Protein AF-0000000075269968 (afdb_homodimer)

Secondary structure (DSSP, 8-state):
--SSPEEEE---EEEEEEEE---SS---BTSEEEEEEEEEEE-HHHHHHHHHHHHT--EEEEEEEESSHHHHHHHHHHHHTT---TTEEEETT-PPPEEEEEE-TTS-EEEEEEE-GGGGG--HHHHHHHHHHH--SEEEEETTS-HHHHHHHHHHHHHHT--EEEE--SHHHHGGGGSSHHHHHT--EEEE--BHHHHHHHHHHHHHSTT---PPPPPPTT--HHHHHHHHHHHHHHTTSSEEEEE-GGG-EEEEETTTEEEEEPPPP--GGG----TTHHHHHHHHHHHHHHHHHTTSS---HHHHHHHHHHHHHHHHHHHTSSSSS-TT--GGGG--/--SSPEEEE---EEEEEEEE---SS---BTSEEEEEEEEEEE-HHHHHHHHHHHHT--EEEEEEEESSHHHHHHHHHHHHTT---TTEEEETT-PPPEEEEEE-TTS-EEEEEEE-GGGGG--HHHHHHHHHHH--SEEEEETTS-HHHHHHHHHHHHHTT--EEEE--SHHHHGGGGSSHHHHHT--EEEE--BHHHHHHHHHHHHHSTT---PPPPPPTT--HHHHHHHHHHHHHHTTSSEEEEE-GGG-EEEEETTTEEEEEPPPP--GGG----TTHHHHHHHHHHHHHHHHHTTSS---HHHHHHHHHHHHHHHHHHHTSSSSS-TT--GGGG--

Sequence (680 aa):
MSGKPLLVIGGIALDITATVGKSFGASILHTSTPGHVKQSLGGVGRNVAEAAWRTGARVKLVSVVGDDLAGESVKQGLKSISMNTEYIQTLANQPTAVYNALHSEDGQLIAAVADMNIFDAMDTTKIISILQHEKPSFVCFDGNITAQMMKSIAMTCQALAIPALFEPTSVPKSLKLFQHAETMMAQAVKYTSPNQFELEAMCDTIRSNPVFSDKAAAKQQNAPTLAHLALPNACFLSQFIPNVITKLGEEGCLYVSKNAGAEYFAPESIEPNEIVNVTGAGDCFVGTLIANLQKHANANMLLSSNVLRSIIRNAQTASIRTLKSNRAVSDEISPDLLQLMSGKPLLVIGGIALDITATVGKSFGASILHTSTPGHVKQSLGGVGRNVAEAAWRTGARVKLVSVVGDDLAGESVKQGLKSISMNTEYIQTLANQPTAVYNALHSEDGQLIAAVADMNIFDAMDTTKIISILQHEKPSFVCFDGNITAQMMKSIAMTCQALAIPALFEPTSVPKSLKLFQHAETMMAQAVKYTSPNQFELEAMCDTIRSNPVFSDKAAAKQQNAPTLAHLALPNACFLSQFIPNVITKLGEEGCLYVSKNAGAEYFAPESIEPNEIVNVTGAGDCFVGTLIANLQKHANANMLLSSNVLRSIIRNAQTASIRTLKSNRAVSDEISPDLLQL

Nearest PDB structures (foldseek):
  7vtd-assembly2_C  TM=8.968E-01  e=2.948E-26  Escherichia coli
  4xck-assembly1_A  TM=8.131E-01  e=2.509E-21  Vibrio cholerae O395
  1rk2-assembly2_C  TM=8.211E-01  e=3.250E-20  Escherichia coli
  5c3z-assembly1_B  TM=8.275E-01  e=8.744E-20  Homo sapiens
  5bye-assembly1_B  TM=8.417E-01  e=7.734E-18  Homo sapiens

InterPro domains:
  IPR011611 Carbohydrate kinase PfkB [PF00294] (7-297)
  IPR029056 Ribokinase-like [G3DSA:3.40.1190.20] (3-339)
  IPR029056 Ribokinase-like [SSF53613] (1-298)

pLDDT: mean 91.87, std 11.25, range [41.06, 98.88]

Structure (mmCIF, N/CA/C/O backbone):
data_AF-0000000075269968-model_v1
#
loop_
_entity.id
_entity.type
_entity.pdbx_description
1 polymer 'Carbohydrate kinase PfkB domain-containing protein'
#
loop_
_atom_site.group_PDB
_atom_site.id
_atom_site.type_symbol
_atom_site.label_atom_id
_atom_site.label_alt_id
_atom_site.label_comp_id
_atom_site.label_asym_id
_atom_site.label_entity_id
_atom_site.label_seq_id
_atom_site.pdbx_PDB_ins_code
_atom_site.Cartn_x
_atom_site.Cartn_y
_atom_site.Cartn_z
_atom_site.occupancy
_atom_site.B_iso_or_equiv
_atom_site.auth_seq_id
_atom_site.auth_comp_id
_atom_site.auth_asym_id
_atom_site.auth_atom_id
_atom_site.pdbx_PDB_model_num
ATOM 1 N N . MET A 1 1 ? 11.164 19.391 31.391 1 41.06 1 MET A N 1
ATOM 2 C CA . MET A 1 1 ? 10.117 19.344 30.359 1 41.06 1 MET A CA 1
ATOM 3 C C . MET A 1 1 ? 8.75 19.094 30.984 1 41.06 1 MET A C 1
ATOM 5 O O . MET A 1 1 ? 8.641 18.312 31.953 1 41.06 1 MET A O 1
ATOM 9 N N . SER A 1 2 ? 7.863 19.953 30.969 1 53.72 2 SER A N 1
ATOM 10 C CA . SER A 1 2 ? 6.609 19.734 31.672 1 53.72 2 SER A CA 1
ATOM 11 C C . SER A 1 2 ? 6.055 18.344 31.406 1 53.72 2 SER A C 1
ATOM 13 O O . SER A 1 2 ? 6.348 17.734 30.375 1 53.72 2 SER A O 1
ATOM 15 N N . GLY A 1 3 ? 5.863 17.516 32.406 1 78.12 3 GLY A N 1
ATOM 16 C CA . GLY A 1 3 ? 5.359 16.156 32.469 1 78.12 3 GLY A CA 1
ATOM 17 C C . GLY A 1 3 ? 4.145 15.93 31.594 1 78.12 3 GLY A C 1
ATOM 18 O O . GLY A 1 3 ? 3.826 14.789 31.25 1 78.12 3 GLY A O 1
ATOM 19 N N . LYS A 1 4 ? 3.596 17.125 31.031 1 90.12 4 LYS A N 1
ATOM 20 C CA . LYS A 1 4 ? 2.373 16.969 30.25 1 90.12 4 LYS A CA 1
ATOM 21 C C . LYS A 1 4 ? 2.691 16.828 28.75 1 90.12 4 LYS A C 1
ATOM 23 O O . LYS A 1 4 ? 3.611 17.469 28.25 1 90.12 4 LYS A O 1
ATOM 28 N N . PRO A 1 5 ? 1.959 16.094 28.031 1 94.69 5 PRO A N 1
ATOM 29 C CA . PRO A 1 5 ? 2.279 15.797 26.641 1 94.69 5 PRO A CA 1
ATOM 30 C C . PRO A 1 5 ? 1.77 16.875 25.672 1 94.69 5 PRO A C 1
ATOM 32 O O . PRO A 1 5 ? 0.957 17.719 26.062 1 94.69 5 PRO A O 1
ATOM 35 N N . LEU A 1 6 ? 2.363 16.922 24.516 1 96.62 6 LEU A N 1
ATOM 36 C CA . LEU A 1 6 ? 1.805 17.562 23.328 1 96.62 6 LEU A CA 1
ATOM 37 C C . LEU A 1 6 ? 0.843 16.625 22.609 1 96.62 6 LEU A C 1
ATOM 39 O O . LEU A 1 6 ? 1.191 15.484 22.312 1 96.62 6 LEU A O 1
ATOM 43 N N . LEU A 1 7 ? -0.372 17.047 22.438 1 98.19 7 LEU A N 1
ATOM 44 C CA . LEU A 1 7 ? -1.354 16.219 21.75 1 98.19 7 LEU A CA 1
ATOM 45 C C . LEU A 1 7 ? -1.587 16.719 20.328 1 98.19 7 LEU A C 1
ATOM 47 O O . LEU A 1 7 ? -1.884 17.906 20.125 1 98.19 7 LEU A O 1
ATOM 51 N N . VAL A 1 8 ? -1.347 15.867 19.406 1 98.75 8 VAL A N 1
ATOM 52 C CA . VAL A 1 8 ? -1.652 16.172 18 1 98.75 8 VAL A CA 1
ATOM 53 C C . VAL A 1 8 ? -2.857 15.352 17.547 1 98.75 8 VAL A C 1
ATOM 55 O O . VAL A 1 8 ? -2.881 14.125 17.719 1 98.75 8 VAL A O 1
ATOM 58 N N . ILE A 1 9 ? -3.881 15.992 17.031 1 98.81 9 ILE A N 1
ATOM 59 C CA . ILE A 1 9 ? -5.102 15.359 16.531 1 98.81 9 ILE A CA 1
ATOM 60 C C . ILE A 1 9 ? -5.242 15.602 15.039 1 98.81 9 ILE A C 1
ATOM 62 O O . ILE A 1 9 ? -5.379 16.75 14.602 1 98.81 9 ILE A O 1
ATOM 66 N N . GLY A 1 10 ? -5.191 14.539 14.273 1 98.38 10 GLY A N 1
ATOM 67 C CA . GLY A 1 10 ? -5.258 14.797 12.836 1 98.38 10 GLY A CA 1
ATOM 68 C C . GLY A 1 10 ? -5.066 13.547 12 1 98.38 10 GLY A C 1
ATOM 69 O O . GLY A 1 10 ? -5.332 12.438 12.469 1 98.38 10 GLY A O 1
ATOM 70 N N . GLY A 1 11 ? -4.762 13.773 10.727 1 98.19 11 GLY A N 1
ATOM 71 C CA . GLY A 1 11 ? -4.785 12.695 9.742 1 98.19 11 GLY A CA 1
ATOM 72 C C . GLY A 1 11 ? -3.492 11.906 9.703 1 98.19 11 GLY A C 1
ATOM 73 O O . GLY A 1 11 ? -2.404 12.477 9.82 1 98.19 11 GLY A O 1
ATOM 74 N N . ILE A 1 12 ? -3.566 10.586 9.586 1 98.06 12 ILE A N 1
ATOM 75 C CA . ILE A 1 12 ? -2.51 9.656 9.195 1 98.06 12 ILE A CA 1
ATOM 76 C C . ILE A 1 12 ? -2.869 9 7.867 1 98.06 12 ILE A C 1
ATOM 78 O O . ILE A 1 12 ? -4.031 8.656 7.629 1 98.06 12 ILE A O 1
ATOM 82 N N . ALA A 1 13 ? -1.912 8.891 7.035 1 97.88 13 ALA A N 1
ATOM 83 C CA . ALA A 1 13 ? -2.193 8.281 5.738 1 97.88 13 ALA A CA 1
ATOM 84 C C . ALA A 1 13 ? -1.012 7.449 5.254 1 97.88 13 ALA A C 1
ATOM 86 O O . ALA A 1 13 ? 0.112 7.617 5.734 1 97.88 13 ALA A O 1
ATOM 87 N N . LEU A 1 14 ? -1.309 6.469 4.434 1 98.06 14 LEU A N 1
ATOM 88 C CA . LEU A 1 14 ? -0.291 5.762 3.666 1 98.06 14 LEU A CA 1
ATOM 89 C C . LEU A 1 14 ? -0.123 6.387 2.285 1 98.06 14 LEU A C 1
ATOM 91 O O . LEU A 1 14 ? -1.092 6.504 1.53 1 98.06 14 LEU A O 1
ATOM 95 N N . ASP A 1 15 ? 1.073 6.812 2.006 1 97.19 15 ASP A N 1
ATOM 96 C CA . ASP A 1 15 ? 1.382 7.367 0.693 1 97.19 15 ASP A CA 1
ATOM 97 C C . ASP A 1 15 ? 2.016 6.316 -0.214 1 97.19 15 ASP A C 1
ATOM 99 O O . ASP A 1 15 ? 3.02 5.699 0.148 1 97.19 15 ASP A O 1
ATOM 103 N N . ILE A 1 16 ? 1.43 6.145 -1.351 1 97.94 16 ILE A N 1
ATOM 104 C CA . ILE A 1 16 ? 1.936 5.199 -2.34 1 97.94 16 ILE A CA 1
ATOM 105 C C . ILE A 1 16 ? 2.33 5.945 -3.613 1 97.94 16 ILE A C 1
ATOM 107 O O . ILE A 1 16 ? 1.517 6.668 -4.191 1 97.94 16 ILE A O 1
ATOM 111 N N . THR A 1 17 ? 3.537 5.801 -4.023 1 96.75 17 THR A N 1
ATOM 112 C CA . THR A 1 17 ? 4.047 6.41 -5.25 1 96.75 17 THR A CA 1
ATOM 113 C C . THR A 1 17 ? 4.547 5.34 -6.215 1 96.75 17 THR A C 1
ATOM 115 O O . THR A 1 17 ? 5.445 4.566 -5.883 1 96.75 17 THR A O 1
ATOM 118 N N . ALA A 1 18 ? 3.938 5.266 -7.297 1 97.69 18 ALA A N 1
ATOM 119 C CA . ALA A 1 18 ? 4.375 4.383 -8.375 1 97.69 18 ALA A CA 1
ATOM 120 C C . ALA A 1 18 ? 4.98 5.184 -9.531 1 97.69 18 ALA A C 1
ATOM 122 O O . ALA A 1 18 ? 4.402 6.18 -9.969 1 97.69 18 ALA A O 1
ATOM 123 N N . THR A 1 19 ? 6.121 4.805 -9.969 1 96.44 19 THR A N 1
ATOM 124 C CA . THR A 1 19 ? 6.797 5.457 -11.078 1 96.44 19 THR A CA 1
ATOM 125 C C . THR A 1 19 ? 7.055 4.469 -12.211 1 96.44 19 THR A C 1
ATOM 127 O O . THR A 1 19 ? 7.676 3.426 -12 1 96.44 19 THR A O 1
ATOM 130 N N . VAL A 1 20 ? 6.57 4.828 -13.375 1 95.06 20 VAL A N 1
ATOM 131 C CA . VAL A 1 20 ? 6.754 3.988 -14.555 1 95.06 20 VAL A CA 1
ATOM 132 C C . VAL A 1 20 ? 8.234 3.891 -14.898 1 95.06 20 VAL A C 1
ATOM 134 O O . VAL A 1 20 ? 8.969 4.879 -14.812 1 95.06 20 VAL A O 1
ATOM 137 N N . GLY A 1 21 ? 8.602 2.646 -15.188 1 92.12 21 GLY A N 1
ATOM 138 C CA . GLY A 1 21 ? 9.961 2.486 -15.68 1 92.12 21 GLY A CA 1
ATOM 139 C C . GLY A 1 21 ? 10.125 2.902 -17.125 1 92.12 21 GLY A C 1
ATOM 140 O O . GLY A 1 21 ? 9.18 3.4 -17.75 1 92.12 21 GLY A O 1
ATOM 141 N N . LYS A 1 22 ? 11.352 2.742 -17.656 1 81.75 22 LYS A N 1
ATOM 142 C CA . LYS A 1 22 ? 11.664 3.119 -19.031 1 81.75 22 LYS A CA 1
ATOM 143 C C . LYS A 1 22 ? 10.789 2.363 -20.031 1 81.75 22 LYS A C 1
ATOM 145 O O . LYS A 1 22 ? 10.648 1.142 -19.938 1 81.75 22 LYS A O 1
ATOM 150 N N . SER A 1 23 ? 9.758 3.051 -20.609 1 73.06 23 SER A N 1
ATOM 151 C CA . SER A 1 23 ? 8.875 2.443 -21.594 1 73.06 23 SER A CA 1
ATOM 152 C C . SER A 1 23 ? 9.281 2.838 -23.016 1 73.06 23 SER A C 1
ATOM 154 O O . SER A 1 23 ? 9.617 3.996 -23.266 1 73.06 23 SER A O 1
ATOM 156 N N . PHE A 1 24 ? 9.781 1.999 -23.734 1 64.44 24 PHE A N 1
ATOM 157 C CA . PHE A 1 24 ? 10.25 2.26 -25.094 1 64.44 24 PHE A CA 1
ATOM 158 C C . PHE A 1 24 ? 9.078 2.598 -26.016 1 64.44 24 PHE A C 1
ATOM 160 O O . PHE A 1 24 ? 8.68 1.779 -26.844 1 64.44 24 PHE A O 1
ATOM 167 N N . GLY A 1 25 ? 8.602 3.785 -25.922 1 66.25 25 GLY A N 1
ATOM 168 C CA . GLY A 1 25 ? 7.688 4.273 -26.938 1 66.25 25 GLY A CA 1
ATOM 169 C C . GLY A 1 25 ? 6.25 3.852 -26.703 1 66.25 25 GLY A C 1
ATOM 170 O O . GLY A 1 25 ? 5.34 4.336 -27.391 1 66.25 25 GLY A O 1
ATOM 171 N N . ALA A 1 26 ? 5.965 3.008 -25.906 1 70.62 26 ALA A N 1
ATOM 172 C CA . ALA A 1 26 ? 4.605 2.512 -25.703 1 70.62 26 ALA A CA 1
ATOM 173 C C . ALA A 1 26 ? 3.836 3.391 -24.719 1 70.62 26 ALA A C 1
ATOM 175 O O . ALA A 1 26 ? 4.43 4.016 -23.844 1 70.62 26 ALA A O 1
ATOM 176 N N . SER A 1 27 ? 2.564 3.535 -25.109 1 84.94 27 SER A N 1
ATOM 177 C CA . SER A 1 27 ? 1.686 4.25 -24.188 1 84.94 27 SER A CA 1
ATOM 178 C C . SER A 1 27 ? 1.618 3.549 -22.828 1 84.94 27 SER A C 1
ATOM 180 O O . SER A 1 27 ? 1.594 2.316 -22.766 1 84.94 27 SER A O 1
ATOM 182 N N . ILE A 1 28 ? 1.663 4.375 -21.812 1 88.94 28 ILE A N 1
ATOM 183 C CA . ILE A 1 28 ? 1.589 3.83 -20.469 1 88.94 28 ILE A CA 1
ATOM 184 C C . ILE A 1 28 ? 0.135 3.799 -20 1 88.94 28 ILE A C 1
ATOM 186 O O . ILE A 1 28 ? -0.175 3.234 -18.953 1 88.94 28 ILE A O 1
ATOM 190 N N . LEU A 1 29 ? -0.714 4.402 -20.781 1 89.38 29 LEU A N 1
ATOM 191 C CA . LEU A 1 29 ? -2.129 4.434 -20.438 1 89.38 29 LEU A CA 1
ATOM 192 C C . LEU A 1 29 ? -2.822 3.143 -20.859 1 89.38 29 LEU A C 1
ATOM 194 O O . LEU A 1 29 ? -2.514 2.584 -21.906 1 89.38 29 LEU A O 1
ATOM 198 N N . HIS A 1 30 ? -3.723 2.686 -20.016 1 90.5 30 HIS A N 1
ATOM 199 C CA . HIS A 1 30 ? -4.59 1.534 -20.25 1 90.5 30 HIS A CA 1
ATOM 200 C C . HIS A 1 30 ? -3.785 0.242 -20.312 1 90.5 30 HIS A C 1
ATOM 202 O O . HIS A 1 30 ? -4.176 -0.698 -21.016 1 90.5 30 HIS A O 1
ATOM 208 N N . THR A 1 31 ? -2.65 0.272 -19.719 1 89.12 31 THR A N 1
ATOM 209 C CA . THR A 1 31 ? -1.821 -0.926 -19.656 1 89.12 31 THR A CA 1
ATOM 210 C C . THR A 1 31 ? -1.02 -0.953 -18.359 1 89.12 31 THR A C 1
ATOM 212 O O . THR A 1 31 ? -1.008 0.026 -17.609 1 89.12 31 THR A O 1
ATOM 215 N N . SER A 1 32 ? -0.48 -2.096 -18.062 1 91.38 32 SER A N 1
ATOM 216 C CA . SER A 1 32 ? 0.453 -2.264 -16.953 1 91.38 32 SER A CA 1
ATOM 217 C C . SER A 1 32 ? 1.898 -2.127 -17.422 1 91.38 32 SER A C 1
ATOM 219 O O . SER A 1 32 ? 2.295 -2.736 -18.422 1 91.38 32 SER A O 1
ATOM 221 N N . THR A 1 33 ? 2.693 -1.336 -16.781 1 93.31 33 THR A N 1
ATOM 222 C CA . THR A 1 33 ? 4.074 -1.072 -17.172 1 93.31 33 THR A CA 1
ATOM 223 C C . THR A 1 33 ? 5.027 -1.392 -16.016 1 93.31 33 THR A C 1
ATOM 225 O O . THR A 1 33 ? 4.746 -1.063 -14.859 1 93.31 33 THR A O 1
ATOM 228 N N . PRO A 1 34 ? 6.18 -2.102 -16.344 1 93.75 34 PRO A N 1
ATOM 229 C CA . PRO A 1 34 ? 7.172 -2.297 -15.289 1 93.75 34 PRO A CA 1
ATOM 230 C C . PRO A 1 34 ? 7.668 -0.98 -14.695 1 93.75 34 PRO A C 1
ATOM 232 O O . PRO A 1 34 ? 7.797 0.015 -15.414 1 93.75 34 PRO A O 1
ATOM 235 N N . GLY A 1 35 ? 7.918 -0.949 -13.492 1 96.12 35 GLY A N 1
ATOM 236 C CA . GLY A 1 35 ? 8.398 0.24 -12.805 1 96.12 35 GLY A CA 1
ATOM 237 C C . GLY A 1 35 ? 8.703 0.002 -11.336 1 96.12 35 GLY A C 1
ATOM 238 O O . GLY A 1 35 ? 9.125 -1.091 -10.953 1 96.12 35 GLY A O 1
ATOM 239 N N . HIS A 1 36 ? 8.602 1.108 -10.562 1 96.81 36 HIS A N 1
ATOM 240 C CA . HIS A 1 36 ? 8.93 1.058 -9.141 1 96.81 36 HIS A CA 1
ATOM 241 C C . HIS A 1 36 ? 7.797 1.619 -8.289 1 96.81 36 HIS A C 1
ATOM 243 O O . HIS A 1 36 ? 7.188 2.631 -8.648 1 96.81 36 HIS A O 1
ATOM 249 N N . VAL A 1 37 ? 7.535 0.931 -7.191 1 97.5 37 VAL A N 1
ATOM 250 C CA . VAL A 1 37 ? 6.5 1.385 -6.266 1 97.5 37 VAL A CA 1
ATOM 251 C C . VAL A 1 37 ? 7.086 1.545 -4.867 1 97.5 37 VAL A C 1
ATOM 253 O O . VAL A 1 37 ? 7.812 0.669 -4.387 1 97.5 37 VAL A O 1
ATOM 256 N N . LYS A 1 38 ? 6.762 2.654 -4.258 1 95.38 38 LYS A N 1
ATOM 257 C CA . LYS A 1 38 ? 7.227 2.941 -2.902 1 95.38 38 LYS A CA 1
ATOM 258 C C . LYS A 1 38 ? 6.066 3.367 -2.006 1 95.38 38 LYS A C 1
ATOM 260 O O . LYS A 1 38 ? 5.176 4.098 -2.441 1 95.38 38 LYS A O 1
ATOM 265 N N . GLN A 1 39 ? 6.09 2.863 -0.806 1 96.69 39 GLN A N 1
ATOM 266 C CA . GLN A 1 39 ? 5.137 3.291 0.212 1 96.69 39 GLN A CA 1
ATOM 267 C C . GLN A 1 39 ? 5.836 4.051 1.336 1 96.69 39 GLN A C 1
ATOM 269 O O . GLN A 1 39 ? 6.957 3.711 1.719 1 96.69 39 GLN A O 1
ATOM 274 N N . SER A 1 40 ? 5.23 5.039 1.826 1 95.69 40 SER A N 1
ATOM 275 C CA . SER A 1 40 ? 5.73 5.809 2.961 1 95.69 40 SER A CA 1
ATOM 276 C C . SER A 1 40 ? 4.586 6.293 3.846 1 95.69 40 SER A C 1
ATOM 278 O O . SER A 1 40 ? 3.426 6.281 3.432 1 95.69 40 SER A O 1
ATOM 280 N N . LEU A 1 41 ? 4.934 6.621 5.043 1 96.62 41 LEU A N 1
ATOM 281 C CA . LEU A 1 41 ? 3.951 7.191 5.957 1 96.62 41 LEU A CA 1
ATOM 282 C C . LEU A 1 41 ? 3.674 8.648 5.613 1 96.62 41 LEU A C 1
ATOM 284 O O . LEU A 1 41 ? 4.594 9.398 5.277 1 96.62 41 LEU A O 1
ATOM 288 N N . GLY A 1 42 ? 2.404 9 5.625 1 96.88 42 GLY A N 1
ATOM 289 C CA . GLY A 1 42 ? 1.992 10.375 5.383 1 96.88 42 GLY A CA 1
ATOM 290 C C . GLY A 1 42 ? 0.852 10.82 6.277 1 96.88 42 GLY A C 1
ATOM 291 O O . GLY A 1 42 ? 0.583 10.195 7.309 1 96.88 42 GLY A O 1
ATOM 292 N N . GLY A 1 43 ? 0.29 11.969 5.844 1 97.62 43 GLY A N 1
ATOM 293 C CA . GLY A 1 43 ? -0.742 12.602 6.648 1 97.62 43 GLY A CA 1
ATOM 294 C C . GLY A 1 43 ? -0.234 13.789 7.441 1 97.62 43 GLY A C 1
ATOM 295 O O . GLY A 1 43 ? 0.779 13.688 8.141 1 97.62 43 GLY A O 1
ATOM 296 N N . VAL A 1 44 ? -0.996 14.797 7.383 1 98.25 44 VAL A N 1
ATOM 297 C CA . VAL A 1 44 ? -0.569 16.047 7.988 1 98.25 44 VAL A CA 1
ATOM 298 C C . VAL A 1 44 ? -0.378 15.867 9.492 1 98.25 44 VAL A C 1
ATOM 300 O O . VAL A 1 44 ? 0.685 16.172 10.031 1 98.25 44 VAL A O 1
ATOM 303 N N . GLY A 1 45 ? -1.373 15.352 10.188 1 98.56 45 GLY A N 1
ATOM 304 C CA . GLY A 1 45 ? -1.272 15.109 11.617 1 98.56 45 GLY A CA 1
ATOM 305 C C . GLY A 1 45 ? -0.085 14.25 12 1 98.56 45 GLY A C 1
ATOM 306 O O . GLY A 1 45 ? 0.646 14.562 12.938 1 98.56 45 GLY A O 1
ATOM 307 N N . ARG A 1 46 ? 0.091 13.195 11.297 1 98.38 46 ARG A N 1
ATOM 308 C CA . ARG A 1 46 ? 1.202 12.281 11.562 1 98.38 46 ARG A CA 1
ATOM 309 C C . ARG A 1 46 ? 2.541 12.977 11.328 1 98.38 46 ARG A C 1
ATOM 311 O O . ARG A 1 46 ? 3.469 12.828 12.133 1 98.38 46 ARG A O 1
ATOM 318 N N . ASN A 1 47 ? 2.721 13.695 10.227 1 98.38 47 ASN A N 1
ATOM 319 C CA . ASN A 1 47 ? 3.963 14.406 9.945 1 98.38 47 ASN A CA 1
ATOM 320 C C . ASN A 1 47 ? 4.297 15.406 11.047 1 98.38 47 ASN A C 1
ATOM 322 O O . ASN A 1 47 ? 5.438 15.461 11.516 1 98.38 47 ASN A O 1
ATOM 326 N N . VAL A 1 48 ? 3.289 16.172 11.43 1 98.75 48 VAL A N 1
ATOM 327 C CA . VAL A 1 48 ? 3.463 17.156 12.492 1 98.75 48 VAL A CA 1
ATOM 328 C C . VAL A 1 48 ? 3.898 16.453 13.773 1 98.75 48 VAL A C 1
ATOM 330 O O . VAL A 1 48 ? 4.859 16.891 14.422 1 98.75 48 VAL A O 1
ATOM 333 N N . ALA A 1 49 ? 3.23 15.414 14.141 1 98.56 49 ALA A N 1
ATOM 334 C CA . ALA A 1 49 ? 3.523 14.672 15.367 1 98.56 49 ALA A CA 1
ATOM 335 C C . ALA A 1 49 ? 4.938 14.102 15.336 1 98.56 49 ALA A C 1
ATOM 337 O O . ALA A 1 49 ? 5.676 14.203 16.328 1 98.56 49 ALA A O 1
ATOM 338 N N . GLU A 1 50 ? 5.277 13.508 14.242 1 98.38 50 GLU A N 1
ATOM 339 C CA . GLU A 1 50 ? 6.605 12.914 14.148 1 98.38 50 GLU A CA 1
ATOM 340 C C . GLU A 1 50 ? 7.695 13.984 14.242 1 98.38 50 GLU A C 1
ATOM 342 O O . GLU A 1 50 ? 8.711 13.781 14.906 1 98.38 50 GLU A O 1
ATOM 347 N N . ALA A 1 51 ? 7.516 15.109 13.492 1 98.44 51 ALA A N 1
ATOM 348 C CA . ALA A 1 51 ? 8.492 16.188 13.555 1 98.44 51 ALA A CA 1
ATOM 349 C C . ALA A 1 51 ? 8.656 16.703 14.992 1 98.44 51 ALA A C 1
ATOM 351 O O . ALA A 1 51 ? 9.781 16.906 15.453 1 98.44 51 ALA A O 1
ATOM 352 N N . ALA A 1 52 ? 7.547 16.906 15.68 1 98 52 ALA A N 1
ATOM 353 C CA . ALA A 1 52 ? 7.598 17.344 17.078 1 98 52 ALA A CA 1
ATOM 354 C C . ALA A 1 52 ? 8.328 16.328 17.938 1 98 52 ALA A C 1
ATOM 356 O O . ALA A 1 52 ? 9.164 16.688 18.766 1 98 52 ALA A O 1
ATOM 357 N N . TRP A 1 53 ? 8 15.055 17.734 1 97.38 53 TRP A N 1
ATOM 358 C CA . TRP A 1 53 ? 8.625 13.961 18.484 1 97.38 53 TRP A CA 1
ATOM 359 C C . TRP A 1 53 ? 10.125 13.93 18.234 1 97.38 53 TRP A C 1
ATOM 361 O O . TRP A 1 53 ? 10.914 13.836 19.188 1 97.38 53 TRP A O 1
ATOM 371 N N . ARG A 1 54 ? 10.531 14.008 17 1 97.5 54 ARG A N 1
ATOM 372 C CA . ARG A 1 54 ? 11.945 13.984 16.656 1 97.5 54 ARG A CA 1
ATOM 373 C C . ARG A 1 54 ? 12.68 15.18 17.25 1 97.5 54 ARG A C 1
ATOM 375 O O . ARG A 1 54 ? 13.852 15.086 17.609 1 97.5 54 ARG A O 1
ATOM 382 N N . THR A 1 55 ? 11.969 16.297 17.297 1 97.12 55 THR A N 1
ATOM 383 C CA . THR A 1 55 ? 12.531 17.5 17.891 1 97.12 55 THR A CA 1
ATOM 384 C C . THR A 1 55 ? 12.766 17.312 19.375 1 97.12 55 THR A C 1
ATOM 386 O O . THR A 1 55 ? 13.57 18.016 19.984 1 97.12 55 THR A O 1
ATOM 389 N N . GLY A 1 56 ? 12.016 16.359 20.047 1 94.62 56 GLY A N 1
ATOM 390 C CA . GLY A 1 56 ? 12.289 16.031 21.438 1 94.62 56 GLY A CA 1
ATOM 391 C C . GLY A 1 56 ? 11.07 16.156 22.328 1 94.62 56 GLY A C 1
ATOM 392 O O . GLY A 1 56 ? 11.156 15.922 23.531 1 94.62 56 GLY A O 1
ATOM 393 N N . ALA A 1 57 ? 9.93 16.5 21.828 1 94.88 57 ALA A N 1
ATOM 394 C CA . ALA A 1 57 ? 8.719 16.672 22.641 1 94.88 57 ALA A CA 1
ATOM 395 C C . ALA A 1 57 ? 8.094 15.312 22.969 1 94.88 57 ALA A C 1
ATOM 397 O O . ALA A 1 57 ? 8.266 14.344 22.234 1 94.88 57 ALA A O 1
ATOM 398 N N . ARG A 1 58 ? 7.434 15.227 24.078 1 95.19 58 ARG A N 1
ATOM 399 C CA . ARG A 1 58 ? 6.566 14.094 24.391 1 95.19 58 ARG A CA 1
ATOM 400 C C . ARG A 1 58 ? 5.223 14.227 23.672 1 95.19 58 ARG A C 1
ATOM 402 O O . ARG A 1 58 ? 4.336 14.945 24.141 1 95.19 58 ARG A O 1
ATOM 409 N N . VAL A 1 59 ? 5.062 13.469 22.609 1 96.75 59 VAL A N 1
ATOM 410 C CA . VAL A 1 59 ? 3.922 13.688 21.734 1 96.75 59 VAL A CA 1
ATOM 411 C C . VAL A 1 59 ? 3.006 12.469 21.766 1 96.75 59 VAL A C 1
ATOM 413 O O . VAL A 1 59 ? 3.48 11.328 21.828 1 96.75 59 VAL A O 1
ATOM 416 N N . LYS A 1 60 ? 1.761 12.68 21.766 1 97.81 60 LYS A N 1
ATOM 417 C CA . LYS A 1 60 ? 0.741 11.664 21.5 1 97.81 60 LYS A CA 1
ATOM 418 C C . LYS A 1 60 ? -0.106 12.047 20.281 1 97.81 60 LYS A C 1
ATOM 420 O O . LYS A 1 60 ? -0.612 13.164 20.203 1 97.81 60 LYS A O 1
ATOM 425 N N . LEU A 1 61 ? -0.185 11.148 19.375 1 98.31 61 LEU A N 1
ATOM 426 C CA . LEU A 1 61 ? -0.976 11.344 18.156 1 98.31 61 LEU A CA 1
ATOM 427 C C . LEU A 1 61 ? -2.338 10.672 18.281 1 98.31 61 LEU A C 1
ATOM 429 O O . LEU A 1 61 ? -2.422 9.492 18.625 1 98.31 61 LEU A O 1
ATOM 433 N N . VAL A 1 62 ? -3.385 11.445 18.078 1 98.56 62 VAL A N 1
ATOM 434 C CA . VAL A 1 62 ? -4.75 10.93 18.062 1 98.56 62 VAL A CA 1
ATOM 435 C C . VAL A 1 62 ? -5.262 10.867 16.625 1 98.56 62 VAL A C 1
ATOM 437 O O . VAL A 1 62 ? -5.336 11.891 15.945 1 98.56 62 VAL A O 1
ATOM 440 N N . SER A 1 63 ? -5.59 9.703 16.188 1 98.56 63 SER A N 1
ATOM 441 C CA . SER A 1 63 ? -6.043 9.5 14.812 1 98.56 63 SER A CA 1
ATOM 442 C C . SER A 1 63 ? -6.773 8.164 14.664 1 98.56 63 SER A C 1
ATOM 444 O O . SER A 1 63 ? -7.203 7.578 15.656 1 98.56 63 SER A O 1
ATOM 446 N N . VAL A 1 64 ? -7.086 7.824 13.352 1 98.56 64 VAL A N 1
ATOM 447 C CA . VAL A 1 64 ? -7.773 6.566 13.086 1 98.56 64 VAL A CA 1
ATOM 448 C C . VAL A 1 64 ? -7.18 5.91 11.836 1 98.56 64 VAL A C 1
ATOM 450 O O . VAL A 1 64 ? -6.672 6.594 10.953 1 98.56 64 VAL A O 1
ATOM 453 N N . VAL A 1 65 ? -7.191 4.621 11.828 1 98.19 65 VAL A N 1
ATOM 454 C CA . VAL A 1 65 ? -6.906 3.795 10.664 1 98.19 65 VAL A CA 1
ATOM 455 C C . VAL A 1 65 ? -7.996 2.74 10.492 1 98.19 65 VAL A C 1
ATOM 457 O O . VAL A 1 65 ? -8.805 2.523 11.406 1 98.19 65 VAL A O 1
ATOM 460 N N . GLY A 1 66 ? -8.078 2.232 9.312 1 97.62 66 GLY A N 1
ATOM 461 C CA . GLY A 1 66 ? -9 1.135 9.078 1 97.62 66 GLY A CA 1
ATOM 462 C C . GLY A 1 66 ? -8.453 -0.212 9.508 1 97.62 66 GLY A C 1
ATOM 463 O O . GLY A 1 66 ? -7.27 -0.327 9.844 1 97.62 66 GLY A O 1
ATOM 464 N N . ASP A 1 67 ? -9.344 -1.236 9.602 1 95.69 67 ASP A N 1
ATOM 465 C CA . ASP A 1 67 ? -8.938 -2.617 9.836 1 95.69 67 ASP A CA 1
ATOM 466 C C . ASP A 1 67 ? -8.578 -3.316 8.523 1 95.69 67 ASP A C 1
ATOM 468 O O . ASP A 1 67 ? -9.203 -4.312 8.156 1 95.69 67 ASP A O 1
ATOM 472 N N . ASP A 1 68 ? -7.586 -2.854 7.871 1 95.56 68 ASP A N 1
ATOM 473 C CA . ASP A 1 68 ? -7.121 -3.355 6.582 1 95.56 68 ASP A CA 1
ATOM 474 C C . ASP A 1 68 ? -5.598 -3.402 6.531 1 95.56 68 ASP A C 1
ATOM 476 O O . ASP A 1 68 ? -4.926 -3.094 7.52 1 95.56 68 ASP A O 1
ATOM 480 N N . LEU A 1 69 ? -5.031 -3.863 5.383 1 94.94 69 LEU A N 1
ATOM 481 C CA . LEU A 1 69 ? -3.588 -4.035 5.25 1 94.94 69 LEU A CA 1
ATOM 482 C C . LEU A 1 69 ? -2.865 -2.697 5.379 1 94.94 69 LEU A C 1
ATOM 484 O O . LEU A 1 69 ? -1.788 -2.623 5.973 1 94.94 69 LEU A O 1
ATOM 488 N N . ALA A 1 70 ? -3.441 -1.602 4.816 1 96.62 70 ALA A N 1
ATOM 489 C CA . ALA A 1 70 ? -2.84 -0.275 4.926 1 96.62 70 ALA A CA 1
ATOM 490 C C . ALA A 1 70 ? -2.744 0.163 6.387 1 96.62 70 ALA A C 1
ATOM 492 O O . ALA A 1 70 ? -1.722 0.703 6.812 1 96.62 70 ALA A O 1
ATOM 493 N N . GLY A 1 71 ? -3.846 -0.043 7.074 1 96.62 71 GLY A N 1
ATOM 494 C CA . GLY A 1 71 ? -3.848 0.301 8.484 1 96.62 71 GLY A CA 1
ATOM 495 C C . GLY A 1 71 ? -2.766 -0.411 9.273 1 96.62 71 GLY A C 1
ATOM 496 O O . GLY A 1 71 ? -2.105 0.196 10.125 1 96.62 71 GLY A O 1
ATOM 497 N N . GLU A 1 72 ? -2.553 -1.671 8.953 1 92.69 72 GLU A N 1
ATOM 498 C CA . GLU A 1 72 ? -1.492 -2.443 9.594 1 92.69 72 GLU A CA 1
ATOM 499 C C . GLU A 1 72 ? -0.116 -1.871 9.266 1 92.69 72 GLU A C 1
ATOM 501 O O . GLU A 1 72 ? 0.745 -1.767 10.141 1 92.69 72 GLU A O 1
ATOM 506 N N . SER A 1 73 ? 0.01 -1.568 8.078 1 93.12 73 SER A N 1
ATOM 507 C CA . SER A 1 73 ? 1.28 -1.008 7.629 1 93.12 73 SER A CA 1
ATOM 508 C C . SER A 1 73 ? 1.598 0.296 8.352 1 93.12 73 SER A C 1
ATOM 510 O O . SER A 1 73 ? 2.734 0.513 8.781 1 93.12 73 SER A O 1
ATOM 512 N N . VAL A 1 74 ? 0.653 1.11 8.461 1 95.25 74 VAL A N 1
ATOM 513 C CA . VAL A 1 74 ? 0.814 2.42 9.086 1 95.25 74 VAL A CA 1
ATOM 514 C C . VAL A 1 74 ? 1.185 2.252 10.562 1 95.25 74 VAL A C 1
ATOM 516 O O . VAL A 1 74 ? 2.131 2.875 11.039 1 95.25 74 VAL A O 1
ATOM 519 N N . LYS A 1 75 ? 0.466 1.438 11.258 1 94.44 75 LYS A N 1
ATOM 520 C CA . LYS A 1 75 ? 0.726 1.218 12.68 1 94.44 75 LYS A CA 1
ATOM 521 C C . LYS A 1 75 ? 2.121 0.639 12.898 1 94.44 75 LYS A C 1
ATOM 523 O O . LYS A 1 75 ? 2.852 1.09 13.781 1 94.44 75 LYS A O 1
ATOM 528 N N . GLN A 1 76 ? 2.486 -0.315 12.055 1 92.06 76 GLN A N 1
ATOM 529 C CA . GLN A 1 76 ? 3.814 -0.905 12.172 1 92.06 76 GLN A CA 1
ATOM 530 C C . GLN A 1 76 ? 4.902 0.113 11.844 1 92.06 76 GLN A C 1
ATOM 532 O O . GLN A 1 76 ? 5.969 0.115 12.461 1 92.06 76 GLN A O 1
ATOM 537 N N . GLY A 1 77 ? 4.672 0.91 10.883 1 93.25 77 GLY A N 1
ATOM 538 C CA . GLY A 1 77 ? 5.613 1.965 10.539 1 93.25 77 GLY A CA 1
ATOM 539 C C . GLY A 1 77 ? 5.875 2.922 11.688 1 93.25 77 GLY A C 1
ATOM 540 O O . GLY A 1 77 ? 7.023 3.289 11.945 1 93.25 77 GLY A O 1
ATOM 541 N N . LEU A 1 78 ? 4.816 3.301 12.32 1 95.44 78 LEU A N 1
ATOM 542 C CA . LEU A 1 78 ? 4.953 4.207 13.453 1 95.44 78 LEU A CA 1
ATOM 543 C C . LEU A 1 78 ? 5.703 3.535 14.602 1 95.44 78 LEU A C 1
ATOM 545 O O . LEU A 1 78 ? 6.57 4.152 15.227 1 95.44 78 LEU A O 1
ATOM 549 N N . LYS A 1 79 ? 5.391 2.266 14.828 1 92.94 79 LYS A N 1
ATOM 550 C CA . LYS A 1 79 ? 6.066 1.518 15.891 1 92.94 79 LYS A CA 1
ATOM 551 C C . LYS A 1 79 ? 7.559 1.376 15.594 1 92.94 79 LYS A C 1
ATOM 553 O O . LYS A 1 79 ? 8.383 1.425 16.516 1 92.94 79 LYS A O 1
ATOM 558 N N . SER A 1 80 ? 7.828 1.213 14.367 1 90.69 80 SER A N 1
ATOM 559 C CA . SER A 1 80 ? 9.211 0.984 13.969 1 90.69 80 SER A CA 1
ATOM 560 C C . SER A 1 80 ? 10.086 2.193 14.289 1 90.69 80 SER A C 1
ATOM 562 O O . SER A 1 80 ? 11.305 2.066 14.445 1 90.69 80 SER A O 1
ATOM 564 N N . ILE A 1 81 ? 9.508 3.373 14.414 1 89.94 81 ILE A N 1
ATOM 565 C CA . ILE A 1 81 ? 10.289 4.562 14.75 1 89.94 81 ILE A CA 1
ATOM 566 C C . ILE A 1 81 ? 10.039 4.953 16.203 1 89.94 81 ILE A C 1
ATOM 568 O O . ILE A 1 81 ? 10.344 6.074 16.609 1 89.94 81 ILE A O 1
ATOM 572 N N . SER A 1 82 ? 9.297 4.109 16.984 1 92.88 82 SER A N 1
ATOM 573 C CA . SER A 1 82 ? 9.086 4.195 18.422 1 92.88 82 SER A CA 1
ATOM 574 C C . SER A 1 82 ? 8.117 5.32 18.766 1 92.88 82 SER A C 1
ATOM 576 O O . SER A 1 82 ? 8.266 5.973 19.812 1 92.88 82 SER A O 1
ATOM 578 N N . MET A 1 83 ? 7.277 5.625 17.875 1 94.62 83 MET A N 1
ATOM 579 C CA . MET A 1 83 ? 6.219 6.574 18.219 1 94.62 83 MET A CA 1
ATOM 580 C C . MET A 1 83 ? 5.078 5.887 18.953 1 94.62 83 MET A C 1
ATOM 582 O O . MET A 1 83 ? 4.73 4.746 18.641 1 94.62 83 MET A O 1
ATOM 586 N N . ASN A 1 84 ? 4.52 6.609 19.875 1 94.25 84 ASN A N 1
ATOM 587 C CA . ASN A 1 84 ? 3.365 6.117 20.609 1 94.25 84 ASN A CA 1
ATOM 588 C C . ASN A 1 84 ? 2.135 5.992 19.719 1 94.25 84 ASN A C 1
ATOM 590 O O . ASN A 1 84 ? 1.795 6.922 18.984 1 94.25 84 ASN A O 1
ATOM 594 N N . THR A 1 85 ? 1.477 4.809 19.766 1 96.5 85 THR A N 1
ATOM 595 C CA . THR A 1 85 ? 0.329 4.582 18.891 1 96.5 85 THR A CA 1
ATOM 596 C C . THR A 1 85 ? -0.93 4.32 19.703 1 96.5 85 THR A C 1
ATOM 598 O O . THR A 1 85 ? -1.933 3.836 19.172 1 96.5 85 THR A O 1
ATOM 601 N N . GLU A 1 86 ? -0.953 4.602 20.984 1 96.69 86 GLU A N 1
ATOM 602 C CA . GLU A 1 86 ? -2.018 4.199 21.891 1 96.69 86 GLU A CA 1
ATOM 603 C C . GLU A 1 86 ? -3.352 4.828 21.5 1 96.69 86 GLU A C 1
ATOM 605 O O . GLU A 1 86 ? -4.414 4.25 21.734 1 96.69 86 GLU A O 1
ATOM 610 N N . TYR A 1 87 ? -3.311 6.031 20.891 1 98 87 TYR A N 1
ATOM 611 C CA . TYR A 1 87 ? -4.555 6.73 20.594 1 98 87 TYR A CA 1
ATOM 612 C C . TYR A 1 87 ? -4.855 6.695 19.109 1 98 87 TYR A C 1
ATOM 614 O O . TYR A 1 87 ? -5.656 7.492 18.609 1 98 87 TYR A O 1
ATOM 622 N N . ILE A 1 88 ? -4.203 5.828 18.406 1 97.94 88 ILE A N 1
ATOM 623 C CA . ILE A 1 88 ? -4.582 5.539 17.031 1 97.94 88 ILE A CA 1
ATOM 624 C C . ILE A 1 88 ? -5.621 4.422 17 1 97.94 88 ILE A C 1
ATOM 626 O O . ILE A 1 88 ? -5.289 3.25 17.188 1 97.94 88 ILE A O 1
ATOM 630 N N . GLN A 1 89 ? -6.805 4.793 16.797 1 97.31 89 GLN A N 1
ATOM 631 C CA . GLN A 1 89 ? -7.906 3.838 16.844 1 97.31 89 GLN A CA 1
ATOM 632 C C . GLN A 1 89 ? -8.062 3.115 15.508 1 97.31 89 GLN A C 1
ATOM 634 O O . GLN A 1 89 ? -7.953 3.73 14.445 1 97.31 89 GLN A O 1
ATOM 639 N N . THR A 1 90 ? -8.289 1.833 15.539 1 97.69 90 THR A N 1
ATOM 640 C CA . THR A 1 90 ? -8.641 1.059 14.352 1 97.69 90 THR A CA 1
ATOM 641 C C . THR A 1 90 ? -10.156 0.968 14.195 1 97.69 90 THR A C 1
ATOM 643 O O . THR A 1 90 ? -10.852 0.481 15.086 1 97.69 90 THR A O 1
ATOM 646 N N . LEU A 1 91 ? -10.648 1.49 13.133 1 98 91 LEU A N 1
ATOM 647 C CA . LEU A 1 91 ? -12.086 1.447 12.875 1 98 91 LEU A CA 1
ATOM 648 C C . LEU A 1 91 ? -12.445 0.253 12 1 98 91 LEU A C 1
ATOM 650 O O . LEU A 1 91 ? -11.859 0.064 10.93 1 98 91 LEU A O 1
ATOM 654 N N . ALA A 1 92 ? -13.398 -0.497 12.414 1 96 92 ALA A N 1
ATOM 655 C CA . ALA A 1 92 ? -13.859 -1.647 11.641 1 96 92 ALA A CA 1
ATOM 656 C C . ALA A 1 92 ? -14.617 -1.202 10.391 1 96 92 ALA A C 1
ATOM 658 O O . ALA A 1 92 ? -15.359 -0.221 10.43 1 96 92 ALA A O 1
ATOM 659 N N . ASN A 1 93 ? -14.406 -1.891 9.266 1 93.56 93 ASN A N 1
ATOM 660 C CA . ASN A 1 93 ? -15.141 -1.727 8.008 1 93.56 93 ASN A CA 1
ATOM 661 C C . ASN A 1 93 ? -14.906 -0.347 7.402 1 93.56 93 ASN A C 1
ATOM 663 O O . ASN A 1 93 ? -15.812 0.234 6.805 1 93.56 93 ASN A O 1
ATOM 667 N N . GLN A 1 94 ? -13.867 0.31 7.676 1 95.31 94 GLN A N 1
ATOM 668 C CA . GLN A 1 94 ? -13.445 1.565 7.062 1 95.31 94 GLN A CA 1
ATOM 669 C C . GLN A 1 94 ? -12.07 1.43 6.422 1 95.31 94 GLN A C 1
ATOM 671 O O . GLN A 1 94 ? -11.18 0.775 6.977 1 95.31 94 GLN A O 1
ATOM 676 N N . PRO A 1 95 ? -11.945 1.962 5.281 1 96.69 95 PRO A N 1
ATOM 677 C CA . PRO A 1 95 ? -10.609 1.946 4.676 1 96.69 95 PRO A CA 1
ATOM 678 C C . PRO A 1 95 ? -9.664 2.973 5.297 1 96.69 95 PRO A C 1
ATOM 680 O O . PRO A 1 95 ? -10.086 4.09 5.613 1 96.69 95 PRO A O 1
ATOM 683 N N . THR A 1 96 ? -8.445 2.533 5.547 1 98.06 96 THR A N 1
ATOM 684 C CA . THR A 1 96 ? -7.406 3.475 5.961 1 98.06 96 THR A CA 1
ATOM 685 C C . THR A 1 96 ? -7.215 4.562 4.91 1 98.06 96 THR A C 1
ATOM 687 O O . THR A 1 96 ? -7.363 4.312 3.711 1 98.06 96 THR A O 1
ATOM 690 N N . ALA A 1 97 ? -6.906 5.797 5.344 1 98.62 97 ALA A N 1
ATOM 691 C CA . ALA A 1 97 ? -6.59 6.879 4.414 1 98.62 97 ALA A CA 1
ATOM 692 C C . ALA A 1 97 ? -5.355 6.543 3.582 1 98.62 97 ALA A C 1
ATOM 694 O O . ALA A 1 97 ? -4.309 6.184 4.129 1 98.62 97 ALA A O 1
ATOM 695 N N . VAL A 1 98 ? -5.438 6.66 2.229 1 98.56 98 VAL A N 1
ATOM 696 C CA . VAL A 1 98 ? -4.344 6.359 1.311 1 98.56 98 VAL A CA 1
ATOM 697 C C . VAL A 1 98 ? -4.297 7.41 0.202 1 98.56 98 VAL A C 1
ATOM 699 O O . VAL A 1 98 ? -5.336 7.82 -0.316 1 98.56 98 VAL A O 1
ATOM 702 N N . TYR A 1 99 ? -3.176 7.953 -0.013 1 97.69 99 TYR A N 1
ATOM 703 C CA . TYR A 1 99 ? -2.881 8.719 -1.221 1 97.69 99 TYR A CA 1
ATOM 704 C C . TYR A 1 99 ? -2.09 7.879 -2.217 1 97.69 99 TYR A C 1
ATOM 706 O O . TYR A 1 99 ? -0.966 7.461 -1.932 1 97.69 99 TYR A O 1
ATOM 714 N N . ASN A 1 100 ? -2.621 7.555 -3.352 1 98.38 100 ASN A N 1
ATOM 715 C CA . ASN A 1 100 ? -2.014 6.711 -4.375 1 98.38 100 ASN A CA 1
ATOM 716 C C . ASN A 1 100 ? -1.741 7.492 -5.656 1 98.38 100 ASN A C 1
ATOM 718 O O . ASN A 1 100 ? -2.674 7.855 -6.379 1 98.38 100 ASN A O 1
ATOM 722 N N . ALA A 1 101 ? -0.455 7.672 -5.934 1 97.19 101 ALA A N 1
ATOM 723 C CA . ALA A 1 101 ? -0.062 8.469 -7.094 1 97.19 101 ALA A CA 1
ATOM 724 C C . ALA A 1 101 ? 0.75 7.641 -8.078 1 97.19 101 ALA A C 1
ATOM 726 O O . ALA A 1 101 ? 1.585 6.828 -7.68 1 97.19 101 ALA A O 1
ATOM 727 N N . LEU A 1 102 ? 0.482 7.809 -9.32 1 96.88 102 LEU A N 1
ATOM 728 C CA . LEU A 1 102 ? 1.245 7.211 -10.414 1 96.88 102 LEU A CA 1
ATOM 729 C C . LEU A 1 102 ? 1.965 8.281 -11.227 1 96.88 102 LEU A C 1
ATOM 731 O O . LEU A 1 102 ? 1.349 9.258 -11.656 1 96.88 102 LEU A O 1
ATOM 735 N N . HIS A 1 103 ? 3.242 8.109 -11.391 1 95.56 103 HIS A N 1
ATOM 736 C CA . HIS A 1 103 ? 4.082 9.078 -12.086 1 95.56 103 HIS A CA 1
ATOM 737 C C . HIS A 1 103 ? 4.715 8.461 -13.328 1 95.56 103 HIS A C 1
ATOM 739 O O . HIS A 1 103 ? 4.961 7.254 -13.375 1 95.56 103 HIS A O 1
ATOM 745 N N . SER A 1 104 ? 4.98 9.312 -14.305 1 93.06 104 SER A N 1
ATOM 746 C CA . SER A 1 104 ? 5.766 8.898 -15.461 1 93.06 104 SER A CA 1
ATOM 747 C C . SER A 1 104 ? 7.234 8.727 -15.102 1 93.06 104 SER A C 1
ATOM 749 O O . SER A 1 104 ? 7.645 9.023 -13.977 1 93.06 104 SER A O 1
ATOM 751 N N . GLU A 1 105 ? 7.984 8.266 -16.062 1 91.25 105 GLU A N 1
ATOM 752 C CA . GLU A 1 105 ? 9.406 7.992 -15.852 1 91.25 105 GLU A CA 1
ATOM 753 C C . GLU A 1 105 ? 10.148 9.258 -15.438 1 91.25 105 GLU A C 1
ATOM 755 O O . GLU A 1 105 ? 11.078 9.203 -14.625 1 91.25 105 GLU A O 1
ATOM 760 N N . ASP A 1 106 ? 9.703 10.422 -15.93 1 87.69 106 ASP A N 1
ATOM 761 C CA . ASP A 1 106 ? 10.367 11.688 -15.648 1 87.69 106 ASP A CA 1
ATOM 762 C C . ASP A 1 106 ? 9.836 12.32 -14.367 1 87.69 106 ASP A C 1
ATOM 764 O O . ASP A 1 106 ? 10.18 13.453 -14.039 1 87.69 106 ASP A O 1
ATOM 768 N N . GLY A 1 107 ? 8.914 11.633 -13.727 1 87.25 107 GLY A N 1
ATOM 769 C CA . GLY A 1 107 ? 8.469 12.086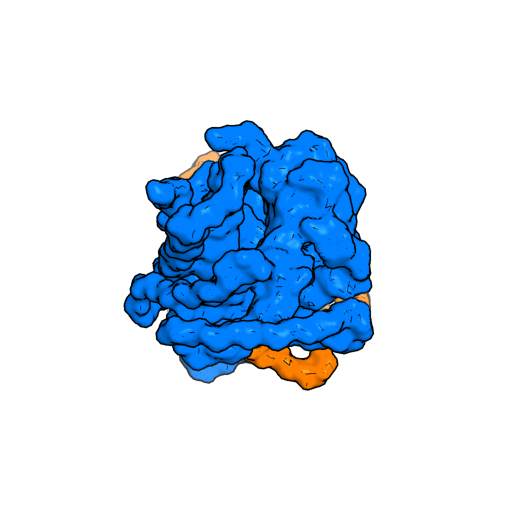 -12.422 1 87.25 107 GLY A CA 1
ATOM 770 C C . GLY A 1 107 ? 7.199 12.914 -12.477 1 87.25 107 GLY A C 1
ATOM 771 O O . GLY A 1 107 ? 6.75 13.438 -11.453 1 87.25 107 GLY A O 1
ATOM 772 N N . GLN A 1 108 ? 6.637 13.031 -13.578 1 89.19 108 GLN A N 1
ATOM 773 C CA . GLN A 1 108 ? 5.414 13.82 -13.695 1 89.19 108 GLN A CA 1
ATOM 774 C C . GLN A 1 108 ? 4.195 13.008 -13.258 1 89.19 108 GLN A C 1
ATOM 776 O O . GLN A 1 108 ? 4.105 11.812 -13.539 1 89.19 108 GLN A O 1
ATOM 781 N N . LEU A 1 109 ? 3.299 13.695 -12.672 1 92.94 109 LEU A N 1
ATOM 782 C CA . LEU A 1 109 ? 2.086 13.031 -12.203 1 92.94 109 LEU A CA 1
ATOM 783 C C . LEU A 1 109 ? 1.203 12.617 -13.375 1 92.94 109 LEU A C 1
ATOM 785 O O . LEU A 1 109 ? 0.851 13.445 -14.219 1 92.94 109 LEU A O 1
ATOM 789 N N . ILE A 1 110 ? 0.874 11.406 -13.422 1 93.31 110 ILE A N 1
ATOM 790 C CA . ILE A 1 110 ? -0.085 10.914 -14.406 1 93.31 110 ILE A CA 1
ATOM 791 C C . ILE A 1 110 ? -1.5 11.016 -13.836 1 93.31 110 ILE A C 1
ATOM 793 O O . ILE A 1 110 ? -2.383 11.609 -14.453 1 93.31 110 ILE A O 1
ATOM 797 N N . ALA A 1 111 ? -1.699 10.477 -12.703 1 94.38 111 ALA A N 1
ATOM 798 C CA . ALA A 1 111 ? -2.971 10.492 -11.984 1 94.38 111 ALA A CA 1
ATOM 799 C C . ALA A 1 111 ? -2.785 10.07 -10.531 1 94.38 111 ALA A C 1
ATOM 801 O O . ALA A 1 111 ? -1.807 9.398 -10.195 1 94.38 111 ALA A O 1
ATOM 802 N N . ALA A 1 112 ? -3.689 10.539 -9.719 1 96.25 112 ALA A N 1
ATOM 803 C CA . ALA A 1 112 ? -3.635 10.148 -8.312 1 96.25 112 ALA A CA 1
ATOM 804 C C . ALA A 1 112 ? -5.035 10.016 -7.727 1 96.25 112 ALA A C 1
ATOM 806 O O . ALA A 1 112 ? -5.977 10.664 -8.195 1 96.25 112 ALA A O 1
ATOM 807 N N . VAL A 1 113 ? -5.227 9.18 -6.789 1 97.31 113 VAL A N 1
ATOM 808 C CA . VAL A 1 113 ? -6.449 9.016 -6.012 1 97.31 113 VAL A CA 1
ATOM 809 C C . VAL A 1 113 ? -6.16 9.281 -4.535 1 97.31 113 VAL A C 1
ATOM 811 O O . VAL A 1 113 ? -5.195 8.75 -3.98 1 97.31 113 VAL A O 1
ATOM 814 N N . ALA A 1 114 ? -6.934 10.109 -3.916 1 96.19 114 ALA A N 1
ATOM 815 C CA . ALA A 1 114 ? -6.863 10.383 -2.484 1 96.19 114 ALA A CA 1
ATOM 816 C C . ALA A 1 114 ? -8.086 9.836 -1.758 1 96.19 114 ALA A C 1
ATOM 818 O O . ALA A 1 114 ? -9.203 10.336 -1.928 1 96.19 114 ALA A O 1
ATOM 819 N N . ASP A 1 115 ? -7.93 8.75 -1.036 1 97.88 115 ASP A N 1
ATOM 820 C CA . ASP A 1 115 ? -8.953 8.195 -0.157 1 97.88 115 ASP A CA 1
ATOM 821 C C . ASP A 1 115 ? -8.742 8.648 1.286 1 97.88 115 ASP A C 1
ATOM 823 O O . ASP A 1 115 ? -8 8.016 2.037 1 97.88 115 ASP A O 1
ATOM 827 N N . MET A 1 116 ? -9.445 9.695 1.756 1 96.19 116 MET A N 1
ATOM 828 C CA . MET A 1 116 ? -9.188 10.336 3.041 1 96.19 116 MET A CA 1
ATOM 829 C C . MET A 1 116 ? -10.438 10.312 3.918 1 96.19 116 MET A C 1
ATOM 831 O O . MET A 1 116 ? -10.461 10.93 4.988 1 96.19 116 MET A O 1
ATOM 835 N N . ASN A 1 117 ? -11.445 9.586 3.6 1 95.56 117 ASN A N 1
ATOM 836 C CA . ASN A 1 117 ? -12.781 9.727 4.16 1 95.56 117 ASN A CA 1
ATOM 837 C C . ASN A 1 117 ? -12.852 9.211 5.594 1 95.56 117 ASN A C 1
ATOM 839 O O . ASN A 1 117 ? -13.789 9.539 6.332 1 95.56 117 ASN A O 1
ATOM 843 N N . ILE A 1 118 ? -11.922 8.477 6.004 1 98.25 118 ILE A N 1
ATOM 844 C CA . ILE A 1 118 ? -12.016 7.777 7.281 1 98.25 118 ILE A CA 1
ATOM 845 C C . ILE A 1 118 ? -12.07 8.797 8.422 1 98.25 118 ILE A C 1
ATOM 847 O O . ILE A 1 118 ? -12.641 8.523 9.477 1 98.25 118 ILE A O 1
ATOM 851 N N . PHE A 1 119 ? -11.531 9.945 8.273 1 97.75 119 PHE A N 1
ATOM 852 C CA . PHE A 1 119 ? -11.422 10.938 9.336 1 97.75 119 PHE A CA 1
ATOM 853 C C . PHE A 1 119 ? -12.797 11.484 9.711 1 97.75 119 PHE A C 1
ATOM 855 O O . PHE A 1 119 ? -12.984 12 10.82 1 97.75 119 PHE A O 1
ATOM 862 N N . ASP A 1 120 ? -13.773 11.383 8.82 1 96.69 120 ASP A N 1
ATOM 863 C CA . ASP A 1 120 ? -15.141 11.789 9.109 1 96.69 120 ASP A CA 1
ATOM 864 C C . ASP A 1 120 ? -15.781 10.867 10.148 1 96.69 120 ASP A C 1
ATOM 866 O O . ASP A 1 120 ? -16.766 11.227 10.789 1 96.69 120 ASP A O 1
ATOM 870 N N . ALA A 1 121 ? -15.164 9.695 10.344 1 96.5 121 ALA A N 1
ATOM 871 C CA . ALA A 1 121 ? -15.734 8.695 11.25 1 96.5 121 ALA A CA 1
ATOM 872 C C . ALA A 1 121 ? -15.086 8.766 12.625 1 96.5 121 ALA A C 1
ATOM 874 O O . ALA A 1 121 ? -15.445 8.008 13.531 1 96.5 121 ALA A O 1
ATOM 875 N N . MET A 1 122 ? -14.109 9.688 12.844 1 96.62 122 MET A N 1
ATOM 876 C CA . MET A 1 122 ? -13.469 9.844 14.148 1 96.62 122 MET A CA 1
ATOM 877 C C . MET A 1 122 ? -14.484 10.203 15.219 1 96.62 122 MET A C 1
ATOM 879 O O . MET A 1 122 ? -15.367 11.039 14.992 1 96.62 122 MET A O 1
ATOM 883 N N . ASP A 1 123 ? -14.367 9.578 16.344 1 96 123 ASP A N 1
ATOM 884 C CA . ASP A 1 123 ? -15.32 9.742 17.453 1 96 123 ASP A CA 1
ATOM 885 C C . ASP A 1 123 ? -14.969 10.961 18.297 1 96 123 ASP A C 1
ATOM 887 O O . ASP A 1 123 ? -14.016 10.93 19.078 1 96 123 ASP A O 1
ATOM 891 N N . THR A 1 124 ? -15.805 11.953 18.281 1 96.25 124 THR A N 1
ATOM 892 C CA . THR A 1 124 ? -15.586 13.203 19 1 96.25 124 THR A CA 1
ATOM 893 C C . THR A 1 124 ? -15.562 12.961 20.5 1 96.25 124 THR A C 1
ATOM 895 O O . THR A 1 124 ? -14.75 13.555 21.219 1 96.25 124 THR A O 1
ATOM 898 N N . THR A 1 125 ? -16.422 1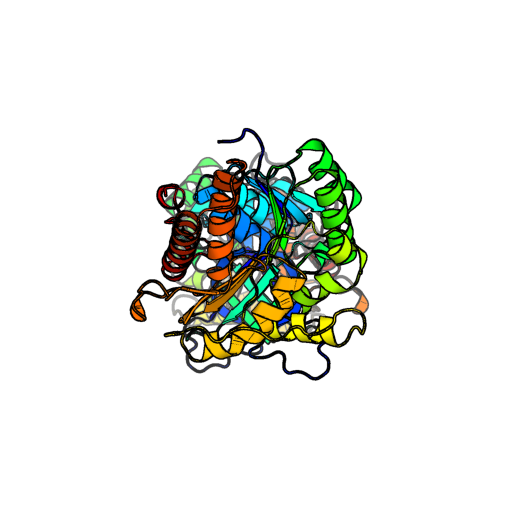2.07 20.984 1 96.69 125 THR A N 1
ATOM 899 C CA . THR A 1 125 ? -16.516 11.797 22.406 1 96.69 125 THR A CA 1
ATOM 900 C C . THR A 1 125 ? -15.203 11.203 22.938 1 96.69 125 THR A C 1
ATOM 902 O O . THR A 1 125 ? -14.758 11.531 24.031 1 96.69 125 THR A O 1
ATOM 905 N N . LYS A 1 126 ? -14.641 10.391 22.141 1 96.62 126 LYS A N 1
ATOM 906 C CA . LYS A 1 126 ? -13.375 9.781 22.531 1 96.62 126 LYS A CA 1
ATOM 907 C C . LYS A 1 126 ? -12.258 10.812 22.594 1 96.62 126 LYS A C 1
ATOM 909 O O . LYS A 1 126 ? -11.406 10.766 23.484 1 96.62 126 LYS A O 1
ATOM 914 N N . ILE A 1 127 ? -12.242 11.68 21.656 1 96.5 127 ILE A N 1
ATOM 915 C CA . ILE A 1 127 ? -11.203 12.711 21.609 1 96.5 127 ILE A CA 1
ATOM 916 C C . ILE A 1 127 ? -11.312 13.617 22.828 1 96.5 127 ILE A C 1
ATOM 918 O O . ILE A 1 127 ? -10.305 13.961 23.438 1 96.5 127 ILE A O 1
ATOM 922 N N . ILE A 1 128 ? -12.539 13.992 23.188 1 97.44 128 ILE A N 1
ATOM 923 C CA . ILE A 1 128 ? -12.766 14.828 24.359 1 97.44 128 ILE A CA 1
ATOM 924 C C . ILE A 1 128 ? -12.289 14.102 25.609 1 97.44 128 ILE A C 1
ATOM 926 O O . ILE A 1 128 ? -11.633 14.695 26.469 1 97.44 128 ILE A O 1
ATOM 930 N N . SER A 1 129 ? -12.609 12.812 25.672 1 98.06 129 SER A N 1
ATOM 931 C CA . SER A 1 129 ? -12.172 12.008 26.812 1 98.06 129 SER A CA 1
ATOM 932 C C . SER A 1 129 ? -10.656 11.984 26.938 1 98.06 129 SER A C 1
ATOM 934 O O . SER A 1 129 ? -10.109 12.047 28.031 1 98.06 129 SER A O 1
ATOM 936 N N . ILE A 1 130 ? -9.969 11.898 25.812 1 97.94 130 ILE A N 1
ATOM 937 C CA . ILE A 1 130 ? -8.516 11.875 25.797 1 97.94 130 ILE A CA 1
ATOM 938 C C . ILE A 1 130 ? -7.973 13.219 26.297 1 97.94 130 ILE A C 1
ATOM 940 O O . ILE A 1 130 ? -7.039 13.258 27.094 1 97.94 130 ILE A O 1
ATOM 944 N N . LEU A 1 131 ? -8.578 14.297 25.828 1 98 131 LEU A N 1
ATOM 945 C CA . LEU A 1 131 ? -8.172 15.633 26.25 1 98 131 LEU A CA 1
ATOM 946 C C . LEU A 1 131 ? -8.344 15.797 27.766 1 98 131 LEU A C 1
ATOM 948 O O . LEU A 1 131 ? -7.449 16.312 28.438 1 98 131 LEU A O 1
ATOM 952 N N . GLN A 1 132 ? -9.438 15.32 28.281 1 97.62 132 GLN A N 1
ATOM 953 C CA . GLN A 1 132 ? -9.75 15.453 29.703 1 97.62 132 GLN A CA 1
ATOM 954 C C . GLN A 1 132 ? -8.828 14.57 30.547 1 97.62 132 GLN A C 1
ATOM 956 O O . GLN A 1 132 ? -8.477 14.938 31.672 1 97.62 132 GLN A O 1
ATOM 961 N N . HIS A 1 133 ? -8.492 13.469 30 1 97.06 133 HIS A N 1
ATOM 962 C CA . HIS A 1 133 ? -7.645 12.523 30.703 1 97.06 133 HIS A CA 1
ATOM 963 C C . HIS A 1 133 ? -6.188 12.969 30.703 1 97.06 133 HIS A C 1
ATOM 965 O O . HIS A 1 133 ? -5.527 12.977 31.734 1 97.06 133 HIS A O 1
ATOM 971 N N . GLU A 1 134 ? -5.691 13.367 29.547 1 96.62 134 GLU A N 1
ATOM 972 C CA . GLU A 1 134 ? -4.273 13.664 29.375 1 96.62 134 GLU A CA 1
ATOM 973 C C . GLU A 1 134 ? -3.939 15.07 29.859 1 96.62 134 GLU A C 1
ATOM 975 O O . GLU A 1 134 ? -2.822 15.328 30.312 1 96.62 134 GLU A O 1
ATOM 980 N N . LYS A 1 135 ? -4.938 16.047 29.734 1 95.81 135 LYS A N 1
ATOM 981 C CA . LYS A 1 135 ? -4.727 17.453 30.062 1 95.81 135 LYS A CA 1
ATOM 982 C C . LYS A 1 135 ? -3.391 17.953 29.516 1 95.81 135 LYS A C 1
ATOM 984 O O . LYS A 1 135 ? -2.555 18.453 30.266 1 95.81 135 LYS A O 1
ATOM 989 N N . PRO A 1 136 ? -3.238 17.828 28.188 1 96.31 136 PRO A N 1
ATOM 990 C CA . PRO A 1 136 ? -1.974 18.25 27.578 1 96.31 136 PRO A CA 1
ATOM 991 C C . PRO A 1 136 ? -1.679 19.734 27.797 1 96.31 136 PRO A C 1
ATOM 993 O O . PRO A 1 136 ? -2.588 20.516 28.094 1 96.31 136 PRO A O 1
ATOM 996 N N . SER A 1 137 ? -0.398 20.078 27.703 1 94.81 137 SER A N 1
ATOM 997 C CA . SER A 1 137 ? -0.028 21.484 27.859 1 94.81 137 SER A CA 1
ATOM 998 C C . SER A 1 137 ? -0.193 22.25 26.547 1 94.81 137 SER A C 1
ATOM 1000 O O . SER A 1 137 ? -0.181 23.469 26.531 1 94.81 137 SER A O 1
ATOM 1002 N N . PHE A 1 138 ? -0.351 21.5 25.438 1 96.5 138 PHE A N 1
ATOM 1003 C CA . PHE A 1 138 ? -0.529 22.094 24.109 1 96.5 138 PHE A CA 1
ATOM 1004 C C . PHE A 1 138 ? -1.248 21.109 23.188 1 96.5 138 PHE A C 1
ATOM 1006 O O . PHE A 1 138 ? -1.046 19.906 23.266 1 96.5 138 PHE A O 1
ATOM 1013 N N . VAL A 1 139 ? -2.127 21.641 22.312 1 98.19 139 VAL A N 1
ATOM 1014 C CA . VAL A 1 139 ? -2.859 20.828 21.359 1 98.19 139 VAL A CA 1
ATOM 1015 C C . VAL A 1 139 ? -2.652 21.359 19.938 1 98.19 139 VAL A C 1
ATOM 1017 O O . VAL A 1 139 ? -2.619 22.578 19.734 1 98.19 139 VAL A O 1
ATOM 1020 N N . CYS A 1 140 ? -2.4 20.5 19.062 1 98.75 140 CYS A N 1
ATOM 1021 C CA . CYS A 1 140 ? -2.434 20.828 17.641 1 98.75 140 CYS A CA 1
ATOM 1022 C C . CYS A 1 140 ? -3.439 19.953 16.891 1 98.75 140 CYS A C 1
ATOM 1024 O O . CYS A 1 140 ? -3.5 18.734 17.125 1 98.75 140 CYS A O 1
ATOM 1026 N N . PHE A 1 141 ? -4.281 20.5 16.094 1 98.81 141 PHE A N 1
ATOM 1027 C CA . PHE A 1 141 ? -5.164 19.688 15.266 1 98.81 141 PHE A CA 1
ATOM 1028 C C . PHE A 1 141 ? -5.172 20.188 13.828 1 98.81 141 PHE A C 1
ATOM 1030 O O . PHE A 1 141 ? -5.035 21.391 13.578 1 98.81 141 PHE A O 1
ATOM 1037 N N . ASP A 1 142 ? -5.273 19.266 12.859 1 98.69 142 ASP A N 1
ATOM 1038 C CA . ASP A 1 142 ? -5.191 19.656 11.453 1 98.69 142 ASP A CA 1
ATOM 1039 C C . ASP A 1 142 ? -6.574 19.688 10.812 1 98.69 142 ASP A C 1
ATOM 1041 O O . ASP A 1 142 ? -7.582 19.422 11.477 1 98.69 142 ASP A O 1
ATOM 1045 N N . GLY A 1 143 ? -6.609 20.078 9.57 1 98.25 143 GLY A N 1
ATOM 1046 C CA . GLY A 1 143 ? -7.863 20.312 8.875 1 98.25 143 GLY A CA 1
ATOM 1047 C C . GLY A 1 143 ? -8.547 19.047 8.422 1 98.25 143 GLY A C 1
ATOM 1048 O O . GLY A 1 143 ? -9.656 19.094 7.875 1 98.25 143 GLY A O 1
ATOM 1049 N N . ASN A 1 144 ? -8.008 17.891 8.664 1 97.81 144 ASN A N 1
ATOM 1050 C CA . ASN A 1 144 ? -8.602 16.656 8.188 1 97.81 144 ASN A CA 1
ATOM 1051 C C . ASN A 1 144 ? -9.812 16.25 9.023 1 97.81 144 ASN A C 1
ATOM 1053 O O . ASN A 1 144 ? -10.672 15.5 8.562 1 97.81 144 ASN A O 1
ATOM 1057 N N . ILE A 1 145 ? -9.883 16.703 10.258 1 98.12 145 ILE A N 1
ATOM 1058 C CA . ILE A 1 145 ? -10.992 16.328 11.125 1 98.12 145 ILE A CA 1
ATOM 1059 C C . ILE A 1 145 ? -12.211 17.188 10.805 1 98.12 145 ILE A C 1
ATOM 1061 O O . ILE A 1 145 ? -12.102 18.188 10.102 1 98.12 145 ILE A O 1
ATOM 1065 N N . THR A 1 146 ? -13.367 16.828 11.281 1 97.94 146 THR A N 1
ATOM 1066 C CA . THR A 1 146 ? -14.617 17.516 10.953 1 97.94 146 THR A CA 1
ATOM 1067 C C . THR A 1 146 ? -14.719 18.844 11.695 1 97.94 146 THR A C 1
ATOM 1069 O O . THR A 1 146 ? -14.078 19.031 12.727 1 97.94 146 THR A O 1
ATOM 1072 N N . ALA A 1 147 ? -15.547 19.688 11.156 1 98.06 147 ALA A N 1
ATOM 1073 C CA . ALA A 1 147 ? -15.812 20.969 11.805 1 98.06 147 ALA A CA 1
ATOM 1074 C C . ALA A 1 147 ? -16.391 20.781 13.203 1 98.06 147 ALA A C 1
ATOM 1076 O O . ALA A 1 147 ? -16.047 21.5 14.133 1 98.06 147 ALA A O 1
ATOM 1077 N N . GLN A 1 148 ? -17.234 19.797 13.32 1 97.69 148 GLN A N 1
ATOM 1078 C CA . GLN A 1 148 ? -17.828 19.484 14.617 1 97.69 148 GLN A CA 1
ATOM 1079 C C . GLN A 1 148 ? -16.75 19.094 15.633 1 97.69 148 GLN A C 1
ATOM 1081 O O . GLN A 1 148 ? -16.812 19.5 16.797 1 97.69 148 GLN A O 1
ATOM 1086 N N . MET A 1 149 ? -15.844 18.328 15.203 1 97.88 149 MET A N 1
ATOM 1087 C CA . MET A 1 149 ? -14.75 17.922 16.078 1 97.88 149 MET A CA 1
ATOM 1088 C C . MET A 1 149 ? -13.891 19.109 16.453 1 97.88 149 MET A C 1
ATOM 1090 O O . MET A 1 149 ? -13.469 19.25 17.609 1 97.88 149 MET A O 1
ATOM 1094 N N . MET A 1 150 ? -13.617 19.984 15.5 1 98.5 150 MET A N 1
ATOM 1095 C CA . MET A 1 150 ? -12.852 21.203 15.773 1 98.5 150 MET A CA 1
ATOM 1096 C C . MET A 1 150 ? -13.516 22.031 16.875 1 98.5 150 MET A C 1
ATOM 1098 O O . MET A 1 150 ? -12.844 22.516 17.781 1 98.5 150 MET A O 1
ATOM 1102 N N . LYS A 1 151 ? -14.805 22.156 16.734 1 98.38 151 LYS A N 1
ATOM 1103 C CA . LYS A 1 151 ? -15.586 22.875 17.75 1 98.38 151 LYS A CA 1
ATOM 1104 C C . LYS A 1 151 ? -15.406 22.25 19.125 1 98.38 151 LYS A C 1
ATOM 1106 O O . LYS A 1 151 ? -15.109 22.953 20.094 1 98.38 151 LYS A O 1
ATOM 1111 N N . SER A 1 152 ? -15.57 20.984 19.172 1 98.44 152 SER A N 1
ATOM 1112 C CA . SER A 1 152 ? -15.477 20.266 20.453 1 98.44 152 SER A CA 1
ATOM 1113 C C . SER A 1 152 ? -14.086 20.406 21.062 1 98.44 152 SER A C 1
ATOM 1115 O O . SER A 1 152 ? -13.938 20.578 22.266 1 98.44 152 SER A O 1
ATOM 1117 N N . ILE A 1 153 ? -13.062 20.281 20.219 1 98.62 153 ILE A N 1
ATOM 1118 C CA . ILE A 1 153 ? -11.68 20.422 20.672 1 98.62 153 ILE A CA 1
ATOM 1119 C C . ILE A 1 153 ? -11.461 21.828 21.234 1 98.62 153 ILE A C 1
ATOM 1121 O O . ILE A 1 153 ? -10.945 21.984 22.344 1 98.62 153 ILE A O 1
ATOM 1125 N N . ALA A 1 154 ? -11.867 22.844 20.5 1 98.38 154 ALA A N 1
ATOM 1126 C CA . ALA A 1 154 ? -11.68 24.234 20.906 1 98.38 154 ALA A CA 1
ATOM 1127 C C . ALA A 1 154 ? -12.359 24.516 22.25 1 98.38 154 ALA A C 1
ATOM 1129 O O . ALA A 1 154 ? -11.766 25.094 23.141 1 98.38 154 ALA A O 1
ATOM 1130 N N . MET A 1 155 ? -13.586 24.062 22.359 1 98.38 155 MET A N 1
ATOM 1131 C CA . MET A 1 155 ? -14.352 24.281 23.594 1 98.38 155 MET A CA 1
ATOM 1132 C C . MET A 1 155 ? -13.703 23.562 24.766 1 98.38 155 MET A C 1
ATOM 1134 O O . MET A 1 155 ? -13.641 24.109 25.875 1 98.38 155 MET A O 1
ATOM 1138 N N . THR A 1 156 ? -13.297 22.359 24.547 1 98.56 156 THR A N 1
ATOM 1139 C CA . THR A 1 156 ? -12.648 21.594 25.625 1 98.56 156 THR A CA 1
ATOM 1140 C C . THR A 1 156 ? -11.328 22.25 26.016 1 98.56 156 THR A C 1
ATOM 1142 O O . THR A 1 156 ? -11.008 22.344 27.203 1 98.56 156 THR A O 1
ATOM 1145 N N . CYS A 1 157 ? -10.547 22.672 25.031 1 98.06 157 CYS A N 1
ATOM 1146 C CA . CYS A 1 157 ? -9.289 23.359 25.297 1 98.06 157 CYS A CA 1
ATOM 1147 C C . CYS A 1 157 ? -9.523 24.625 26.109 1 98.06 157 CYS A C 1
ATOM 1149 O O . CYS A 1 157 ? -8.75 24.938 27.016 1 98.06 157 CYS A O 1
ATOM 1151 N N . GLN A 1 158 ? -10.57 25.375 25.766 1 98 158 GLN A N 1
ATOM 1152 C CA . GLN A 1 158 ? -10.93 26.562 26.531 1 98 158 GLN A CA 1
ATOM 1153 C C . GLN A 1 158 ? -11.211 26.219 27.984 1 98 158 GLN A C 1
ATOM 1155 O O . GLN A 1 158 ? -10.68 26.859 28.891 1 98 158 GLN A O 1
ATOM 1160 N N . ALA A 1 159 ? -12.039 25.234 28.172 1 97.75 159 ALA A N 1
ATOM 1161 C CA . ALA A 1 159 ? -12.453 24.828 29.516 1 97.75 159 ALA A CA 1
ATOM 1162 C C . ALA A 1 159 ? -11.25 24.406 30.344 1 97.75 159 ALA A C 1
ATOM 1164 O O . ALA A 1 159 ? -11.234 24.594 31.562 1 97.75 159 ALA A O 1
ATOM 1165 N N . LEU A 1 160 ? -10.242 23.906 29.719 1 96.62 160 LEU A N 1
ATOM 1166 C CA . LEU A 1 160 ? -9.086 23.359 30.422 1 96.62 160 LEU A CA 1
ATOM 1167 C C . LEU A 1 160 ? -7.906 24.328 30.359 1 96.62 160 LEU A C 1
ATOM 1169 O O . LEU A 1 160 ? -6.82 24.031 30.859 1 96.62 160 LEU A O 1
ATOM 1173 N N . ALA A 1 161 ? -8.062 25.453 29.734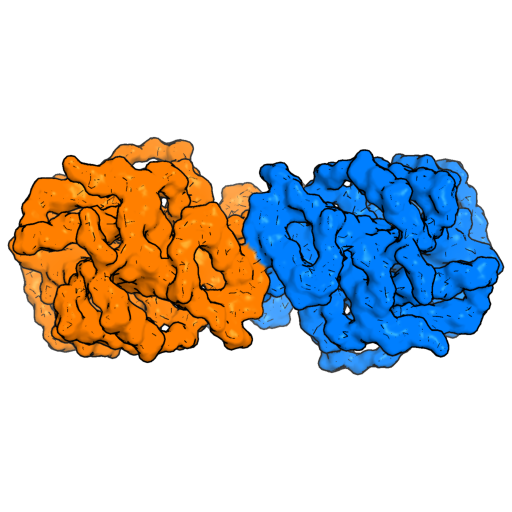 1 95.69 161 ALA A N 1
ATOM 1174 C CA . ALA A 1 161 ? -7.051 26.5 29.562 1 95.69 161 ALA A CA 1
ATOM 1175 C C . ALA A 1 161 ? -5.824 25.953 28.828 1 95.69 161 ALA A C 1
ATOM 1177 O O . ALA A 1 161 ? -4.691 26.172 29.266 1 95.69 161 ALA A O 1
ATOM 1178 N N . ILE A 1 162 ? -6.074 25.188 27.812 1 95.62 162 ILE A N 1
ATOM 1179 C CA . ILE A 1 162 ? -5.02 24.625 26.984 1 95.62 162 ILE A CA 1
ATOM 1180 C C . ILE A 1 162 ? -4.938 25.375 25.656 1 95.62 162 ILE A C 1
ATOM 1182 O O . ILE A 1 162 ? -5.93 25.484 24.938 1 95.62 162 ILE A O 1
ATOM 1186 N N . PRO A 1 163 ? -3.773 25.953 25.297 1 96.25 163 PRO A N 1
ATOM 1187 C CA . PRO A 1 163 ? -3.643 26.578 23.984 1 96.25 163 PRO A CA 1
ATOM 1188 C C . PRO A 1 163 ? -3.594 25.578 22.844 1 96.25 163 PRO A C 1
ATOM 1190 O O . PRO A 1 163 ? -3.047 24.484 23 1 96.25 163 PRO A O 1
ATOM 1193 N N . ALA A 1 164 ? -4.148 26.016 21.719 1 97.88 164 ALA A N 1
ATOM 1194 C CA . ALA A 1 164 ? -4.191 25.125 20.562 1 97.88 164 ALA A CA 1
ATOM 1195 C C . ALA A 1 164 ? -3.658 25.812 19.312 1 97.88 164 ALA A C 1
ATOM 1197 O O . ALA A 1 164 ? -3.674 27.031 19.219 1 97.88 164 ALA A O 1
ATOM 1198 N N . LEU A 1 165 ? -3.107 25.016 18.438 1 98.56 165 LEU A N 1
ATOM 1199 C CA . LEU A 1 165 ? -2.766 25.453 17.094 1 98.56 165 LEU A CA 1
ATOM 1200 C C . LEU A 1 165 ? -3.6 24.688 16.047 1 98.56 165 LEU A C 1
ATOM 1202 O O . LEU A 1 165 ? -3.736 23.469 16.125 1 98.56 165 LEU A O 1
ATOM 1206 N N . PHE A 1 166 ? -4.156 25.422 15.094 1 98.88 166 PHE A N 1
ATOM 1207 C CA . PHE A 1 166 ? -4.848 24.844 13.945 1 98.88 166 PHE A CA 1
ATOM 1208 C C . PHE A 1 166 ? -3.945 24.828 12.719 1 98.88 166 PHE A C 1
ATOM 1210 O O . PHE A 1 166 ? -3.49 25.891 12.273 1 98.88 166 PHE A O 1
ATOM 1217 N N . GLU A 1 167 ? -3.688 23.688 12.211 1 98.81 167 GLU A N 1
ATOM 1218 C CA . GLU A 1 167 ? -2.994 23.531 10.938 1 98.81 167 GLU A CA 1
ATOM 1219 C C . GLU A 1 167 ? -3.984 23.375 9.781 1 98.81 167 GLU A C 1
ATOM 1221 O O . GLU A 1 167 ? -4.621 22.328 9.648 1 98.81 167 GLU A O 1
ATOM 1226 N N . PRO A 1 168 ? -4.082 24.281 8.922 1 98.25 168 PRO A N 1
ATOM 1227 C CA . PRO A 1 168 ? -5.18 24.359 7.953 1 98.25 168 PRO A CA 1
ATOM 1228 C C . PRO A 1 168 ? -5.176 23.203 6.957 1 98.25 168 PRO A C 1
ATOM 1230 O O . PRO A 1 168 ? -6.242 22.719 6.562 1 98.25 168 PRO A O 1
ATOM 1233 N N . THR A 1 169 ? -3.961 22.719 6.441 1 95.69 169 THR A N 1
ATOM 1234 C CA . THR A 1 169 ? -3.816 21.5 5.652 1 95.69 169 THR A CA 1
ATOM 1235 C C . THR A 1 169 ? -4.105 21.766 4.18 1 95.69 169 THR A C 1
ATOM 1237 O O . THR A 1 169 ? -3.322 21.391 3.307 1 95.69 169 THR A O 1
ATOM 1240 N N . SER A 1 170 ? -5.219 22.406 3.756 1 95.19 170 SER A N 1
ATOM 1241 C CA . SER A 1 170 ? -5.629 22.812 2.416 1 95.19 170 SER A CA 1
ATOM 1242 C C . SER A 1 170 ? -6.668 23.922 2.469 1 95.19 170 SER A C 1
ATOM 1244 O O . SER A 1 170 ? -7.223 24.219 3.531 1 95.19 170 SER A O 1
ATOM 1246 N N . VAL A 1 171 ? -6.914 24.516 1.338 1 95.5 171 VAL A N 1
ATOM 1247 C CA . VAL A 1 171 ? -7.848 25.625 1.273 1 95.5 171 VAL A CA 1
ATOM 1248 C C . VAL A 1 171 ? -9.234 25.172 1.722 1 95.5 171 VAL A C 1
ATOM 1250 O O . VAL A 1 171 ? -9.797 25.719 2.676 1 95.5 171 VAL A O 1
ATOM 1253 N N . PRO A 1 172 ? -9.789 24.094 1.196 1 95.38 172 PRO A N 1
ATOM 1254 C CA . PRO A 1 172 ? -11.133 23.703 1.644 1 95.38 172 PRO A CA 1
ATOM 1255 C C . PRO A 1 172 ? -11.164 23.297 3.115 1 95.38 172 PRO A C 1
ATOM 1257 O O . PRO A 1 172 ? -12.133 23.594 3.82 1 95.38 172 PRO A O 1
ATOM 1260 N N . LYS A 1 173 ? -10.172 22.703 3.615 1 97.06 173 LYS A N 1
ATOM 1261 C CA . LYS A 1 173 ? -10.133 22.219 4.988 1 97.06 173 LYS A CA 1
ATOM 1262 C C . LYS A 1 173 ? -9.93 23.359 5.977 1 97.06 173 LYS A C 1
ATOM 1264 O O . LYS A 1 173 ? -10.414 23.312 7.109 1 97.06 173 LYS A O 1
ATOM 1269 N N . SER A 1 174 ? -9.195 24.359 5.516 1 98.25 174 SER A N 1
ATOM 1270 C CA . SER A 1 174 ? -8.93 25.5 6.367 1 98.25 174 SER A CA 1
ATOM 1271 C C . SER A 1 174 ? -10.219 26.219 6.758 1 98.25 174 SER A C 1
ATOM 1273 O O . SER A 1 174 ? -10.305 26.828 7.824 1 98.25 174 SER A O 1
ATOM 1275 N N . LEU A 1 175 ? -11.234 26.078 5.961 1 97.81 175 LEU A N 1
ATOM 1276 C CA . LEU A 1 175 ? -12.477 26.812 6.148 1 97.81 175 LEU A CA 1
ATOM 1277 C C . LEU A 1 175 ? -13.359 26.141 7.195 1 97.81 175 LEU A C 1
ATOM 1279 O O . LEU A 1 175 ? -14.266 26.766 7.738 1 97.81 175 LEU A O 1
ATOM 1283 N N . LYS A 1 176 ? -13.094 24.938 7.516 1 97.62 176 LYS A N 1
ATOM 1284 C CA . LYS A 1 176 ? -13.883 24.188 8.484 1 97.62 176 LYS A CA 1
ATOM 1285 C C . LYS A 1 176 ? -13.852 24.844 9.852 1 97.62 176 LYS A C 1
ATOM 1287 O O . LYS A 1 176 ? -14.805 24.734 10.625 1 97.62 176 LYS A O 1
ATOM 1292 N N . LEU A 1 177 ? -12.766 25.5 10.141 1 97.94 177 LEU A N 1
ATOM 1293 C CA . LEU A 1 177 ? -12.578 26.156 11.43 1 97.94 177 LEU A CA 1
ATOM 1294 C C . LEU A 1 177 ? -13.688 27.172 11.695 1 97.94 177 LEU A C 1
ATOM 1296 O O . LEU A 1 177 ? -14 27.453 12.852 1 97.94 177 LEU A O 1
ATOM 1300 N N . PHE A 1 178 ? -14.328 27.641 10.609 1 96.81 178 PHE A N 1
ATOM 1301 C CA . PHE A 1 178 ? -15.25 28.766 10.727 1 96.81 178 PHE A CA 1
ATOM 1302 C C . PHE A 1 178 ? -16.688 28.297 10.555 1 96.81 178 PHE A C 1
ATOM 1304 O O . PHE A 1 178 ? -17.609 29.125 10.5 1 96.81 178 PHE A O 1
ATOM 1311 N N . GLN A 1 179 ? -16.922 27.062 10.438 1 96.31 179 GLN A N 1
ATOM 1312 C CA . GLN A 1 179 ? -18.266 26.562 10.156 1 96.31 179 GLN A CA 1
ATOM 1313 C C . GLN A 1 179 ? -19.156 26.641 11.391 1 96.31 179 GLN A C 1
ATOM 1315 O O . GLN A 1 179 ? -20.375 26.703 11.273 1 96.31 179 GLN A O 1
ATOM 1320 N N . HIS A 1 180 ? -18.547 26.578 12.602 1 96.31 180 HIS A N 1
ATOM 1321 C CA . HIS A 1 180 ? -19.25 26.766 13.859 1 96.31 180 HIS A CA 1
ATOM 1322 C C . HIS A 1 180 ? -18.719 27.984 14.609 1 96.31 180 HIS A C 1
ATOM 1324 O O . HIS A 1 180 ? -17.531 28.016 14.961 1 96.31 180 HIS A O 1
ATOM 1330 N N . ALA A 1 181 ? -19.469 28.875 14.945 1 93.81 181 ALA A N 1
ATOM 1331 C CA . ALA A 1 181 ? -19.047 30.109 15.602 1 93.81 181 ALA A CA 1
ATOM 1332 C C . ALA A 1 181 ? -18.391 29.828 16.953 1 93.81 181 ALA A C 1
ATOM 1334 O O . ALA A 1 181 ? -17.484 30.547 17.375 1 93.81 181 ALA A O 1
ATOM 1335 N N . GLU A 1 182 ? -18.891 28.781 17.594 1 95.25 182 GLU A N 1
ATOM 1336 C CA . GLU A 1 182 ? -18.391 28.406 18.906 1 95.25 182 GLU A CA 1
ATOM 1337 C C . GLU A 1 182 ? -16.891 28.109 18.875 1 95.25 182 GLU A C 1
ATOM 1339 O O . GLU A 1 182 ? -16.188 28.328 19.859 1 95.25 182 GLU A O 1
ATOM 1344 N N . THR A 1 183 ? -16.453 27.594 17.719 1 97.12 183 THR A N 1
ATOM 1345 C CA . THR A 1 183 ? -15.031 27.25 17.578 1 97.12 183 THR A CA 1
ATOM 1346 C C . THR A 1 183 ? -14.156 28.484 17.812 1 97.12 183 THR A C 1
ATOM 1348 O O . THR A 1 183 ? -13.219 28.453 18.594 1 97.12 183 THR A O 1
ATOM 1351 N N . MET A 1 184 ? -14.492 29.578 17.156 1 94.25 184 MET A N 1
ATOM 1352 C CA . MET A 1 184 ? -13.727 30.812 17.25 1 94.25 184 MET A CA 1
ATOM 1353 C C . MET A 1 184 ? -14.008 31.516 18.578 1 94.25 184 MET A C 1
ATOM 1355 O O . MET A 1 184 ? -13.109 32.125 19.172 1 94.25 184 MET A O 1
ATOM 1359 N N . MET A 1 185 ? -15.242 31.406 19.047 1 94.44 185 MET A N 1
ATOM 1360 C CA . MET A 1 185 ? -15.648 32.062 20.281 1 94.44 185 MET A CA 1
ATOM 1361 C C . MET A 1 185 ? -14.922 31.484 21.484 1 94.44 185 MET A C 1
ATOM 1363 O O . MET A 1 185 ? -14.727 32.188 22.484 1 94.44 185 MET A O 1
ATOM 1367 N N . ALA A 1 186 ? -14.523 30.266 21.359 1 96.19 186 ALA A N 1
ATOM 1368 C CA . ALA A 1 186 ? -13.82 29.594 22.453 1 96.19 186 ALA A CA 1
ATOM 1369 C C . ALA A 1 186 ? -12.477 30.266 22.734 1 96.19 186 ALA A C 1
ATOM 1371 O O . ALA A 1 186 ? -11.953 30.172 23.844 1 96.19 186 ALA A O 1
ATOM 1372 N N . GLN A 1 187 ? -11.867 30.891 21.703 1 95.75 187 GLN A N 1
ATOM 1373 C CA . GLN A 1 187 ? -10.617 31.641 21.781 1 95.75 187 GLN A CA 1
ATOM 1374 C C . GLN A 1 187 ? -9.477 30.75 22.297 1 95.75 187 GLN A C 1
ATOM 1376 O O . GLN A 1 187 ? -8.547 31.234 22.938 1 95.75 187 GLN A O 1
ATOM 1381 N N . ALA A 1 188 ? -9.68 29.438 22.109 1 97.06 188 ALA A N 1
ATOM 1382 C CA . ALA A 1 188 ? -8.648 28.516 22.531 1 97.06 188 ALA A CA 1
ATOM 1383 C C . ALA A 1 188 ? -7.586 28.328 21.453 1 97.06 188 ALA A C 1
ATOM 1385 O O . ALA A 1 188 ? -6.441 27.984 21.75 1 97.06 188 ALA A O 1
ATOM 1386 N N . VAL A 1 189 ? -7.961 28.516 20.188 1 97.94 189 VAL A N 1
ATOM 1387 C CA . VAL A 1 189 ? -7.008 28.469 19.078 1 97.94 189 VAL A CA 1
ATOM 1388 C C . VAL A 1 189 ? -6.148 29.734 19.094 1 97.94 189 VAL A C 1
ATOM 1390 O O . VAL A 1 189 ? -6.59 30.781 18.641 1 97.94 189 VAL A O 1
ATOM 1393 N N . LYS A 1 190 ? -4.922 29.547 19.547 1 96.56 190 LYS A N 1
ATOM 1394 C CA . LYS A 1 190 ? -4.035 30.688 19.75 1 96.56 190 LYS A CA 1
ATOM 1395 C C . LYS A 1 190 ? -3.102 30.875 18.562 1 96.56 190 LYS A C 1
ATOM 1397 O O . LYS A 1 190 ? -2.539 31.953 18.375 1 96.56 190 LYS A O 1
ATOM 1402 N N . TYR A 1 191 ? -2.938 29.797 17.797 1 97.31 191 TYR A N 1
ATOM 1403 C CA . TYR A 1 191 ? -1.995 29.828 16.672 1 97.31 191 TYR A CA 1
ATOM 1404 C C . TYR A 1 191 ? -2.605 29.188 15.43 1 97.31 191 TYR A C 1
ATOM 1406 O O . TYR A 1 191 ? -3.426 28.266 15.531 1 97.31 191 TYR A O 1
ATOM 1414 N N . THR A 1 192 ? -2.215 29.609 14.25 1 98.62 192 THR A N 1
ATOM 1415 C CA . THR A 1 192 ? -2.486 28.953 12.984 1 98.62 192 THR A CA 1
ATOM 1416 C C . THR A 1 192 ? -1.339 29.172 12 1 98.62 192 THR A C 1
ATOM 1418 O O . THR A 1 192 ? -0.565 30.125 12.148 1 98.62 192 THR A O 1
ATOM 1421 N N . SER A 1 193 ? -1.221 28.266 11.055 1 98.62 193 SER A N 1
ATOM 1422 C CA . SER A 1 193 ? -0.061 28.281 10.172 1 98.62 193 SER A CA 1
ATOM 1423 C C . SER A 1 193 ? -0.477 28.141 8.711 1 98.62 193 SER A C 1
ATOM 1425 O O . SER A 1 193 ? 0.058 27.297 7.988 1 98.62 193 SER A O 1
ATOM 1427 N N . PRO A 1 194 ? -1.278 29 8.18 1 98.38 194 PRO A N 1
ATOM 1428 C CA . PRO A 1 194 ? -1.727 28.906 6.789 1 98.38 194 PRO A CA 1
ATOM 1429 C C . PRO A 1 194 ? -0.631 29.266 5.789 1 98.38 194 PRO A C 1
ATOM 1431 O O . PRO A 1 194 ? 0.314 29.969 6.133 1 98.38 194 PRO A O 1
ATOM 1434 N N . ASN A 1 195 ? -0.757 28.656 4.578 1 96.62 195 ASN A N 1
ATOM 1435 C CA . ASN A 1 195 ? -0.056 29.266 3.455 1 96.62 195 ASN A CA 1
ATOM 1436 C C . ASN A 1 195 ? -0.84 30.453 2.887 1 96.62 195 ASN A C 1
ATOM 1438 O O . ASN A 1 195 ? -1.893 30.812 3.414 1 96.62 195 ASN A O 1
ATOM 1442 N N . GLN A 1 196 ? -0.311 31.062 1.873 1 95.06 196 GLN A N 1
ATOM 1443 C CA . GLN A 1 196 ? -0.901 32.312 1.362 1 95.06 196 GLN A CA 1
ATOM 1444 C C . GLN A 1 196 ? -2.312 32.062 0.836 1 95.06 196 GLN A C 1
ATOM 1446 O O . GLN A 1 196 ? -3.203 32.875 1.028 1 95.06 196 GLN A O 1
ATOM 1451 N N . PHE A 1 197 ? -2.57 30.906 0.131 1 95.19 197 PHE A N 1
ATOM 1452 C CA . PHE A 1 197 ? -3.879 30.625 -0.443 1 95.19 197 PHE A CA 1
ATOM 1453 C C . PHE A 1 197 ? -4.891 30.297 0.651 1 95.19 197 PHE A C 1
ATOM 1455 O O . PHE A 1 197 ? -6.043 30.719 0.589 1 95.19 197 PHE A O 1
ATOM 1462 N N . GLU A 1 198 ? -4.43 29.562 1.611 1 97.19 198 GLU A N 1
ATOM 1463 C CA . GLU A 1 198 ? -5.273 29.25 2.762 1 97.19 198 GLU A CA 1
ATOM 1464 C C . GLU A 1 198 ? -5.633 30.5 3.543 1 97.19 198 GLU A C 1
ATOM 1466 O O . GLU A 1 198 ? -6.793 30.703 3.908 1 97.19 198 GLU A O 1
ATOM 1471 N N . LEU A 1 199 ? -4.633 31.328 3.777 1 97.62 199 LEU A N 1
ATOM 1472 C CA . LEU A 1 199 ? -4.832 32.562 4.492 1 97.62 199 LEU A CA 1
ATOM 1473 C C . LEU A 1 199 ? -5.898 33.438 3.812 1 97.62 199 LEU A C 1
ATOM 1475 O O . LEU A 1 199 ? -6.82 33.906 4.469 1 97.62 199 LEU A O 1
ATOM 1479 N N . GLU A 1 200 ? -5.715 33.562 2.52 1 96 200 GLU A N 1
ATOM 1480 C CA . GLU A 1 200 ? -6.668 34.344 1.75 1 96 200 GLU A CA 1
ATOM 1481 C C . GLU A 1 200 ? -8.078 33.781 1.858 1 96 200 GLU A C 1
ATOM 1483 O O . GLU A 1 200 ? -9.039 34.5 2.092 1 96 200 GLU A O 1
ATOM 1488 N N . ALA A 1 201 ? -8.234 32.531 1.726 1 96.56 201 ALA A N 1
ATOM 1489 C CA . ALA A 1 201 ? -9.539 31.875 1.785 1 96.56 201 ALA A CA 1
ATOM 1490 C C . ALA A 1 201 ? -10.156 32 3.176 1 96.56 201 ALA A C 1
ATOM 1492 O O . ALA A 1 201 ? -11.359 32.219 3.311 1 96.56 201 ALA A O 1
ATOM 1493 N N . MET A 1 202 ? -9.359 31.812 4.191 1 97 202 MET A N 1
ATOM 1494 C CA . MET A 1 202 ? -9.82 31.938 5.566 1 97 202 MET A CA 1
ATOM 1495 C C . MET A 1 202 ? -10.367 33.344 5.828 1 97 202 MET A C 1
ATOM 1497 O O . MET A 1 202 ? -11.453 33.5 6.391 1 97 202 MET A O 1
ATOM 1501 N N . CYS A 1 203 ? -9.641 34.312 5.395 1 95.44 203 CYS A N 1
ATOM 1502 C CA . CYS A 1 203 ? -10.055 35.719 5.574 1 95.44 203 CYS A CA 1
ATOM 1503 C C . CYS A 1 203 ? -11.352 36 4.82 1 95.44 203 CYS A C 1
ATOM 1505 O O . CYS A 1 203 ? -12.273 36.594 5.367 1 95.44 203 CYS A O 1
ATOM 1507 N N . ASP A 1 204 ? -11.375 35.531 3.607 1 94.06 204 ASP A N 1
ATOM 1508 C CA . ASP A 1 204 ? -12.57 35.719 2.799 1 94.06 204 ASP A CA 1
ATOM 1509 C C . ASP A 1 204 ? -13.797 35.094 3.465 1 94.06 204 ASP A C 1
ATOM 1511 O O . ASP A 1 204 ? -14.891 35.656 3.426 1 94.06 204 ASP A O 1
ATOM 1515 N N . THR A 1 205 ? -13.648 34 4.016 1 93.62 205 THR A N 1
ATOM 1516 C CA . THR A 1 205 ? -14.727 33.312 4.691 1 93.62 205 THR A CA 1
ATOM 1517 C C . THR A 1 205 ? -15.234 34.094 5.887 1 93.62 205 THR A C 1
ATOM 1519 O O . THR A 1 205 ? -16.438 34.25 6.09 1 93.62 205 THR A O 1
ATOM 1522 N N . ILE A 1 206 ? -14.352 34.625 6.715 1 91.5 206 ILE A N 1
ATOM 1523 C CA . ILE A 1 206 ? -14.727 35.438 7.879 1 91.5 206 ILE A CA 1
ATOM 1524 C C . ILE A 1 206 ? -15.445 36.688 7.426 1 91.5 206 ILE A C 1
ATOM 1526 O O . ILE A 1 206 ? -16.484 37.062 7.992 1 91.5 206 ILE A O 1
ATOM 1530 N N . ARG A 1 207 ? -14.938 37.375 6.441 1 89.31 207 ARG A N 1
ATOM 1531 C CA . ARG A 1 207 ? -15.508 38.625 5.945 1 89.31 207 ARG A CA 1
ATOM 1532 C C . ARG A 1 207 ? -16.922 38.406 5.402 1 89.31 207 ARG A C 1
ATOM 1534 O O . ARG A 1 207 ? -17.75 39.312 5.465 1 89.31 207 ARG A O 1
ATOM 1541 N N . SER A 1 208 ? -17.078 37.344 4.848 1 85.06 208 SER A N 1
ATOM 1542 C CA . SER A 1 208 ? -18.375 37.031 4.27 1 85.06 208 SER A CA 1
ATOM 1543 C C . SER A 1 208 ? -19.406 36.75 5.355 1 85.06 208 SER A C 1
ATOM 1545 O O . SER A 1 208 ? -20.609 36.781 5.094 1 85.06 208 SER A O 1
ATOM 1547 N N . ASN A 1 209 ? -18.859 36.438 6.488 1 74.44 209 ASN A N 1
ATOM 1548 C CA . ASN A 1 209 ? -19.75 36.219 7.625 1 74.44 209 ASN A CA 1
ATOM 1549 C C . ASN A 1 209 ? -19.984 37.531 8.398 1 74.44 209 ASN A C 1
ATOM 1551 O O . ASN A 1 209 ? -19.016 38.188 8.812 1 74.44 209 ASN A O 1
ATOM 1555 N N . PRO A 1 210 ? -21.016 38.25 8.336 1 57.03 210 PRO A N 1
ATOM 1556 C CA . PRO A 1 210 ? -21.281 39.562 8.906 1 57.03 210 PRO A CA 1
ATOM 1557 C C . PRO A 1 210 ? -20.766 39.719 10.328 1 57.03 210 PRO A C 1
ATOM 1559 O O . PRO A 1 210 ? -20.75 40.812 10.867 1 57.03 210 PRO A O 1
ATOM 1562 N N . VAL A 1 211 ? -20.359 38.812 11.039 1 49.91 211 VAL A N 1
ATOM 1563 C CA . VAL A 1 211 ? -20.047 38.969 12.453 1 49.91 211 VAL A CA 1
ATOM 1564 C C . VAL A 1 211 ? -18.641 39.562 12.602 1 49.91 211 VAL A C 1
ATOM 1566 O O . VAL A 1 211 ? -18.281 40.094 13.656 1 49.91 211 VAL A O 1
ATOM 1569 N N . PHE A 1 212 ? -17.672 39.5 11.594 1 52.03 212 PHE A N 1
ATOM 1570 C CA . PHE A 1 212 ? -16.281 39.812 11.875 1 52.03 212 PHE A CA 1
ATOM 1571 C C . PHE A 1 212 ? -15.859 41.094 11.203 1 52.03 212 PHE A C 1
ATOM 1573 O O . PHE A 1 212 ? -15.984 41.25 9.992 1 52.03 212 PHE A O 1
ATOM 1580 N N . SER A 1 213 ? -15.758 42.312 11.758 1 47.53 213 SER A N 1
ATOM 1581 C CA . SER A 1 213 ? -15.469 43.656 11.281 1 47.53 213 SER A CA 1
ATOM 1582 C C . SER A 1 213 ? -13.977 43.844 11.016 1 47.53 213 SER A C 1
ATOM 1584 O O . SER A 1 213 ? -13.141 43.281 11.711 1 47.53 213 SER A O 1
ATOM 1586 N N . ASP A 1 214 ? -13.508 44.219 9.844 1 51.25 214 ASP A N 1
ATOM 1587 C CA . ASP A 1 214 ? -12.227 44.344 9.156 1 51.25 214 ASP A CA 1
ATOM 1588 C C . ASP A 1 214 ? -11.383 45.438 9.789 1 51.25 214 ASP A C 1
ATOM 1590 O O . ASP A 1 214 ? -11.844 46.562 9.961 1 51.25 214 ASP A O 1
ATOM 1594 N N . LYS A 1 215 ? -10.375 45.375 10.805 1 48.56 215 LYS A N 1
ATOM 1595 C CA . LYS A 1 215 ? -9.453 46.438 11.141 1 48.56 215 LYS A CA 1
ATOM 1596 C C . LYS A 1 215 ? -8.227 46.438 10.234 1 48.56 215 LYS A C 1
ATOM 1598 O O . LYS A 1 215 ? -7.711 45.375 9.898 1 48.56 215 LYS A O 1
ATOM 1603 N N . ALA A 1 216 ? -7.738 47.469 9.539 1 45.91 216 ALA A N 1
ATOM 1604 C CA . ALA A 1 216 ? -6.711 47.781 8.547 1 45.91 216 ALA A CA 1
ATOM 1605 C C . ALA A 1 216 ? -5.312 47.625 9.133 1 45.91 216 ALA A C 1
ATOM 1607 O O . ALA A 1 216 ? -5.035 48.062 10.242 1 45.91 216 ALA A O 1
ATOM 1608 N N . ALA A 1 217 ? -4.309 46.656 8.586 1 54.28 217 ALA A N 1
ATOM 1609 C CA . ALA A 1 217 ? -2.996 46.25 9.062 1 54.28 217 ALA A CA 1
ATOM 1610 C C . ALA A 1 217 ? -1.9 47.156 8.531 1 54.28 217 ALA A C 1
ATOM 1612 O O . ALA A 1 217 ? -2.043 47.75 7.457 1 54.28 217 ALA A O 1
ATOM 1613 N N . ALA A 1 218 ? -0.65 47.469 9.258 1 51.25 218 ALA A N 1
ATOM 1614 C CA . ALA A 1 218 ? 0.557 48.281 9.031 1 51.25 218 ALA A CA 1
ATOM 1615 C C . ALA A 1 218 ? 1.51 47.562 8.078 1 51.25 218 ALA A C 1
ATOM 1617 O O . ALA A 1 218 ? 1.606 46.344 8.086 1 51.25 218 ALA A O 1
ATOM 1618 N N . LYS A 1 219 ? 2.221 48.094 6.969 1 51.94 219 LYS A N 1
ATOM 1619 C CA . LYS A 1 219 ? 3.188 47.656 5.973 1 51.94 219 LYS A CA 1
ATOM 1620 C C . LYS A 1 219 ? 4.535 47.312 6.613 1 51.94 219 LYS A C 1
ATOM 1622 O O . LYS A 1 219 ? 5.027 48.094 7.449 1 51.94 219 LYS A O 1
ATOM 1627 N N . GLN A 1 220 ? 5.191 46.062 6.465 1 58.56 220 GLN A N 1
ATOM 1628 C CA . GLN A 1 220 ? 6.484 45.625 6.996 1 58.56 220 GLN A CA 1
ATOM 1629 C C . GLN A 1 220 ? 7.621 46 6.055 1 58.56 220 GLN A C 1
ATOM 1631 O O . GLN A 1 220 ? 7.504 45.875 4.836 1 58.56 220 GLN A O 1
ATOM 1636 N N . GLN A 1 221 ? 8.766 46.594 6.516 1 62.62 221 GLN A N 1
ATOM 1637 C CA . GLN A 1 221 ? 9.961 46.938 5.766 1 62.62 221 GLN A CA 1
ATOM 1638 C C . GLN A 1 221 ? 10.797 45.719 5.449 1 62.62 221 GLN A C 1
ATOM 1640 O O . GLN A 1 221 ? 10.984 44.844 6.305 1 62.62 221 GLN A O 1
ATOM 1645 N N . ASN A 1 222 ? 11.297 45.375 4.141 1 69.81 222 ASN A N 1
ATOM 1646 C CA . ASN A 1 222 ? 12.266 44.406 3.645 1 69.81 222 ASN A CA 1
ATOM 1647 C C . ASN A 1 222 ? 11.641 43.031 3.508 1 69.81 222 ASN A C 1
ATOM 1649 O O . ASN A 1 222 ? 12.25 42.031 3.869 1 69.81 222 ASN A O 1
ATOM 1653 N N . ALA A 1 223 ? 10.445 42.906 3.232 1 73.31 223 ALA A N 1
ATOM 1654 C CA . ALA A 1 223 ? 9.742 41.656 2.988 1 73.31 223 ALA A CA 1
ATOM 1655 C C . ALA A 1 223 ? 9.469 41.469 1.499 1 73.31 223 ALA A C 1
ATOM 1657 O O . ALA A 1 223 ? 9.305 42.438 0.76 1 73.31 223 ALA A O 1
ATOM 1658 N N . PRO A 1 224 ? 9.656 40.25 1.029 1 79.81 224 PRO A N 1
ATOM 1659 C CA . PRO A 1 224 ? 9.297 40 -0.369 1 79.81 224 PRO A CA 1
ATOM 1660 C C . PRO A 1 224 ? 7.836 40.344 -0.668 1 79.81 224 PRO A C 1
ATOM 1662 O O . PRO A 1 224 ? 7.051 40.594 0.255 1 79.81 224 PRO A O 1
ATOM 1665 N N . THR A 1 225 ? 7.566 40.406 -1.985 1 80.5 225 THR A N 1
ATOM 1666 C CA . THR A 1 225 ? 6.25 40.781 -2.473 1 80.5 225 THR A CA 1
ATOM 1667 C C . THR A 1 225 ? 5.164 39.906 -1.861 1 80.5 225 THR A C 1
ATOM 1669 O O . THR A 1 225 ? 4.117 40.406 -1.444 1 80.5 225 THR A O 1
ATOM 1672 N N . LEU A 1 226 ? 5.445 38.656 -1.687 1 84.06 226 LEU A N 1
ATOM 1673 C CA . LEU A 1 226 ? 4.449 37.75 -1.16 1 84.06 226 LEU A CA 1
ATOM 1674 C C . LEU A 1 226 ? 4.129 38.062 0.297 1 84.06 226 LEU A C 1
ATOM 1676 O O . LEU A 1 226 ? 2.979 37.938 0.724 1 84.06 226 LEU A O 1
ATOM 1680 N N . ALA A 1 227 ? 5.094 38.406 1.042 1 84.06 227 ALA A N 1
ATOM 1681 C CA . ALA A 1 227 ? 4.883 38.75 2.439 1 84.06 227 ALA A CA 1
ATOM 1682 C C . ALA A 1 227 ? 4.027 40.031 2.555 1 84.06 227 ALA A C 1
ATOM 1684 O O . ALA A 1 227 ? 3.146 40.094 3.414 1 84.06 227 ALA A O 1
ATOM 1685 N N . HIS A 1 228 ? 4.332 40.969 1.705 1 86 228 HIS A N 1
ATOM 1686 C CA . HIS A 1 228 ? 3.547 42.188 1.697 1 86 228 HIS A CA 1
ATOM 1687 C C . HIS A 1 228 ? 2.092 41.906 1.335 1 86 228 HIS A C 1
ATOM 1689 O O . HIS A 1 228 ? 1.18 42.5 1.912 1 86 228 HIS A O 1
ATOM 1695 N N . LEU A 1 229 ? 1.95 41.031 0.422 1 86.12 229 LEU A N 1
ATOM 1696 C CA . LEU A 1 229 ? 0.604 40.688 -0.029 1 86.12 229 LEU A CA 1
ATOM 1697 C C . LEU A 1 229 ? -0.162 39.938 1.054 1 86.12 229 LEU A C 1
ATOM 1699 O O . LEU A 1 229 ? -1.379 40.094 1.18 1 86.12 229 LEU A O 1
ATOM 1703 N N . ALA A 1 230 ? 0.547 39.156 1.865 1 92.56 230 ALA A N 1
ATOM 1704 C CA . ALA A 1 230 ? -0.083 38.344 2.889 1 92.56 230 ALA A CA 1
ATOM 1705 C C . ALA A 1 230 ? -0.374 39.156 4.148 1 92.56 230 ALA A C 1
ATOM 1707 O O . ALA A 1 230 ? -1.257 38.781 4.934 1 92.56 230 ALA A O 1
ATOM 1708 N N . LEU A 1 231 ? 0.332 40.25 4.387 1 93.19 231 LEU A N 1
ATOM 1709 C CA . LEU A 1 231 ? 0.36 40.969 5.648 1 93.19 231 LEU A CA 1
ATOM 1710 C C . LEU A 1 231 ? -1.036 41.469 6.027 1 93.19 231 LEU A C 1
ATOM 1712 O O . LEU A 1 231 ? -1.493 41.219 7.148 1 93.19 231 LEU A O 1
ATOM 1716 N N . PRO A 1 232 ? -1.812 42.094 5.098 1 91.81 232 PRO A N 1
ATOM 1717 C CA . PRO A 1 232 ? -3.135 42.594 5.5 1 91.81 232 PRO A CA 1
ATOM 1718 C C . PRO A 1 232 ? -4.055 41.469 5.969 1 91.81 232 PRO A C 1
ATOM 1720 O O . PRO A 1 232 ? -4.754 41.594 6.977 1 91.81 232 PRO A O 1
ATOM 1723 N N . ASN A 1 233 ? -4.031 40.406 5.168 1 94.5 233 ASN A N 1
ATOM 1724 C CA . ASN A 1 233 ? -4.863 39.281 5.539 1 94.5 233 ASN A CA 1
ATOM 1725 C C . ASN A 1 233 ? -4.406 38.656 6.855 1 94.5 233 ASN A C 1
ATOM 1727 O O . ASN A 1 233 ? -5.23 38.25 7.68 1 94.5 233 ASN A O 1
ATOM 1731 N N . ALA A 1 234 ? -3.102 38.5 7.035 1 96.19 234 ALA A N 1
ATOM 1732 C CA . ALA A 1 234 ? -2.566 37.969 8.273 1 96.19 234 ALA A CA 1
ATOM 1733 C C . ALA A 1 234 ? -2.941 38.844 9.469 1 96.19 234 ALA A C 1
ATOM 1735 O O . ALA A 1 234 ? -3.293 38.344 10.539 1 96.19 234 ALA A O 1
ATOM 1736 N N . CYS A 1 235 ? -2.859 40.125 9.312 1 94.31 235 CYS A N 1
ATOM 1737 C CA . CYS A 1 235 ? -3.26 41.062 10.352 1 94.31 235 CYS A CA 1
ATOM 1738 C C . CYS A 1 235 ? -4.742 40.906 10.68 1 94.31 235 CYS A C 1
ATOM 1740 O O . CYS A 1 235 ? -5.121 40.906 11.852 1 94.31 235 CYS A O 1
ATOM 1742 N N . PHE A 1 236 ? -5.531 40.812 9.648 1 93.06 236 PHE A N 1
ATOM 1743 C CA . PHE A 1 236 ? -6.965 40.625 9.836 1 93.06 236 PHE A CA 1
ATOM 1744 C C . PHE A 1 236 ? -7.254 39.344 10.602 1 93.06 236 PHE A C 1
ATOM 1746 O O . PHE A 1 236 ? -7.992 39.344 11.586 1 93.06 236 PHE A O 1
ATOM 1753 N N . LEU A 1 237 ? -6.656 38.25 10.148 1 95.94 237 LEU A N 1
ATOM 1754 C CA . LEU A 1 237 ? -6.887 36.938 10.781 1 95.94 237 LEU A CA 1
ATOM 1755 C C . LEU A 1 237 ? -6.402 36.938 12.227 1 95.94 237 LEU A C 1
ATOM 1757 O O . LEU A 1 237 ? -6.996 36.281 13.086 1 95.94 237 LEU A O 1
ATOM 1761 N N . SER A 1 238 ? -5.344 37.719 12.578 1 95.19 238 SER A N 1
ATOM 1762 C CA . SER A 1 238 ? -4.746 37.75 13.906 1 95.19 238 SER A CA 1
ATOM 1763 C C . SER A 1 238 ? -5.727 38.312 14.938 1 95.19 238 SER A C 1
ATOM 1765 O O . SER A 1 238 ? -5.551 38.125 16.141 1 95.19 238 SER A O 1
ATOM 1767 N N . GLN A 1 239 ? -6.742 39.031 14.484 1 93 239 GLN A N 1
ATOM 1768 C CA . GLN A 1 239 ? -7.773 39.531 15.391 1 93 239 GLN A CA 1
ATOM 1769 C C . GLN A 1 239 ? -8.625 38.406 15.93 1 93 239 GLN A C 1
ATOM 1771 O O . GLN A 1 239 ? -9.289 38.531 16.969 1 93 239 GLN A O 1
ATOM 1776 N N . PHE A 1 240 ? -8.68 37.312 15.227 1 93.75 240 PHE A N 1
ATOM 1777 C CA . PHE A 1 240 ? -9.5 36.156 15.586 1 93.75 240 PHE A CA 1
ATOM 1778 C C . PHE A 1 240 ? -8.633 35.031 16.141 1 93.75 240 PHE A C 1
ATOM 1780 O O . PHE A 1 240 ? -9.039 34.312 17.078 1 93.75 240 PHE A O 1
ATOM 1787 N N . ILE A 1 241 ? -7.48 34.844 15.625 1 96.44 241 ILE A N 1
ATOM 1788 C CA . ILE A 1 241 ? -6.449 33.906 16.094 1 96.44 241 ILE A CA 1
ATOM 1789 C C . ILE A 1 241 ? -5.168 34.688 16.391 1 96.44 241 ILE A C 1
ATOM 1791 O O . ILE A 1 241 ? -4.453 35.094 15.469 1 96.44 241 ILE A O 1
ATOM 1795 N N . PRO A 1 242 ? -4.844 34.875 17.562 1 95.38 242 PRO A N 1
ATOM 1796 C CA . PRO A 1 242 ? -3.891 35.875 18 1 95.38 242 PRO A CA 1
ATOM 1797 C C . PRO A 1 242 ? -2.523 35.75 17.328 1 95.38 242 PRO A C 1
ATOM 1799 O O . PRO A 1 242 ? -1.784 36.719 17.203 1 95.38 242 PRO A O 1
ATOM 1802 N N . ASN A 1 243 ? -2.082 34.531 17 1 95.88 243 ASN A N 1
ATOM 1803 C CA . ASN A 1 243 ? -0.78 34.312 16.391 1 95.88 243 ASN A CA 1
ATOM 1804 C C . ASN A 1 243 ? -0.914 33.594 15.039 1 95.88 243 ASN A C 1
ATOM 1806 O O . ASN A 1 243 ? -1.293 32.438 14.969 1 95.88 243 ASN A O 1
ATOM 1810 N N . VAL A 1 244 ? -0.569 34.312 13.938 1 97.38 244 VAL A N 1
ATOM 1811 C CA . VAL A 1 244 ? -0.676 33.812 12.578 1 97.38 244 VAL A CA 1
ATOM 1812 C C . VAL A 1 244 ? 0.717 33.656 11.969 1 97.38 244 VAL A C 1
ATOM 1814 O O . VAL A 1 244 ? 1.432 34.656 11.805 1 97.38 244 VAL A O 1
ATOM 1817 N N . ILE A 1 245 ? 1.1 32.469 11.742 1 97.81 245 ILE A N 1
ATOM 1818 C CA . ILE A 1 245 ? 2.367 32.188 11.07 1 97.81 245 ILE A CA 1
ATOM 1819 C C . ILE A 1 245 ? 2.107 31.75 9.633 1 97.81 245 ILE A C 1
ATOM 1821 O O . ILE A 1 245 ? 1.832 30.578 9.367 1 97.81 245 ILE A O 1
ATOM 1825 N N . THR A 1 246 ? 2.268 32.656 8.68 1 97.81 246 THR A N 1
ATOM 1826 C CA . THR A 1 246 ? 2 32.375 7.277 1 97.81 246 THR A CA 1
ATOM 1827 C C . THR A 1 246 ? 3.242 31.797 6.594 1 97.81 246 THR A C 1
ATOM 1829 O O . THR A 1 246 ? 4.273 32.469 6.512 1 97.81 246 THR A O 1
ATOM 1832 N N . LYS A 1 247 ? 3.111 30.547 6.133 1 96.81 247 LYS A N 1
ATOM 1833 C CA . LYS A 1 247 ? 4.184 29.922 5.371 1 96.81 247 LYS A CA 1
ATOM 1834 C C . LYS A 1 247 ? 4.199 30.422 3.928 1 96.81 247 LYS A C 1
ATOM 1836 O O . LYS A 1 247 ? 3.189 30.328 3.225 1 96.81 247 LYS A O 1
ATOM 1841 N N . LEU A 1 248 ? 5.34 30.891 3.467 1 95.5 248 LEU A N 1
ATOM 1842 C CA . LEU A 1 248 ? 5.449 31.516 2.15 1 95.5 248 LEU A CA 1
ATOM 1843 C C . LEU A 1 248 ? 6.344 30.688 1.235 1 95.5 248 LEU A C 1
ATOM 1845 O O . LEU A 1 248 ? 7.051 31.234 0.388 1 95.5 248 LEU A O 1
ATOM 1849 N N . GLY A 1 249 ? 6.402 29.391 1.479 1 92.19 249 GLY A N 1
ATOM 1850 C CA . GLY A 1 249 ? 7.23 28.516 0.663 1 92.19 249 GLY A CA 1
ATOM 1851 C C . GLY A 1 249 ? 8.695 28.906 0.669 1 92.19 249 GLY A C 1
ATOM 1852 O O . GLY A 1 249 ? 9.297 29.062 1.734 1 92.19 249 GLY A O 1
ATOM 1853 N N . GLU A 1 250 ? 9.234 29.125 -0.522 1 91.69 250 GLU A N 1
ATOM 1854 C CA . GLU A 1 250 ? 10.648 29.438 -0.685 1 91.69 250 GLU A CA 1
ATOM 1855 C C . GLU A 1 250 ? 10.961 30.844 -0.194 1 91.69 250 GLU A C 1
ATOM 1857 O O . GLU A 1 250 ? 12.133 31.203 -0.036 1 91.69 250 GLU A O 1
ATOM 1862 N N . GLU A 1 251 ? 10 31.578 0.19 1 92.94 251 GLU A N 1
ATOM 1863 C CA . GLU A 1 251 ? 10.211 32.969 0.634 1 92.94 251 GLU A CA 1
ATOM 1864 C C . GLU A 1 251 ? 10.164 33.062 2.156 1 92.94 251 GLU A C 1
ATOM 1866 O O . GLU A 1 251 ? 10.102 34.156 2.707 1 92.94 251 GLU A O 1
ATOM 1871 N N . GLY A 1 252 ? 10.109 31.953 2.855 1 94.88 252 GLY A N 1
ATOM 1872 C CA . GLY A 1 252 ? 10.141 31.969 4.309 1 94.88 252 GLY A CA 1
ATOM 1873 C C . GLY A 1 252 ? 8.766 32 4.938 1 94.88 252 GLY A C 1
ATOM 1874 O O . GLY A 1 252 ? 7.883 31.234 4.555 1 94.88 252 GLY A O 1
ATOM 1875 N N . CYS A 1 253 ? 8.648 32.844 6.043 1 95.88 253 CYS A N 1
ATOM 1876 C CA . CYS A 1 253 ? 7.34 32.938 6.691 1 95.88 253 CYS A CA 1
ATOM 1877 C C . CYS A 1 253 ? 7.121 34.312 7.301 1 95.88 253 CYS A C 1
ATOM 1879 O O . CYS A 1 253 ? 8.07 35.094 7.449 1 95.88 253 CYS A O 1
ATOM 1881 N N . LEU A 1 254 ? 5.91 34.656 7.465 1 95.69 254 LEU A N 1
ATOM 1882 C CA . LEU A 1 254 ? 5.445 35.906 8.078 1 95.69 254 LEU A CA 1
ATOM 1883 C C . LEU A 1 254 ? 4.719 35.625 9.391 1 95.69 254 LEU A C 1
ATOM 1885 O O . LEU A 1 254 ? 3.816 34.781 9.438 1 95.69 254 LEU A O 1
ATOM 1889 N N . TYR A 1 255 ? 5.215 36.188 10.469 1 95.81 255 TYR A N 1
ATOM 1890 C CA . TYR A 1 255 ? 4.551 36.094 11.766 1 95.81 255 TYR A CA 1
ATOM 1891 C C . TYR A 1 255 ? 3.801 37.375 12.094 1 95.81 255 TYR A C 1
ATOM 1893 O O . TYR A 1 255 ? 4.371 38.469 12.031 1 95.81 255 TYR A O 1
ATOM 1901 N N . VAL A 1 256 ? 2.535 37.219 12.375 1 94.44 256 VAL A N 1
ATOM 1902 C CA . VAL A 1 256 ? 1.727 38.344 12.812 1 94.44 256 VAL A CA 1
ATOM 1903 C C . VAL A 1 256 ? 1.057 38.031 14.148 1 94.44 256 VAL A C 1
ATOM 1905 O O . VAL A 1 256 ? 0.413 36.969 14.281 1 94.44 256 VAL A O 1
ATOM 1908 N N . SER A 1 257 ? 1.274 38.812 15.117 1 93.38 257 SER A N 1
ATOM 1909 C CA . SER A 1 257 ? 0.624 38.688 16.422 1 93.38 257 SER A CA 1
ATOM 1910 C C . SER A 1 257 ? -0.367 39.844 16.641 1 93.38 257 SER A C 1
ATOM 1912 O O . SER A 1 257 ? -0.096 40.969 16.281 1 93.38 257 SER A O 1
ATOM 1914 N N . LYS A 1 258 ? -1.446 39.469 17.188 1 88.81 258 LYS A N 1
ATOM 1915 C CA . LYS A 1 258 ? -2.439 40.469 17.516 1 88.81 258 LYS A CA 1
ATOM 1916 C C . LYS A 1 258 ? -1.827 41.594 18.359 1 88.81 258 LYS A C 1
ATOM 1918 O O . LYS A 1 258 ? -2.133 42.781 18.172 1 88.81 258 LYS A O 1
ATOM 1923 N N . ASN A 1 259 ? -0.891 41.25 19.25 1 83 259 ASN A N 1
ATOM 1924 C CA . ASN A 1 259 ? -0.41 42.219 20.234 1 83 259 ASN A CA 1
ATOM 1925 C C . ASN A 1 259 ? 1.034 42.625 19.969 1 83 259 ASN A C 1
ATOM 1927 O O . ASN A 1 259 ? 1.532 43.562 20.547 1 83 259 ASN A O 1
ATOM 1931 N N . ALA A 1 260 ? 1.769 41.875 19.203 1 79 260 ALA A N 1
ATOM 1932 C CA . ALA A 1 260 ? 3.207 42.094 19.094 1 79 260 ALA A CA 1
ATOM 1933 C C . ALA A 1 260 ? 3.586 42.562 17.703 1 79 260 ALA A C 1
ATOM 1935 O O . ALA A 1 260 ? 4.762 42.812 17.422 1 79 260 ALA A O 1
ATOM 1936 N N . GLY A 1 261 ? 2.639 42.719 16.812 1 86.12 261 GLY A N 1
ATOM 1937 C CA . GLY A 1 261 ? 2.932 43.25 15.477 1 86.12 261 GLY A CA 1
ATOM 1938 C C . GLY A 1 261 ? 3.311 42.156 14.5 1 86.12 261 GLY A C 1
ATOM 1939 O O . GLY A 1 261 ? 2.871 41 14.633 1 86.12 261 GLY A O 1
ATOM 1940 N N . ALA A 1 262 ? 4.027 42.562 13.398 1 92.31 262 ALA A N 1
ATOM 1941 C CA . ALA A 1 262 ? 4.352 41.656 12.289 1 92.31 262 ALA A CA 1
ATOM 1942 C C . ALA A 1 262 ? 5.859 41.562 12.078 1 92.31 262 ALA A C 1
ATOM 1944 O O . ALA A 1 262 ? 6.574 42.562 12.219 1 92.31 262 ALA A O 1
ATOM 1945 N N . GLU A 1 263 ? 6.324 40.406 11.82 1 93.56 263 GLU A N 1
ATOM 1946 C CA . GLU A 1 263 ? 7.73 40.188 11.5 1 93.56 263 GLU A CA 1
ATOM 1947 C C . GLU A 1 263 ? 7.895 39.188 10.375 1 93.56 263 GLU A C 1
ATOM 1949 O O . GLU A 1 263 ? 7.254 38.125 10.375 1 93.56 263 GLU A O 1
ATOM 1954 N N . TYR A 1 264 ? 8.68 39.531 9.43 1 94.56 264 TYR A N 1
ATOM 1955 C CA . TYR A 1 264 ? 9.039 38.656 8.336 1 94.56 264 TYR A CA 1
ATOM 1956 C C . TYR A 1 264 ? 10.312 37.875 8.656 1 94.56 264 TYR A C 1
ATOM 1958 O O . TYR A 1 264 ? 11.273 38.438 9.195 1 94.56 264 TYR A O 1
ATOM 1966 N N . PHE A 1 265 ? 10.273 36.625 8.359 1 94.62 265 PHE A N 1
ATOM 1967 C CA . PHE A 1 265 ? 11.43 35.75 8.523 1 94.62 265 PHE A CA 1
ATOM 1968 C C . PHE A 1 265 ? 11.906 35.219 7.176 1 94.62 265 PHE A C 1
ATOM 1970 O O . PHE A 1 265 ? 11.203 34.406 6.543 1 94.62 265 PHE A O 1
ATOM 1977 N N . ALA A 1 266 ? 13.055 35.594 6.75 1 93.38 266 ALA A N 1
ATOM 1978 C CA . ALA A 1 266 ? 13.641 35.094 5.508 1 93.38 266 ALA A CA 1
ATOM 1979 C C . ALA A 1 266 ? 13.93 33.594 5.605 1 93.38 266 ALA A C 1
ATOM 1981 O O . ALA A 1 266 ? 14.234 33.094 6.684 1 93.38 266 ALA A O 1
ATOM 1982 N N . PRO A 1 267 ? 13.758 32.938 4.402 1 90.06 267 PRO A N 1
ATOM 1983 C CA . PRO A 1 267 ? 14.016 31.516 4.43 1 90.06 267 PRO A CA 1
ATOM 1984 C C . PRO A 1 267 ? 15.477 31.172 4.738 1 90.06 267 PRO A C 1
ATOM 1986 O O . PRO A 1 267 ? 16.375 31.922 4.352 1 90.06 267 PRO A O 1
ATOM 1989 N N . GLU A 1 268 ? 15.641 30.078 5.461 1 88.12 268 GLU A N 1
ATOM 1990 C CA . GLU A 1 268 ? 17 29.547 5.578 1 88.12 268 GLU A CA 1
ATOM 1991 C C . GLU A 1 268 ? 17.531 29.125 4.219 1 88.12 268 GLU A C 1
ATOM 1993 O O . GLU A 1 268 ? 16.766 28.75 3.326 1 88.12 268 GLU A O 1
ATOM 1998 N N . SER A 1 269 ? 18.781 29.156 4.113 1 88.5 269 SER A N 1
ATOM 1999 C CA . SER A 1 269 ? 19.422 28.938 2.822 1 88.5 269 SER A CA 1
ATOM 2000 C C . SER A 1 269 ? 19.406 27.453 2.441 1 88.5 269 SER A C 1
ATOM 2002 O O . SER A 1 269 ? 19.625 26.594 3.287 1 88.5 269 SER A O 1
ATOM 2004 N N . ILE A 1 270 ? 19 27.188 1.171 1 90.31 270 ILE A N 1
ATOM 2005 C CA . ILE A 1 270 ? 19.094 25.859 0.58 1 90.31 270 ILE A CA 1
ATOM 2006 C C . ILE A 1 270 ? 19.359 25.984 -0.918 1 90.31 270 ILE A C 1
ATOM 2008 O O . ILE A 1 270 ? 18.766 26.828 -1.598 1 90.31 270 ILE A O 1
ATOM 2012 N N . GLU A 1 271 ? 20.281 25.203 -1.436 1 91.25 271 GLU A N 1
ATOM 2013 C CA . GLU A 1 271 ? 20.531 25.172 -2.875 1 91.25 271 GLU A CA 1
ATOM 2014 C C . GLU A 1 271 ? 19.469 24.359 -3.604 1 91.25 271 GLU A C 1
ATOM 2016 O O . GLU A 1 271 ? 19.016 23.328 -3.104 1 91.25 271 GLU A O 1
ATOM 2021 N N . PRO A 1 272 ? 19.141 24.812 -4.758 1 89.25 272 PRO A N 1
ATOM 2022 C CA . PRO A 1 272 ? 18.109 24.109 -5.516 1 89.25 272 PRO A CA 1
ATOM 2023 C C . PRO A 1 272 ? 18.453 22.641 -5.734 1 89.25 272 PRO A C 1
ATOM 2025 O O . PRO A 1 272 ? 17.562 21.781 -5.68 1 89.25 272 PRO A O 1
ATOM 2028 N N . ASN A 1 273 ? 19.594 22.297 -5.957 1 91.62 273 ASN A N 1
ATOM 2029 C CA . ASN A 1 273 ? 20.016 20.922 -6.246 1 91.62 273 ASN A CA 1
ATOM 2030 C C . ASN A 1 273 ? 19.953 20.047 -5 1 91.62 273 ASN A C 1
ATOM 2032 O O . ASN A 1 273 ? 20.062 18.812 -5.094 1 91.62 273 ASN A O 1
ATOM 2036 N N . GLU A 1 274 ? 19.75 20.703 -3.824 1 93.12 274 GLU A N 1
ATOM 2037 C CA . GLU A 1 274 ? 19.656 19.953 -2.57 1 93.12 274 GLU A CA 1
ATOM 2038 C C . GLU A 1 274 ? 18.234 19.516 -2.291 1 93.12 274 GLU A C 1
ATOM 2040 O O . GLU A 1 274 ? 18 18.656 -1.429 1 93.12 274 GLU A O 1
ATOM 2045 N N . ILE A 1 275 ? 17.344 20.125 -2.949 1 92.38 275 ILE A N 1
ATOM 2046 C CA . ILE A 1 275 ? 15.938 19.812 -2.727 1 92.38 275 ILE A CA 1
ATOM 2047 C C . ILE A 1 275 ? 15.609 18.453 -3.348 1 92.38 275 ILE A C 1
ATOM 2049 O O . ILE A 1 275 ? 15.734 18.266 -4.562 1 92.38 275 ILE A O 1
ATOM 2053 N N . VAL A 1 276 ? 15.203 17.562 -2.533 1 89.81 276 VAL A N 1
ATOM 2054 C CA . VAL A 1 276 ? 14.906 16.203 -2.963 1 89.81 276 VAL A CA 1
ATOM 2055 C C . VAL A 1 276 ? 13.391 16 -3.041 1 89.81 276 VAL A C 1
ATOM 2057 O O . VAL A 1 276 ? 12.891 15.367 -3.969 1 89.81 276 VAL A O 1
ATOM 2060 N N . ASN A 1 277 ? 12.68 16.562 -2.086 1 87.38 277 ASN A N 1
ATOM 2061 C CA . ASN A 1 277 ? 11.242 16.391 -1.937 1 87.38 277 ASN A CA 1
ATOM 2062 C C . ASN A 1 277 ? 10.625 17.547 -1.146 1 87.38 277 ASN A C 1
ATOM 2064 O O . ASN A 1 277 ? 11.18 17.984 -0.143 1 87.38 277 ASN A O 1
ATOM 2068 N N . VAL A 1 278 ? 9.492 17.969 -1.654 1 88 278 VAL A N 1
ATOM 2069 C CA . VAL A 1 278 ? 8.898 19.125 -1 1 88 278 VAL A CA 1
ATOM 2070 C C . VAL A 1 278 ? 7.789 18.688 -0.056 1 88 278 VAL A C 1
ATOM 2072 O O . VAL A 1 278 ? 7.277 19.484 0.733 1 88 278 VAL A O 1
ATOM 2075 N N . THR A 1 279 ? 7.426 17.438 -0.137 1 87.94 279 THR A N 1
ATOM 2076 C CA . THR A 1 279 ? 6.328 16.922 0.671 1 87.94 279 THR A CA 1
ATOM 2077 C C . THR A 1 279 ? 6.688 16.953 2.154 1 87.94 279 THR A C 1
ATOM 2079 O O . THR A 1 279 ? 7.785 16.547 2.541 1 87.94 279 THR A O 1
ATOM 2082 N N . GLY A 1 280 ? 5.844 17.516 2.982 1 95.06 280 GLY A N 1
ATOM 2083 C CA . GLY A 1 280 ? 5.992 17.438 4.426 1 95.06 280 GLY A CA 1
ATOM 2084 C C . GLY A 1 280 ? 6.781 18.594 5.004 1 95.06 280 GLY A C 1
ATOM 2085 O O . GLY A 1 280 ? 6.816 18.797 6.223 1 95.06 280 GLY A O 1
ATOM 2086 N N . ALA A 1 281 ? 7.371 19.469 4.148 1 96.38 281 ALA A N 1
ATOM 2087 C CA . ALA A 1 281 ? 8.195 20.562 4.637 1 96.38 281 ALA A CA 1
ATOM 2088 C C . ALA A 1 281 ? 7.398 21.5 5.547 1 96.38 281 ALA A C 1
ATOM 2090 O O . ALA A 1 281 ? 7.875 21.891 6.613 1 96.38 281 ALA A O 1
ATOM 2091 N N . GLY A 1 282 ? 6.219 21.844 5.113 1 97.38 282 GLY A N 1
ATOM 2092 C CA . GLY A 1 282 ? 5.352 22.688 5.926 1 97.38 282 GLY A CA 1
ATOM 2093 C C . GLY A 1 282 ? 4.93 22.031 7.223 1 97.38 282 GLY A C 1
ATOM 2094 O O . GLY A 1 282 ? 4.875 22.672 8.273 1 97.38 282 GLY A O 1
ATOM 2095 N N . ASP A 1 283 ? 4.645 20.75 7.168 1 98.31 283 ASP A N 1
ATOM 2096 C CA . ASP A 1 283 ? 4.25 20 8.359 1 98.31 283 ASP A CA 1
ATOM 2097 C C . ASP A 1 283 ? 5.383 19.953 9.383 1 98.31 283 ASP A C 1
ATOM 2099 O O . ASP A 1 283 ? 5.141 20.078 10.586 1 98.31 283 ASP A O 1
ATOM 2103 N N . CYS A 1 284 ? 6.598 19.734 8.875 1 98.56 284 CYS A N 1
ATOM 2104 C CA . CYS A 1 284 ? 7.75 19.656 9.766 1 98.56 284 CYS A CA 1
ATOM 2105 C C . CYS A 1 284 ? 8.039 21.016 10.398 1 98.56 284 CYS A C 1
ATOM 2107 O O . CYS A 1 284 ? 8.484 21.094 11.547 1 98.56 284 CYS A O 1
ATOM 2109 N N . PHE A 1 285 ? 7.809 22.078 9.633 1 98.44 285 PHE A N 1
ATOM 2110 C CA . PHE A 1 285 ? 7.836 23.422 10.211 1 98.44 285 PHE A CA 1
ATOM 2111 C C . PHE A 1 285 ? 6.91 23.516 11.422 1 98.44 285 PHE A C 1
ATOM 2113 O O . PHE A 1 285 ? 7.336 23.906 12.508 1 98.44 285 PHE A O 1
ATOM 2120 N N . VAL A 1 286 ? 5.719 23.078 11.266 1 98.69 286 VAL A N 1
ATOM 2121 C CA . VAL A 1 286 ? 4.691 23.188 12.297 1 98.69 286 VAL A CA 1
ATOM 2122 C C . VAL A 1 286 ? 5.047 22.297 13.477 1 98.69 286 VAL A C 1
ATOM 2124 O O . VAL A 1 286 ? 4.91 22.688 14.633 1 98.69 286 VAL A O 1
ATOM 2127 N N . GLY A 1 287 ? 5.441 21.062 13.18 1 98.75 287 GLY A N 1
ATOM 2128 C CA . GLY A 1 287 ? 5.82 20.141 14.25 1 98.75 287 GLY A CA 1
ATOM 2129 C C . GLY A 1 287 ? 6.906 20.688 15.148 1 98.75 287 GLY A C 1
ATOM 2130 O O . GLY A 1 287 ? 6.797 20.641 16.375 1 98.75 287 GLY A O 1
ATOM 2131 N N . THR A 1 288 ? 7.93 21.219 14.547 1 98.31 288 THR A N 1
ATOM 2132 C CA . THR A 1 288 ? 9.031 21.797 15.305 1 98.31 288 THR A CA 1
ATOM 2133 C C . THR A 1 288 ? 8.586 23.062 16.031 1 98.31 288 THR A C 1
ATOM 2135 O O . THR A 1 288 ? 8.992 23.312 17.172 1 98.31 288 THR A O 1
ATOM 2138 N N . LEU A 1 289 ? 7.746 23.828 15.406 1 97.62 289 LEU A N 1
ATOM 2139 C CA . LEU A 1 289 ? 7.188 25.047 16 1 97.62 289 LEU A CA 1
ATOM 2140 C C . LEU A 1 289 ? 6.449 24.719 17.297 1 97.62 289 LEU A C 1
ATOM 2142 O O . LEU A 1 289 ? 6.738 25.312 18.344 1 97.62 289 LEU A O 1
ATOM 2146 N N . ILE A 1 290 ? 5.559 23.734 17.266 1 97.38 290 ILE A N 1
ATOM 2147 C CA . ILE A 1 290 ? 4.707 23.469 18.406 1 97.38 290 ILE A CA 1
ATOM 2148 C C . ILE A 1 290 ? 5.523 22.812 19.516 1 97.38 290 ILE A C 1
ATOM 2150 O O . ILE A 1 290 ? 5.258 23.016 20.703 1 97.38 290 ILE A O 1
ATOM 2154 N N . ALA A 1 291 ? 6.504 22 19.156 1 96.75 291 ALA A N 1
ATOM 2155 C CA . ALA A 1 291 ? 7.398 21.438 20.172 1 96.75 291 ALA A CA 1
ATOM 2156 C C . ALA A 1 291 ? 8.094 22.547 20.953 1 96.75 291 ALA A C 1
ATOM 2158 O O . ALA A 1 291 ? 8.18 22.484 22.188 1 96.75 291 ALA A O 1
ATOM 2159 N N . ASN A 1 292 ? 8.578 23.578 20.25 1 95.88 292 ASN A N 1
ATOM 2160 C CA . ASN A 1 292 ? 9.266 24.688 20.891 1 95.88 292 ASN A CA 1
ATOM 2161 C C . ASN A 1 292 ? 8.305 25.562 21.688 1 95.88 292 ASN A C 1
ATOM 2163 O O . ASN A 1 292 ? 8.617 26 22.797 1 95.88 292 ASN A O 1
ATOM 2167 N N . LEU A 1 293 ? 7.125 25.859 21.094 1 94.38 293 LEU A N 1
ATOM 2168 C CA . LEU A 1 293 ? 6.133 26.656 21.797 1 94.38 293 LEU A CA 1
ATOM 2169 C C . LEU A 1 293 ? 5.738 25.984 23.109 1 94.38 293 LEU A C 1
ATOM 2171 O O . LEU A 1 293 ? 5.617 26.656 24.141 1 94.38 293 LEU A O 1
ATOM 2175 N N . GLN A 1 294 ? 5.469 24.719 23.016 1 93.06 294 GLN A N 1
ATOM 2176 C CA . GLN A 1 294 ? 5.094 23.969 24.219 1 93.06 294 GLN A CA 1
ATOM 2177 C C . GLN A 1 294 ? 6.176 24.062 25.281 1 93.06 294 GLN A C 1
ATOM 2179 O O . GLN A 1 294 ? 5.871 24.234 26.469 1 93.06 294 GLN A O 1
ATOM 2184 N N . LYS A 1 295 ? 7.359 23.906 24.922 1 90.12 295 LYS A N 1
ATOM 2185 C CA . LYS A 1 295 ? 8.484 23.922 25.844 1 90.12 295 LYS A CA 1
ATOM 2186 C C . LYS A 1 295 ? 8.641 25.297 26.5 1 90.12 295 LYS A C 1
ATOM 2188 O O . LYS A 1 295 ? 8.945 25.391 27.688 1 90.12 295 LYS A O 1
ATOM 2193 N N . HIS A 1 296 ? 8.383 26.344 25.781 1 82.75 296 HIS A N 1
ATOM 2194 C CA . HIS A 1 296 ? 8.719 27.672 26.266 1 82.75 296 HIS A CA 1
ATOM 2195 C C . HIS A 1 296 ? 7.477 28.422 26.734 1 82.75 296 HIS A C 1
ATOM 2197 O O . HIS A 1 296 ? 7.582 29.516 27.281 1 82.75 296 HIS A O 1
ATOM 2203 N N . ALA A 1 297 ? 6.359 28 26.328 1 70.06 297 ALA A N 1
ATOM 2204 C CA . ALA A 1 297 ? 5.137 28.625 26.844 1 70.06 297 ALA A CA 1
ATOM 2205 C C . ALA A 1 297 ? 5.008 28.406 28.344 1 70.06 297 ALA A C 1
ATOM 2207 O O . ALA A 1 297 ? 4.426 29.234 29.047 1 70.06 297 ALA A O 1
ATOM 2208 N N . ASN A 1 298 ? 5.301 27.172 28.828 1 54.62 298 ASN A N 1
ATOM 2209 C CA . ASN A 1 298 ? 5.156 26.906 30.25 1 54.62 298 ASN A CA 1
ATOM 2210 C C . ASN A 1 298 ? 5.828 28 31.094 1 54.62 298 ASN A C 1
ATOM 2212 O O . ASN A 1 298 ? 5.691 28.016 32.312 1 54.62 298 ASN A O 1
ATOM 2216 N N . ALA A 1 299 ? 6.703 28.766 30.406 1 45.44 299 ALA A N 1
ATOM 2217 C CA . ALA A 1 299 ? 7.32 29.734 31.297 1 45.44 299 ALA A CA 1
ATOM 2218 C C . ALA A 1 299 ? 6.426 30.953 31.484 1 45.44 299 ALA A C 1
ATOM 2220 O O . ALA A 1 299 ? 6.852 31.969 32.062 1 45.44 299 ALA A O 1
ATOM 2221 N N . ASN A 1 300 ? 5.145 30.812 31.891 1 46.16 300 ASN A N 1
ATOM 2222 C CA . ASN A 1 300 ? 4.137 31.797 32.281 1 46.16 300 ASN A CA 1
ATOM 2223 C C . ASN A 1 300 ? 4.434 33.156 31.656 1 46.16 300 ASN A C 1
ATOM 2225 O O . ASN A 1 300 ? 3.807 34.156 32.031 1 46.16 300 ASN A O 1
ATOM 2229 N N . MET A 1 301 ? 5.492 33.375 30.859 1 48.5 301 MET A N 1
ATOM 2230 C CA . MET A 1 301 ? 5.898 34.688 30.406 1 48.5 301 MET A CA 1
ATOM 2231 C C . MET A 1 301 ? 5.707 34.844 28.906 1 48.5 301 MET A C 1
ATOM 2233 O O . MET A 1 301 ? 5.812 33.844 28.172 1 48.5 301 MET A O 1
ATOM 2237 N N . LEU A 1 302 ? 4.895 35.906 28.391 1 59.47 302 LEU A N 1
ATOM 2238 C CA . LEU A 1 302 ? 4.922 36.344 27 1 59.47 302 LEU A CA 1
ATOM 2239 C C . LEU A 1 302 ? 6.262 36 26.344 1 59.47 302 LEU A C 1
ATOM 2241 O O . LEU A 1 302 ? 7.32 36.281 26.922 1 59.47 302 LEU A O 1
ATOM 2245 N N . LEU A 1 303 ? 6.16 35.031 25.375 1 75.88 303 LEU A N 1
ATOM 2246 C CA . LEU A 1 303 ? 7.383 34.688 24.656 1 75.88 303 LEU A CA 1
ATOM 2247 C C . LEU A 1 303 ? 8.117 35.969 24.219 1 75.88 303 LEU A C 1
ATOM 2249 O O . LEU A 1 303 ? 7.512 36.844 23.625 1 75.88 303 LEU A O 1
ATOM 2253 N N . SER A 1 304 ? 9.266 36.188 24.797 1 80.12 304 SER A N 1
ATOM 2254 C CA . SER A 1 304 ? 10.055 37.312 24.312 1 80.12 304 SER A CA 1
ATOM 2255 C C . SER A 1 304 ? 10.25 37.219 22.797 1 80.12 304 SER A C 1
ATOM 2257 O O . SER A 1 304 ? 10.141 36.156 22.203 1 80.12 304 SER A O 1
ATOM 2259 N N . SER A 1 305 ? 10.438 38.312 22.203 1 84.56 305 SER A N 1
ATOM 2260 C CA . SER A 1 305 ? 10.648 38.406 20.766 1 84.56 305 SER A CA 1
ATOM 2261 C C . SER A 1 305 ? 11.836 37.562 20.328 1 84.56 305 SER A C 1
ATOM 2263 O O . SER A 1 305 ? 11.789 36.938 19.281 1 84.56 305 SER A O 1
ATOM 2265 N N . ASN A 1 306 ? 12.844 37.531 21.203 1 88.25 306 ASN A N 1
ATOM 2266 C CA . ASN A 1 306 ? 14.031 36.75 20.859 1 88.25 306 ASN A CA 1
ATOM 2267 C C . ASN A 1 306 ? 13.75 35.25 20.859 1 88.25 306 ASN A C 1
ATOM 2269 O O . ASN A 1 306 ? 14.25 34.531 20.016 1 88.25 306 ASN A O 1
ATOM 2273 N N . VAL A 1 307 ? 12.984 34.875 21.797 1 90.38 307 VAL A N 1
ATOM 2274 C CA . VAL A 1 307 ? 12.633 33.438 21.906 1 90.38 307 VAL A CA 1
ATOM 2275 C C . VAL A 1 307 ? 11.766 33.031 20.703 1 90.38 307 VAL A C 1
ATOM 2277 O O . VAL A 1 307 ? 11.992 32 20.094 1 90.38 307 VAL A O 1
ATOM 2280 N N . LEU A 1 308 ? 10.859 33.844 20.359 1 90.44 308 LEU A N 1
ATOM 2281 C CA . LEU A 1 308 ? 9.984 33.594 19.234 1 90.44 308 LEU A CA 1
ATOM 2282 C C . LEU A 1 308 ? 10.781 33.469 17.938 1 90.44 308 LEU A C 1
ATOM 2284 O O . LEU A 1 308 ? 10.523 32.625 17.109 1 90.44 308 LEU A O 1
ATOM 2288 N N . ARG A 1 309 ? 11.75 34.375 17.766 1 92.81 309 ARG A N 1
ATOM 2289 C CA . ARG A 1 309 ? 12.609 34.344 16.594 1 92.81 309 ARG A CA 1
ATOM 2290 C C . ARG A 1 309 ? 13.383 33.031 16.484 1 92.81 309 ARG A C 1
ATOM 2292 O O . ARG A 1 309 ? 13.5 32.469 15.406 1 92.81 309 ARG A O 1
ATOM 2299 N N . SER A 1 310 ? 13.859 32.625 17.641 1 94.19 310 SER A N 1
ATOM 2300 C CA . SER A 1 310 ? 14.602 31.375 17.656 1 94.19 310 SER A CA 1
ATOM 2301 C C . SER A 1 310 ? 13.695 30.188 17.328 1 94.19 310 SER A C 1
ATOM 2303 O O . SER A 1 310 ? 14.109 29.266 16.625 1 94.19 310 SER A O 1
ATOM 2305 N N . ILE A 1 311 ? 12.492 30.219 17.828 1 95.38 311 ILE A N 1
ATOM 2306 C CA . ILE A 1 311 ? 11.516 29.156 17.578 1 95.38 311 ILE A CA 1
ATOM 2307 C C . ILE A 1 311 ? 11.227 29.047 16.078 1 95.38 311 ILE A C 1
ATOM 2309 O O . ILE A 1 311 ? 11.25 27.969 15.516 1 95.38 311 ILE A O 1
ATOM 2313 N N . ILE A 1 312 ? 11.039 30.156 15.422 1 95.69 312 ILE A N 1
ATOM 2314 C CA . ILE A 1 312 ? 10.703 30.188 14 1 95.69 312 ILE A CA 1
ATOM 2315 C C . ILE A 1 312 ? 11.906 29.75 13.172 1 95.69 312 ILE A C 1
ATOM 2317 O O . ILE A 1 312 ? 11.758 29.016 12.195 1 95.69 312 ILE A O 1
ATOM 2321 N N . ARG A 1 313 ? 13.07 30.172 13.602 1 95.62 313 ARG A N 1
ATOM 2322 C CA . ARG A 1 313 ? 14.289 29.734 12.914 1 95.62 313 ARG A CA 1
ATOM 2323 C C . ARG A 1 313 ? 14.438 28.219 12.969 1 95.62 313 ARG A C 1
ATOM 2325 O O . ARG A 1 313 ? 14.789 27.594 11.961 1 95.62 313 ARG A O 1
ATOM 2332 N N . ASN A 1 314 ? 14.266 27.656 14.172 1 96.94 314 ASN A N 1
ATOM 2333 C CA . ASN A 1 314 ? 14.328 26.219 14.32 1 96.94 314 ASN A CA 1
ATOM 2334 C C . ASN A 1 314 ? 13.297 25.516 13.438 1 96.94 314 ASN A C 1
ATOM 2336 O O . ASN A 1 314 ? 13.586 24.484 12.828 1 96.94 314 ASN A O 1
ATOM 2340 N N . ALA A 1 315 ? 12.07 26.078 13.391 1 98 315 ALA A N 1
ATOM 2341 C CA . ALA A 1 315 ? 11.016 25.531 12.539 1 98 315 ALA A CA 1
ATOM 2342 C C . ALA A 1 315 ? 11.422 25.562 11.07 1 98 315 ALA A C 1
ATOM 2344 O O . ALA A 1 315 ? 11.219 24.594 10.336 1 98 315 ALA A O 1
ATOM 2345 N N . GLN A 1 316 ? 12.023 26.641 10.617 1 97.44 316 GLN A N 1
ATOM 2346 C CA . GLN A 1 316 ? 12.492 26.75 9.234 1 97.44 316 GLN A CA 1
ATOM 2347 C C . GLN A 1 316 ? 13.602 25.75 8.945 1 97.44 316 GLN A C 1
ATOM 2349 O O . GLN A 1 316 ? 13.664 25.172 7.855 1 97.44 316 GLN A O 1
ATOM 2354 N N . THR A 1 317 ? 14.461 25.594 9.938 1 97.12 317 THR A N 1
ATOM 2355 C CA . THR A 1 317 ? 15.547 24.625 9.773 1 97.12 317 THR A CA 1
ATOM 2356 C C . THR A 1 317 ? 14.984 23.219 9.586 1 97.12 317 THR A C 1
ATOM 2358 O O . THR A 1 317 ? 15.492 22.438 8.766 1 97.12 317 THR A O 1
ATOM 2361 N N . ALA A 1 318 ? 13.969 22.875 10.336 1 97.81 318 ALA A N 1
ATOM 2362 C CA . ALA A 1 318 ? 13.312 21.578 10.172 1 97.81 318 ALA A CA 1
ATOM 2363 C C . ALA A 1 318 ? 12.766 21.406 8.758 1 97.81 318 ALA A C 1
ATOM 2365 O O . ALA A 1 318 ? 12.875 20.328 8.164 1 97.81 318 ALA A O 1
ATOM 2366 N N . SER A 1 319 ? 12.195 22.453 8.195 1 97.62 319 SER A N 1
ATOM 2367 C CA . SER A 1 319 ? 11.703 22.422 6.82 1 97.62 319 SER A CA 1
ATOM 2368 C C . SER A 1 319 ? 12.836 22.156 5.832 1 97.62 319 SER A C 1
ATOM 2370 O O . SER A 1 319 ? 12.688 21.344 4.918 1 97.62 319 SER A O 1
ATOM 2372 N N . ILE A 1 320 ? 13.906 22.828 6.062 1 96.62 320 ILE A N 1
ATOM 2373 C CA . ILE A 1 320 ? 15.055 22.688 5.176 1 96.62 320 ILE A CA 1
ATOM 2374 C C . ILE A 1 320 ? 15.586 21.266 5.223 1 96.62 320 ILE A C 1
ATOM 2376 O O . ILE A 1 320 ? 15.859 20.656 4.184 1 96.62 320 ILE A O 1
ATOM 2380 N N . ARG A 1 321 ? 15.719 20.75 6.422 1 97.44 321 ARG A N 1
ATOM 2381 C CA . ARG A 1 321 ? 16.188 19.375 6.566 1 97.44 321 ARG A CA 1
ATOM 2382 C C . ARG A 1 321 ? 15.25 18.406 5.871 1 97.44 321 ARG A C 1
ATOM 2384 O O . ARG A 1 321 ? 15.695 17.422 5.27 1 97.44 321 ARG A O 1
ATOM 2391 N N . THR A 1 322 ? 13.984 18.672 5.898 1 97 322 THR A N 1
ATOM 2392 C CA . THR A 1 322 ? 12.984 17.812 5.27 1 97 322 THR A CA 1
ATOM 2393 C C . THR A 1 322 ? 13.055 17.938 3.75 1 97 322 THR A C 1
ATOM 2395 O O . THR A 1 322 ? 12.922 16.938 3.037 1 97 322 THR A O 1
ATOM 2398 N N . LEU A 1 323 ? 13.273 19.141 3.246 1 95.81 323 LEU A N 1
ATOM 2399 C CA . LEU A 1 323 ? 13.414 19.359 1.811 1 95.81 323 LEU A CA 1
ATOM 2400 C C . LEU A 1 323 ? 14.555 18.531 1.239 1 95.81 323 LEU A C 1
ATOM 2402 O O . LEU A 1 323 ? 14.539 18.172 0.06 1 95.81 323 LEU A O 1
ATOM 2406 N N . LYS A 1 324 ? 15.5 18.234 2.082 1 95.94 324 LYS A N 1
ATOM 2407 C CA . LYS A 1 324 ? 16.688 17.5 1.661 1 95.94 324 LYS A CA 1
ATOM 2408 C C . LYS A 1 324 ? 16.5 15.992 1.841 1 95.94 324 LYS A C 1
ATOM 2410 O O . LYS A 1 324 ? 17.422 15.211 1.627 1 95.94 324 LYS A O 1
ATOM 2415 N N . SER A 1 325 ? 15.352 15.609 2.256 1 94.62 325 SER A N 1
ATOM 2416 C CA . SER A 1 325 ? 15.039 14.211 2.551 1 94.62 325 SER A CA 1
ATOM 2417 C C . SER A 1 325 ? 14.031 13.648 1.551 1 94.62 325 SER A C 1
ATOM 2419 O O . SER A 1 325 ? 13.203 14.383 1.015 1 94.62 325 SER A O 1
ATOM 2421 N N . ASN A 1 326 ? 14.086 12.32 1.3 1 90.31 326 ASN A N 1
ATOM 2422 C CA . ASN A 1 326 ? 13.078 11.641 0.486 1 90.31 326 ASN A CA 1
ATOM 2423 C C . ASN A 1 326 ? 11.828 11.312 1.298 1 90.31 326 ASN A C 1
ATOM 2425 O O . ASN A 1 326 ? 10.836 10.836 0.75 1 90.31 326 ASN A O 1
ATOM 2429 N N . ARG A 1 327 ? 11.898 11.625 2.598 1 92.06 327 ARG A N 1
ATOM 2430 C CA . ARG A 1 327 ? 10.789 11.344 3.5 1 92.06 327 ARG A CA 1
ATOM 2431 C C . ARG A 1 327 ? 10 12.609 3.807 1 92.06 327 ARG A C 1
ATOM 2433 O O . ARG A 1 327 ? 10.539 13.719 3.752 1 92.06 327 ARG A O 1
ATOM 2440 N N . ALA A 1 328 ? 8.742 12.383 4.117 1 93.62 328 ALA A N 1
ATOM 2441 C CA . ALA A 1 328 ? 7.902 13.523 4.492 1 93.62 328 ALA A CA 1
ATOM 2442 C C . ALA A 1 328 ? 8.383 14.148 5.797 1 93.62 328 ALA A C 1
ATOM 2444 O O . ALA A 1 328 ? 8.062 15.305 6.086 1 93.62 328 ALA A O 1
ATOM 2445 N N . VAL A 1 329 ? 9.055 13.375 6.621 1 97.75 329 VAL A N 1
ATOM 2446 C CA . VAL A 1 329 ? 9.703 13.859 7.832 1 97.75 329 VAL A CA 1
ATOM 2447 C C . VAL A 1 329 ? 11.156 13.375 7.871 1 97.75 329 VAL A C 1
ATOM 2449 O O . VAL A 1 329 ? 11.414 12.18 7.996 1 97.75 329 VAL A O 1
ATOM 2452 N N . SER A 1 330 ? 12.07 14.312 7.828 1 96.69 330 SER A N 1
ATOM 2453 C CA . SER A 1 330 ? 13.492 13.984 7.766 1 96.69 330 SER A CA 1
ATOM 2454 C C . SER A 1 330 ? 13.961 13.312 9.055 1 96.69 330 SER A C 1
ATOM 2456 O O . SER A 1 330 ? 13.562 13.711 10.148 1 96.69 330 SER A O 1
ATOM 2458 N N . ASP A 1 331 ? 14.828 12.367 8.914 1 94.75 331 ASP A N 1
ATOM 2459 C CA . ASP A 1 331 ? 15.453 11.742 10.078 1 94.75 331 ASP A CA 1
ATOM 2460 C C . ASP A 1 331 ? 16.516 12.648 10.695 1 94.75 331 ASP A C 1
ATOM 2462 O O . ASP A 1 331 ? 17.062 12.344 11.758 1 94.75 331 ASP A O 1
ATOM 2466 N N . GLU A 1 332 ? 16.766 13.805 10.016 1 96 332 GLU A N 1
ATOM 2467 C CA . GLU A 1 332 ? 17.75 14.742 10.523 1 96 332 GLU A CA 1
ATOM 2468 C C . GLU A 1 332 ? 17.125 15.742 11.492 1 96 332 GLU A C 1
ATOM 2470 O O . GLU A 1 332 ? 17.828 16.562 12.086 1 96 332 GLU A O 1
ATOM 2475 N N . ILE A 1 333 ? 15.844 15.734 11.547 1 97.81 333 ILE A N 1
ATOM 2476 C CA . ILE A 1 333 ? 15.219 16.5 12.625 1 97.81 333 ILE A CA 1
ATOM 2477 C C . ILE A 1 333 ? 15.562 15.875 13.969 1 97.81 333 ILE A C 1
ATOM 2479 O O . ILE A 1 333 ? 15.367 14.672 14.172 1 97.81 333 ILE A O 1
ATOM 2483 N N . SER A 1 334 ? 16.109 16.688 14.852 1 97 334 SER A N 1
ATOM 2484 C CA . SER A 1 334 ? 16.641 16.188 16.109 1 97 334 SER A CA 1
ATOM 2485 C C . SER A 1 334 ? 16.484 17.219 17.219 1 97 334 SER A C 1
ATOM 2487 O O . SER A 1 334 ? 16.062 18.344 16.984 1 97 334 SER A O 1
ATOM 2489 N N . PRO A 1 335 ? 16.797 16.844 18.453 1 96 335 PRO A N 1
ATOM 2490 C CA . PRO A 1 335 ? 16.547 17.688 19.609 1 96 335 PRO A CA 1
ATOM 2491 C C . PRO A 1 335 ? 17.391 18.969 19.609 1 96 335 PRO A C 1
ATOM 2493 O O . PRO A 1 335 ? 17.125 19.891 20.375 1 96 335 PRO A O 1
ATOM 2496 N N . ASP A 1 336 ? 18.375 19.062 18.688 1 96 336 ASP A N 1
ATOM 2497 C CA . ASP A 1 336 ? 19.125 20.312 18.562 1 96 336 ASP A CA 1
ATOM 2498 C C . ASP A 1 336 ? 18.203 21.469 18.172 1 96 336 ASP A C 1
ATOM 2500 O O . ASP A 1 336 ? 18.516 22.625 18.438 1 96 336 ASP A O 1
ATOM 2504 N N . LEU A 1 337 ? 17.078 21.156 17.609 1 96.12 337 LEU A N 1
ATOM 2505 C CA . LEU A 1 337 ? 16.125 22.156 17.156 1 96.12 337 LEU A CA 1
ATOM 2506 C C . LEU A 1 337 ? 15.195 22.578 18.297 1 96.12 337 LEU A C 1
ATOM 2508 O O . LEU A 1 337 ? 14.25 23.344 18.078 1 96.12 337 LEU A O 1
ATOM 2512 N N . LEU A 1 338 ? 15.406 22.031 19.453 1 92.69 338 LEU A N 1
ATOM 2513 C CA . LEU A 1 338 ? 14.633 22.422 20.625 1 92.69 338 LEU A CA 1
ATOM 2514 C C . LEU A 1 338 ? 15.445 23.344 21.531 1 92.69 338 LEU A C 1
ATOM 2516 O O . LEU A 1 338 ? 14.922 23.891 22.5 1 92.69 338 LEU A O 1
ATOM 2520 N N . GLN A 1 339 ? 16.703 23.562 21.172 1 83.19 339 GLN A N 1
ATOM 2521 C CA . GLN A 1 339 ? 17.594 24.406 21.953 1 83.19 339 GLN A CA 1
ATOM 2522 C C . GLN A 1 339 ? 17.547 25.859 21.484 1 83.19 339 GLN A C 1
ATOM 2524 O O . GLN A 1 339 ? 17.438 26.125 20.281 1 83.19 339 GLN A O 1
ATOM 2529 N N . LEU A 1 340 ? 17.266 26.766 22.469 1 77.56 340 LEU A N 1
ATOM 2530 C CA . LEU A 1 340 ? 17.297 28.172 22.125 1 77.56 340 LEU A CA 1
ATOM 2531 C C . LEU A 1 340 ? 18.688 28.766 22.328 1 77.56 340 LEU A C 1
ATOM 2533 O O . LEU A 1 340 ? 19.422 28.328 23.219 1 77.56 340 LEU A O 1
ATOM 2537 N N . MET B 1 1 ? -2.943 -38.25 5.859 1 41.06 1 MET B N 1
ATOM 2538 C CA . MET B 1 1 ? -2.318 -37.25 5.004 1 41.06 1 MET B CA 1
ATOM 2539 C C . MET B 1 1 ? -0.798 -37.344 5.078 1 41.06 1 MET B C 1
ATOM 2541 O O . MET B 1 1 ? -0.238 -37.562 6.156 1 41.06 1 MET B O 1
ATOM 2545 N N . SER B 1 2 ? -0.127 -37.719 4.105 1 53.78 2 SER B N 1
ATOM 2546 C CA . SER B 1 2 ? 1.311 -37.938 4.25 1 53.78 2 SER B CA 1
ATOM 2547 C C . SER B 1 2 ? 1.97 -36.75 4.965 1 53.78 2 SER B C 1
ATOM 2549 O O . SER B 1 2 ? 1.452 -35.625 4.941 1 53.78 2 SER B O 1
ATOM 2551 N N . GLY B 1 3 ? 2.617 -36.938 6.086 1 78.31 3 GLY B N 1
ATOM 2552 C CA . GLY B 1 3 ? 3.334 -36.062 6.992 1 78.31 3 GLY B CA 1
ATOM 2553 C C . GLY B 1 3 ? 4.203 -35.031 6.273 1 78.31 3 GLY B C 1
ATOM 2554 O O . GLY B 1 3 ? 4.559 -34 6.84 1 78.31 3 GLY B O 1
ATOM 2555 N N . LYS B 1 4 ? 4.34 -35.25 4.867 1 90.19 4 LYS B N 1
ATOM 2556 C CA . LYS B 1 4 ? 5.238 -34.375 4.145 1 90.19 4 LYS B CA 1
ATOM 2557 C C . LYS B 1 4 ? 4.48 -33.188 3.555 1 90.19 4 LYS B C 1
ATOM 2559 O O . LYS B 1 4 ? 3.352 -33.344 3.088 1 90.19 4 LYS B O 1
ATOM 2564 N N . PRO B 1 5 ? 5.035 -32.062 3.477 1 94.69 5 PRO B N 1
ATOM 2565 C CA . PRO B 1 5 ? 4.328 -30.859 3.045 1 94.69 5 PRO B CA 1
ATOM 2566 C C . PRO B 1 5 ? 4.305 -30.688 1.526 1 94.69 5 PRO B C 1
ATOM 2568 O O . PRO B 1 5 ? 5.047 -31.375 0.819 1 94.69 5 PRO B O 1
ATOM 2571 N N . LEU B 1 6 ? 3.371 -29.938 1.048 1 96.69 6 LEU B N 1
ATOM 2572 C CA . LEU B 1 6 ? 3.395 -29.328 -0.278 1 96.69 6 LEU B CA 1
ATOM 2573 C C . LEU B 1 6 ? 4.207 -28.047 -0.269 1 96.69 6 LEU B C 1
ATOM 2575 O O . LEU B 1 6 ? 3.975 -27.156 0.56 1 96.69 6 LEU B O 1
ATOM 2579 N N . LEU B 1 7 ? 5.211 -27.969 -1.097 1 98.19 7 LEU B N 1
ATOM 2580 C CA . LEU B 1 7 ? 6.035 -26.766 -1.162 1 98.19 7 LEU B CA 1
ATOM 2581 C C . LEU B 1 7 ? 5.703 -25.953 -2.404 1 98.19 7 LEU B C 1
ATOM 2583 O O . LEU B 1 7 ? 5.723 -26.469 -3.521 1 98.19 7 LEU B O 1
ATOM 2587 N N . VAL B 1 8 ? 5.309 -24.75 -2.178 1 98.75 8 VAL B N 1
ATOM 2588 C CA . VAL B 1 8 ? 5.086 -23.812 -3.275 1 98.75 8 VAL B CA 1
ATOM 2589 C C . VAL B 1 8 ? 6.191 -22.75 -3.289 1 98.75 8 VAL B C 1
ATOM 2591 O O . VAL B 1 8 ? 6.465 -22.125 -2.268 1 98.75 8 VAL B O 1
ATOM 2594 N N . ILE B 1 9 ? 6.871 -22.578 -4.406 1 98.81 9 ILE B N 1
ATOM 2595 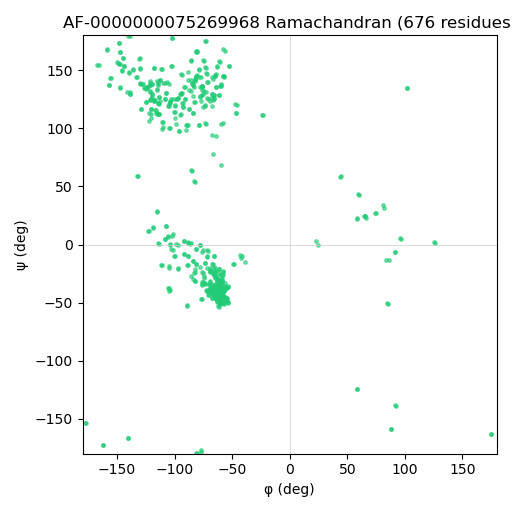C CA . ILE B 1 9 ? 7.949 -21.609 -4.59 1 98.81 9 ILE B CA 1
ATOM 2596 C C . ILE B 1 9 ? 7.551 -20.594 -5.648 1 98.81 9 ILE B C 1
ATOM 2598 O O . ILE B 1 9 ? 7.352 -20.938 -6.816 1 98.81 9 ILE B O 1
ATOM 2602 N N . GLY B 1 10 ? 7.418 -19.344 -5.23 1 98.38 10 GLY B N 1
ATOM 2603 C CA . GLY B 1 10 ? 6.965 -18.391 -6.23 1 98.38 10 GLY B CA 1
ATOM 2604 C C . GLY B 1 10 ? 6.715 -17 -5.668 1 98.38 10 GLY B C 1
ATOM 2605 O O . GLY B 1 10 ? 7.289 -16.641 -4.641 1 98.38 10 GLY B O 1
ATOM 2606 N N . GLY B 1 11 ? 5.977 -16.219 -6.441 1 98.25 11 GLY B N 1
ATOM 2607 C CA . GLY B 1 11 ? 5.852 -14.797 -6.16 1 98.25 11 GLY B CA 1
ATOM 2608 C C . GLY B 1 11 ? 4.758 -14.484 -5.152 1 98.25 11 GLY B C 1
ATOM 2609 O O . GLY B 1 11 ? 3.695 -15.109 -5.168 1 98.25 11 GLY B O 1
ATOM 2610 N N . ILE B 1 12 ? 5.004 -13.57 -4.234 1 98.06 12 ILE B N 1
ATOM 2611 C CA . ILE B 1 12 ? 4.043 -12.867 -3.389 1 98.06 12 ILE B CA 1
ATOM 2612 C C . ILE B 1 12 ? 4.043 -11.375 -3.732 1 98.06 12 ILE B C 1
ATOM 2614 O O . ILE B 1 12 ? 5.102 -10.797 -3.986 1 98.06 12 ILE B O 1
ATOM 2618 N N . ALA B 1 13 ? 2.896 -10.828 -3.787 1 97.88 13 ALA B N 1
ATOM 2619 C CA . ALA B 1 13 ? 2.832 -9.406 -4.117 1 97.88 13 ALA B CA 1
ATOM 2620 C C . ALA B 1 13 ? 1.711 -8.719 -3.35 1 97.88 13 ALA B C 1
ATOM 2622 O O . ALA B 1 13 ? 0.793 -9.375 -2.852 1 97.88 13 ALA B O 1
ATOM 2623 N N . LEU B 1 14 ? 1.882 -7.434 -3.133 1 98.12 14 LEU B N 1
ATOM 2624 C CA . LEU B 1 14 ? 0.796 -6.574 -2.678 1 98.12 14 LEU B CA 1
ATOM 2625 C C . LEU B 1 14 ? 0.084 -5.926 -3.859 1 98.12 14 LEU B C 1
ATOM 2627 O O . LEU B 1 14 ? 0.716 -5.254 -4.68 1 98.12 14 LEU B O 1
ATOM 2631 N N . ASP B 1 15 ? -1.189 -6.168 -3.947 1 97.19 15 ASP B N 1
ATOM 2632 C CA . ASP B 1 15 ? -2 -5.555 -4.996 1 97.19 15 ASP B CA 1
ATOM 2633 C C . ASP B 1 15 ? -2.719 -4.312 -4.477 1 97.19 15 ASP B C 1
ATOM 2635 O O . ASP B 1 15 ? -3.436 -4.375 -3.475 1 97.19 15 ASP B O 1
ATOM 2639 N N . ILE B 1 16 ? -2.52 -3.234 -5.164 1 97.94 16 ILE B N 1
ATOM 2640 C CA . ILE B 1 16 ? -3.16 -1.973 -4.809 1 97.94 16 ILE B CA 1
ATOM 2641 C C . ILE B 1 16 ? -4.07 -1.518 -5.949 1 97.94 16 ILE B C 1
ATOM 2643 O O . ILE B 1 16 ? -3.621 -1.383 -7.094 1 97.94 16 ILE B O 1
ATOM 2647 N N . THR B 1 17 ? -5.305 -1.311 -5.668 1 96.75 17 THR B N 1
ATOM 2648 C CA . THR B 1 17 ? -6.281 -0.828 -6.637 1 96.75 17 THR B CA 1
ATOM 2649 C C . THR B 1 17 ? -6.887 0.497 -6.18 1 96.75 17 THR B C 1
ATOM 2651 O O . THR B 1 17 ? -7.48 0.575 -5.105 1 96.75 17 THR B O 1
ATOM 2654 N N . ALA B 1 18 ? -6.664 1.478 -6.914 1 97.75 18 ALA B N 1
ATOM 2655 C CA . ALA B 1 18 ? -7.281 2.783 -6.684 1 97.75 18 ALA B CA 1
ATOM 2656 C C . ALA B 1 18 ? -8.352 3.074 -7.727 1 97.75 18 ALA B C 1
ATOM 2658 O O . ALA B 1 18 ? -8.125 2.902 -8.93 1 97.75 18 ALA B O 1
ATOM 2659 N N . THR B 1 19 ? -9.5 3.463 -7.305 1 96.44 19 THR B N 1
ATOM 2660 C CA . THR B 1 19 ? -10.609 3.801 -8.195 1 96.44 19 THR B CA 1
ATOM 2661 C C . THR B 1 19 ? -11.055 5.242 -7.973 1 96.44 19 THR B C 1
ATOM 2663 O O . THR B 1 19 ? -11.391 5.629 -6.852 1 96.44 19 THR B O 1
ATOM 2666 N N . VAL B 1 20 ? -11.047 5.988 -9.047 1 95.12 20 VAL B N 1
ATOM 2667 C CA . VAL B 1 20 ? -11.469 7.383 -8.992 1 95.12 20 VAL B CA 1
ATOM 2668 C C . VAL B 1 20 ? -12.945 7.465 -8.617 1 95.12 20 VAL B C 1
ATOM 2670 O O . VAL B 1 20 ? -13.758 6.668 -9.086 1 95.12 20 VAL B O 1
ATOM 2673 N N . GLY B 1 21 ? -13.18 8.406 -7.695 1 92.06 21 GLY B N 1
ATOM 2674 C CA . GLY B 1 21 ? -14.578 8.664 -7.406 1 92.06 21 GLY B CA 1
ATOM 2675 C C . GLY B 1 21 ? -15.266 9.5 -8.469 1 92.06 21 GLY B C 1
ATOM 2676 O O . GLY B 1 21 ? -14.672 9.805 -9.508 1 92.06 21 GLY B O 1
ATOM 2677 N N . LYS B 1 22 ? -16.547 9.828 -8.234 1 82.12 22 LYS B N 1
ATOM 2678 C CA . LYS B 1 22 ? -17.344 10.609 -9.18 1 82.12 22 LYS B CA 1
ATOM 2679 C C . LYS B 1 22 ? -16.703 11.961 -9.461 1 82.12 22 LYS B C 1
ATOM 2681 O O . LYS B 1 22 ? -16.328 12.68 -8.523 1 82.12 22 LYS B O 1
ATOM 2686 N N . SER B 1 23 ? -16.078 12.125 -10.648 1 73.56 23 SER B N 1
ATOM 2687 C CA . SER B 1 23 ? -15.461 13.383 -11.039 1 73.56 23 SER B CA 1
ATOM 2688 C C . SER B 1 23 ? -16.375 14.195 -11.953 1 73.56 23 SER B C 1
ATOM 2690 O O . SER B 1 23 ? -16.984 13.641 -12.875 1 73.56 23 SER B O 1
ATOM 2692 N N . PHE B 1 24 ? -16.984 15.148 -11.531 1 64 24 PHE B N 1
ATOM 2693 C CA . PHE B 1 24 ? -17.906 15.977 -12.289 1 64 24 PHE B CA 1
ATOM 2694 C C . PHE B 1 24 ? -17.219 16.625 -13.484 1 64 24 PHE B C 1
ATOM 2696 O O . PHE B 1 24 ? -17.078 17.844 -13.531 1 64 24 PHE B O 1
ATOM 2703 N N . GLY B 1 25 ? -16.859 15.844 -14.438 1 66.69 25 GLY B N 1
ATOM 2704 C CA . GLY B 1 25 ? -16.438 16.422 -15.703 1 66.69 25 GLY B CA 1
ATOM 2705 C C . GLY B 1 25 ? -14.961 16.781 -15.727 1 66.69 25 GLY B C 1
ATOM 2706 O O . GLY B 1 25 ? -14.414 17.109 -16.781 1 66.69 25 GLY B O 1
ATOM 2707 N N . ALA B 1 26 ? -14.32 16.812 -14.734 1 71.56 26 ALA B N 1
ATOM 2708 C CA . ALA B 1 26 ? -12.914 17.203 -14.703 1 71.56 26 ALA B CA 1
ATOM 2709 C C . ALA B 1 26 ? -12.008 16.031 -15.078 1 71.56 26 ALA B C 1
ATOM 2711 O O . ALA B 1 26 ? -12.367 14.875 -14.867 1 71.56 26 ALA B O 1
ATOM 2712 N N . SER B 1 27 ? -10.977 16.453 -15.812 1 84.81 27 SER B N 1
ATOM 2713 C CA . SER B 1 27 ? -9.969 15.453 -16.141 1 84.81 27 SER B CA 1
ATOM 2714 C C . SER B 1 27 ? -9.352 14.859 -14.883 1 84.81 27 SER B C 1
ATOM 2716 O O . SER B 1 27 ? -9.109 15.57 -13.906 1 84.81 27 SER B O 1
ATOM 2718 N N . ILE B 1 28 ? -9.195 13.562 -14.945 1 89.19 28 ILE B N 1
ATOM 2719 C CA . ILE B 1 28 ? -8.586 12.875 -13.805 1 89.19 28 ILE B CA 1
ATOM 2720 C C . ILE B 1 28 ? -7.078 12.773 -14.008 1 89.19 28 ILE B C 1
ATOM 2722 O O . ILE B 1 28 ? -6.352 12.359 -13.102 1 89.19 28 ILE B O 1
ATOM 2726 N N . LEU B 1 29 ? -6.648 13.141 -15.188 1 89.5 29 LEU B N 1
ATOM 2727 C CA . LEU B 1 29 ? -5.219 13.078 -15.484 1 89.5 29 LEU B CA 1
ATOM 2728 C C . LEU B 1 29 ? -4.5 14.312 -14.953 1 89.5 29 LEU B C 1
ATOM 2730 O O . LEU B 1 29 ? -5.047 15.422 -14.984 1 89.5 29 LEU B O 1
ATOM 2734 N N . HIS B 1 30 ? -3.316 14.109 -14.438 1 90.69 30 HIS B N 1
ATOM 2735 C CA . HIS B 1 30 ? -2.389 15.125 -13.961 1 90.69 30 HIS B CA 1
ATOM 2736 C C . HIS B 1 30 ? -2.949 15.852 -12.742 1 90.69 30 HIS B C 1
ATOM 2738 O O . HIS B 1 30 ? -2.66 17.031 -12.523 1 90.69 30 HIS B O 1
ATOM 2744 N N . THR B 1 31 ? -3.811 15.203 -12.062 1 89.12 31 THR B N 1
ATOM 2745 C CA . THR B 1 31 ? -4.363 15.75 -10.828 1 89.12 31 THR B CA 1
ATOM 2746 C C . THR B 1 31 ? -4.68 14.641 -9.836 1 89.12 31 THR B C 1
ATOM 2748 O O . THR B 1 31 ? -4.605 13.453 -10.172 1 89.12 31 THR B O 1
ATOM 2751 N N . SER B 1 32 ? -4.906 15.031 -8.617 1 91.44 32 SER B N 1
ATOM 2752 C CA . SER B 1 32 ? -5.383 14.125 -7.57 1 91.44 32 SER B CA 1
ATOM 2753 C C . SER B 1 32 ? -6.902 14.172 -7.453 1 91.44 32 SER B C 1
ATOM 2755 O O . SER B 1 32 ? -7.496 15.25 -7.398 1 91.44 32 SER B O 1
ATOM 2757 N N . THR B 1 33 ? -7.555 13.055 -7.449 1 93.38 33 THR B N 1
ATOM 2758 C CA . THR B 1 33 ? -9.008 12.969 -7.406 1 93.38 33 THR B CA 1
ATOM 2759 C C . THR B 1 33 ? -9.469 12.125 -6.223 1 93.38 33 THR B C 1
ATOM 2761 O O . THR B 1 33 ? -8.883 11.078 -5.938 1 93.38 33 THR B O 1
ATOM 2764 N N . PRO B 1 34 ? -10.531 12.633 -5.477 1 93.75 34 PRO B N 1
ATOM 2765 C CA . PRO B 1 34 ? -11.07 11.773 -4.422 1 93.75 34 PRO B CA 1
ATOM 2766 C C . PRO B 1 34 ? -11.547 10.422 -4.949 1 93.75 34 PRO B C 1
ATOM 2768 O O . PRO B 1 34 ? -12.062 10.336 -6.062 1 93.75 34 PRO B O 1
ATOM 2771 N N . GLY B 1 35 ? -11.398 9.438 -4.223 1 96.12 35 GLY B N 1
ATOM 2772 C CA . GLY B 1 35 ? -11.812 8.094 -4.605 1 96.12 35 GLY B CA 1
ATOM 2773 C C . GLY B 1 35 ? -11.57 7.062 -3.518 1 96.12 35 GLY B C 1
ATOM 2774 O O . GLY B 1 35 ? -11.664 7.375 -2.33 1 96.12 35 GLY B O 1
ATOM 2775 N N . HIS B 1 36 ? -11.391 5.793 -3.977 1 96.81 36 HIS B N 1
ATOM 2776 C CA . HIS B 1 36 ? -11.227 4.68 -3.051 1 96.81 36 HIS B CA 1
ATOM 2777 C C . HIS B 1 36 ? -9.984 3.863 -3.387 1 96.81 36 HIS B C 1
ATOM 2779 O O . HIS B 1 36 ? -9.703 3.609 -4.559 1 96.81 36 HIS B O 1
ATOM 2785 N N . VAL B 1 37 ? -9.258 3.486 -2.344 1 97.56 37 VAL B N 1
ATOM 2786 C CA . VAL B 1 37 ? -8.07 2.666 -2.527 1 97.56 37 VAL B CA 1
ATOM 2787 C C . VAL B 1 37 ? -8.188 1.394 -1.688 1 97.56 37 VAL B C 1
ATOM 2789 O O . VAL B 1 37 ? -8.562 1.448 -0.516 1 97.56 37 VAL B O 1
ATOM 2792 N N . LYS B 1 38 ? -7.863 0.296 -2.312 1 95.38 38 LYS B N 1
ATOM 2793 C CA . LYS B 1 38 ? -7.895 -0.999 -1.638 1 95.38 38 LYS B CA 1
ATOM 2794 C C . LYS B 1 38 ? -6.594 -1.765 -1.856 1 95.38 38 LYS B C 1
ATOM 2796 O O . LYS B 1 38 ? -6.027 -1.737 -2.951 1 95.38 38 LYS B O 1
ATOM 2801 N N . GLN B 1 39 ? -6.141 -2.383 -0.806 1 96.69 39 GLN B N 1
ATOM 2802 C CA . GLN B 1 39 ? -4.988 -3.275 -0.892 1 96.69 39 GLN B CA 1
ATOM 2803 C C . GLN B 1 39 ? -5.395 -4.723 -0.631 1 96.69 39 GLN B C 1
ATOM 2805 O O . GLN B 1 39 ? -6.254 -4.992 0.211 1 96.69 39 GLN B O 1
ATOM 2810 N N . SER B 1 40 ? -4.832 -5.609 -1.326 1 95.69 40 SER B N 1
ATOM 2811 C CA . SER B 1 40 ? -5.051 -7.039 -1.133 1 95.69 40 SER B CA 1
ATOM 2812 C C . SER B 1 40 ? -3.775 -7.832 -1.396 1 95.69 40 SER B C 1
ATOM 2814 O O . SER B 1 40 ? -2.828 -7.316 -1.99 1 95.69 40 SER B O 1
ATOM 2816 N N . LEU B 1 41 ? -3.768 -9.016 -0.88 1 96.69 41 LEU B N 1
ATOM 2817 C CA . LEU B 1 41 ? -2.646 -9.914 -1.138 1 96.69 41 LEU B CA 1
ATOM 2818 C C . LEU B 1 41 ? -2.736 -10.508 -2.539 1 96.69 41 LEU B C 1
ATOM 2820 O O . LEU B 1 41 ? -3.824 -10.859 -3 1 96.69 41 LEU B O 1
ATOM 2824 N N . GLY B 1 42 ? -1.602 -10.523 -3.221 1 96.88 42 GLY B N 1
ATOM 2825 C CA . GLY B 1 42 ? -1.521 -11.125 -4.543 1 96.88 42 GLY B CA 1
ATOM 2826 C C . GLY B 1 42 ? -0.235 -11.898 -4.773 1 96.88 42 GLY B C 1
ATOM 2827 O O . GLY B 1 42 ? 0.462 -12.25 -3.816 1 96.88 42 GLY B O 1
ATOM 2828 N N . GLY B 1 43 ? -0.047 -12.188 -6.078 1 97.62 43 GLY B N 1
ATOM 2829 C CA . GLY B 1 43 ? 1.076 -13.023 -6.469 1 97.62 43 GLY B CA 1
ATOM 2830 C C . GLY B 1 43 ? 0.676 -14.461 -6.777 1 97.62 43 GLY B C 1
ATOM 2831 O O . GLY B 1 43 ? -0.017 -15.102 -5.984 1 97.62 43 GLY B O 1
ATOM 2832 N N . VAL B 1 44 ? 1.202 -14.906 -7.832 1 98.19 44 VAL B N 1
ATOM 2833 C CA . VAL B 1 44 ? 0.802 -16.219 -8.328 1 98.19 44 VAL B CA 1
ATOM 2834 C C . VAL B 1 44 ? 1.148 -17.281 -7.293 1 98.19 44 VAL B C 1
ATOM 2836 O O . VAL B 1 44 ? 0.287 -18.078 -6.895 1 98.19 44 VAL B O 1
ATOM 2839 N N . GLY B 1 45 ? 2.389 -17.344 -6.844 1 98.56 45 GLY B N 1
ATOM 2840 C CA . GLY B 1 45 ? 2.803 -18.312 -5.844 1 98.56 45 GLY B CA 1
ATOM 2841 C C . GLY B 1 45 ? 1.961 -18.266 -4.582 1 98.56 45 GLY B C 1
ATOM 2842 O O . GLY B 1 45 ? 1.535 -19.297 -4.074 1 98.56 45 GLY B O 1
ATOM 2843 N N . ARG B 1 46 ? 1.73 -17.094 -4.09 1 98.38 46 ARG B N 1
ATOM 2844 C CA . ARG B 1 46 ? 0.929 -16.922 -2.883 1 98.38 46 ARG B CA 1
ATOM 2845 C C . ARG B 1 46 ? -0.505 -17.391 -3.104 1 98.38 46 ARG B C 1
ATOM 2847 O O . ARG B 1 46 ? -1.081 -18.062 -2.246 1 98.38 46 ARG B O 1
ATOM 2854 N N . ASN B 1 47 ? -1.145 -17.016 -4.203 1 98.31 47 ASN B N 1
ATOM 2855 C CA . ASN B 1 47 ? -2.508 -17.438 -4.496 1 98.31 47 ASN B CA 1
ATOM 2856 C C . ASN B 1 47 ? -2.617 -18.969 -4.547 1 98.31 47 ASN B C 1
ATOM 2858 O O . ASN B 1 47 ? -3.533 -19.547 -3.959 1 98.31 47 ASN B O 1
ATOM 2862 N N . VAL B 1 48 ? -1.682 -19.562 -5.262 1 98.75 48 VAL B N 1
ATOM 2863 C CA . VAL B 1 48 ? -1.654 -21.016 -5.383 1 98.75 48 VAL B CA 1
ATOM 2864 C C . VAL B 1 48 ? -1.526 -21.656 -3.998 1 98.75 48 VAL B C 1
ATOM 2866 O O . VAL B 1 48 ? -2.277 -22.562 -3.654 1 98.75 48 VAL B O 1
ATOM 2869 N N . ALA B 1 49 ? -0.609 -21.172 -3.209 1 98.5 49 ALA B N 1
ATOM 2870 C CA . ALA B 1 49 ? -0.361 -21.703 -1.873 1 98.5 49 ALA B CA 1
ATOM 2871 C C . ALA B 1 49 ? -1.595 -21.562 -0.987 1 98.5 49 ALA B C 1
ATOM 2873 O O . ALA B 1 49 ? -1.973 -22.5 -0.28 1 98.5 49 ALA B O 1
ATOM 2874 N N . GLU B 1 50 ? -2.17 -20.406 -1.016 1 98.38 50 GLU B N 1
ATOM 2875 C CA . GLU B 1 50 ? -3.344 -20.188 -0.176 1 98.38 50 GLU B CA 1
ATOM 2876 C C . GLU B 1 50 ? -4.5 -21.094 -0.593 1 98.38 50 GLU B C 1
ATOM 2878 O O . GLU B 1 50 ? -5.195 -21.656 0.258 1 98.38 50 GLU B O 1
ATOM 2883 N N . ALA B 1 51 ? -4.762 -21.172 -1.929 1 98.44 51 ALA B N 1
ATOM 2884 C CA . ALA B 1 51 ? -5.824 -22.062 -2.404 1 98.44 51 ALA B CA 1
ATOM 2885 C C . ALA B 1 51 ? -5.59 -23.5 -1.955 1 98.44 51 ALA B C 1
ATOM 2887 O O . ALA B 1 51 ? -6.516 -24.172 -1.499 1 98.44 51 ALA B O 1
ATOM 2888 N N . ALA B 1 52 ? -4.363 -23.984 -2.104 1 98 52 ALA B N 1
ATOM 2889 C CA . ALA B 1 52 ? -4.023 -25.328 -1.657 1 98 52 ALA B CA 1
ATOM 2890 C C . ALA B 1 52 ? -4.254 -25.484 -0.157 1 98 52 ALA B C 1
ATOM 2892 O O . ALA B 1 52 ? -4.816 -26.484 0.29 1 98 52 ALA B O 1
ATOM 2893 N N . TRP B 1 53 ? -3.807 -24.484 0.6 1 97.31 53 TRP B N 1
ATOM 2894 C CA . TRP B 1 53 ? -3.969 -24.5 2.051 1 97.31 53 TRP B CA 1
ATOM 2895 C C . TRP B 1 53 ? -5.445 -24.531 2.434 1 97.31 53 TRP B C 1
ATOM 2897 O O . TRP B 1 53 ? -5.852 -25.328 3.277 1 97.31 53 TRP B O 1
ATOM 2907 N N . ARG B 1 54 ? -6.238 -23.688 1.83 1 97.44 54 ARG B N 1
ATOM 2908 C CA . ARG B 1 54 ? -7.668 -23.656 2.127 1 97.44 54 ARG B CA 1
ATOM 2909 C C . ARG B 1 54 ? -8.344 -24.969 1.762 1 97.44 54 ARG B C 1
ATOM 2911 O O . ARG B 1 54 ? -9.305 -25.375 2.416 1 97.44 54 ARG B O 1
ATOM 2918 N N . THR B 1 55 ? -7.848 -25.562 0.706 1 97.12 55 THR B N 1
ATOM 2919 C CA . THR B 1 55 ? -8.367 -26.859 0.28 1 97.12 55 THR B CA 1
ATOM 2920 C C . THR B 1 55 ? -8.062 -27.938 1.321 1 97.12 55 THR B C 1
ATOM 2922 O O . THR B 1 55 ? -8.719 -28.969 1.353 1 97.12 55 THR B O 1
ATOM 2925 N N . GLY B 1 56 ? -6.996 -27.734 2.166 1 94.69 56 GLY B N 1
ATOM 2926 C CA . GLY B 1 56 ? -6.742 -28.641 3.27 1 94.69 56 GLY B CA 1
ATOM 2927 C C . GLY B 1 56 ? -5.336 -29.219 3.262 1 94.69 56 GLY B C 1
ATOM 2928 O O . GLY B 1 56 ? -4.98 -30.016 4.125 1 94.69 56 GLY B O 1
ATOM 2929 N N . ALA B 1 57 ? -4.484 -28.859 2.363 1 94.88 57 ALA B N 1
ATOM 2930 C CA . ALA B 1 57 ? -3.121 -29.375 2.283 1 94.88 57 ALA B CA 1
ATOM 2931 C C . ALA B 1 57 ? -2.213 -28.688 3.303 1 94.88 57 ALA B C 1
ATOM 2933 O O . ALA B 1 57 ? -2.463 -27.547 3.703 1 94.88 57 ALA B O 1
ATOM 2934 N N . ARG B 1 58 ? -1.22 -29.375 3.77 1 95.12 58 ARG B N 1
ATOM 2935 C CA . ARG B 1 58 ? -0.127 -28.766 4.523 1 95.12 58 ARG B CA 1
ATOM 2936 C C . ARG B 1 58 ? 0.869 -28.078 3.596 1 95.12 58 ARG B C 1
ATOM 2938 O O . ARG B 1 58 ? 1.73 -28.734 3.008 1 95.12 58 ARG B O 1
ATOM 2945 N N . VAL B 1 59 ? 0.787 -26.781 3.533 1 96.75 59 VAL B N 1
ATOM 2946 C CA . VAL B 1 59 ? 1.521 -26.047 2.508 1 96.75 59 VAL B CA 1
ATOM 2947 C C . VAL B 1 59 ? 2.584 -25.172 3.164 1 96.75 59 VAL B C 1
ATOM 2949 O O . VAL B 1 59 ? 2.352 -24.594 4.234 1 96.75 59 VAL B O 1
ATOM 2952 N N . LYS B 1 60 ? 3.711 -25.094 2.594 1 97.81 60 LYS B N 1
ATOM 2953 C CA . LYS B 1 60 ? 4.738 -24.094 2.891 1 97.81 60 LYS B CA 1
ATOM 2954 C C . LYS B 1 60 ? 5.066 -23.266 1.657 1 97.81 60 LYS B C 1
ATOM 2956 O O . LYS B 1 60 ? 5.336 -23.812 0.585 1 97.81 60 LYS B O 1
ATOM 2961 N N . LEU B 1 61 ? 4.977 -22 1.819 1 98.38 61 LEU B N 1
ATOM 2962 C CA . LEU B 1 61 ? 5.281 -21.062 0.745 1 98.38 61 LEU B CA 1
ATOM 2963 C C . LEU B 1 61 ? 6.699 -20.516 0.884 1 98.38 61 LEU B C 1
ATOM 2965 O O . LEU B 1 61 ? 7.082 -20.031 1.952 1 98.38 61 LEU B O 1
ATOM 2969 N N . VAL B 1 62 ? 7.484 -20.656 -0.16 1 98.56 62 VAL B N 1
ATOM 2970 C CA . VAL B 1 62 ? 8.828 -20.109 -0.221 1 98.56 62 VAL B CA 1
ATOM 2971 C C . VAL B 1 62 ? 8.844 -18.875 -1.133 1 98.56 62 VAL B C 1
ATOM 2973 O O . VAL B 1 62 ? 8.531 -18.984 -2.32 1 98.56 62 VAL B O 1
ATOM 2976 N N . SER B 1 63 ? 9.188 -17.766 -0.592 1 98.56 63 SER B N 1
ATOM 2977 C CA . SER B 1 63 ? 9.195 -16.5 -1.334 1 98.56 63 SER B CA 1
ATOM 2978 C C . SER B 1 63 ? 10.039 -15.445 -0.629 1 98.56 63 SER B C 1
ATOM 2980 O O . SER B 1 63 ? 10.859 -15.773 0.231 1 98.56 63 SER B O 1
ATOM 2982 N N . VAL B 1 64 ? 9.953 -14.18 -1.185 1 98.56 64 VAL B N 1
ATOM 2983 C CA . VAL B 1 64 ? 10.711 -13.078 -0.589 1 98.56 64 VAL B CA 1
ATOM 2984 C C . VAL B 1 64 ? 9.852 -11.812 -0.572 1 98.56 64 VAL B C 1
ATOM 2986 O O . VAL B 1 64 ? 8.969 -11.648 -1.417 1 98.56 64 VAL B O 1
ATOM 2989 N N . VAL B 1 65 ? 10.062 -11.016 0.406 1 98.25 65 VAL B N 1
ATOM 2990 C CA . VAL B 1 65 ? 9.547 -9.648 0.492 1 98.25 65 VAL B CA 1
ATOM 2991 C C . VAL B 1 65 ? 10.68 -8.688 0.849 1 98.25 65 VAL B C 1
ATOM 2993 O O . VAL B 1 65 ? 11.758 -9.125 1.253 1 98.25 65 VAL B O 1
ATOM 2996 N N . GLY B 1 66 ? 10.445 -7.449 0.566 1 97.62 66 GLY B N 1
ATOM 2997 C CA . GLY B 1 66 ? 11.406 -6.441 0.976 1 97.62 66 GLY B CA 1
ATOM 2998 C C . GLY B 1 66 ? 11.266 -6.031 2.43 1 97.62 66 GLY B C 1
ATOM 2999 O O . GLY B 1 66 ? 10.297 -6.414 3.092 1 97.62 66 GLY B O 1
ATOM 3000 N N . ASP B 1 67 ? 12.297 -5.324 2.965 1 95.69 67 ASP B N 1
ATOM 3001 C CA . ASP B 1 67 ? 12.227 -4.715 4.289 1 95.69 67 ASP B CA 1
ATOM 3002 C C . ASP B 1 67 ? 11.578 -3.334 4.227 1 95.69 67 ASP B C 1
ATOM 3004 O O . ASP B 1 67 ? 12.203 -2.33 4.57 1 95.69 67 ASP B O 1
ATOM 3008 N N . ASP B 1 68 ? 10.359 -3.281 3.859 1 95.56 68 ASP B N 1
ATOM 3009 C CA . ASP B 1 68 ? 9.586 -2.055 3.691 1 95.56 68 ASP B CA 1
ATOM 3010 C C . ASP B 1 68 ? 8.156 -2.232 4.195 1 95.56 68 ASP B C 1
ATOM 3012 O O . ASP B 1 68 ? 7.805 -3.293 4.723 1 95.56 68 ASP B O 1
ATOM 3016 N N . LEU B 1 69 ? 7.332 -1.163 4.105 1 94.94 69 LEU B N 1
ATOM 3017 C CA . LEU B 1 69 ? 5.973 -1.188 4.637 1 94.94 69 LEU B CA 1
ATOM 3018 C C . LEU B 1 69 ? 5.129 -2.232 3.918 1 94.94 69 LEU B C 1
ATOM 3020 O O . LEU B 1 69 ? 4.309 -2.91 4.539 1 94.94 69 LEU B O 1
ATOM 3024 N N . ALA B 1 70 ? 5.297 -2.379 2.58 1 96.69 70 ALA B N 1
ATOM 3025 C CA . ALA B 1 70 ? 4.555 -3.381 1.818 1 96.69 70 ALA B CA 1
ATOM 3026 C C . ALA B 1 70 ? 4.871 -4.789 2.312 1 96.69 70 ALA B C 1
ATOM 3028 O O . ALA B 1 70 ? 3.971 -5.617 2.471 1 96.69 70 ALA B O 1
ATOM 3029 N N . GLY B 1 71 ? 6.156 -5.012 2.479 1 96.69 71 GLY B N 1
ATOM 3030 C CA . GLY B 1 71 ? 6.562 -6.312 2.988 1 96.69 71 GLY B CA 1
ATOM 3031 C C . GLY B 1 71 ? 5.934 -6.652 4.324 1 96.69 71 GLY B C 1
ATOM 3032 O O . GLY B 1 71 ? 5.496 -7.785 4.539 1 96.69 71 GLY B O 1
ATOM 3033 N N . GLU B 1 72 ? 5.844 -5.66 5.188 1 92.75 72 GLU B N 1
ATOM 3034 C CA . GLU B 1 72 ? 5.199 -5.852 6.484 1 92.75 72 GLU B CA 1
ATOM 3035 C C . GLU B 1 72 ? 3.715 -6.172 6.32 1 92.75 72 GLU B C 1
ATOM 3037 O O . GLU B 1 72 ? 3.186 -7.051 7.004 1 92.75 72 GLU B O 1
ATOM 3042 N N . SER B 1 73 ? 3.154 -5.469 5.48 1 93.19 73 SER B N 1
ATOM 3043 C CA . SER B 1 73 ? 1.732 -5.672 5.223 1 93.19 73 SER B CA 1
ATOM 3044 C C . SER B 1 73 ? 1.461 -7.09 4.723 1 93.19 73 SER B C 1
ATOM 3046 O O . SER B 1 73 ? 0.512 -7.738 5.168 1 93.19 73 SER B O 1
ATOM 3048 N N . VAL B 1 74 ? 2.234 -7.523 3.842 1 95.31 74 VAL B N 1
ATOM 3049 C CA . VAL B 1 74 ? 2.074 -8.836 3.23 1 95.31 74 VAL B CA 1
ATOM 3050 C C . VAL B 1 74 ? 2.24 -9.922 4.289 1 95.31 74 VAL B C 1
ATOM 3052 O O . VAL B 1 74 ? 1.416 -10.836 4.387 1 95.31 74 VAL B O 1
ATOM 3055 N N . LYS B 1 75 ? 3.275 -9.844 5.062 1 94.56 75 LYS B N 1
ATOM 3056 C CA . LYS B 1 75 ? 3.535 -10.844 6.094 1 94.56 75 LYS B CA 1
ATOM 3057 C C . LYS B 1 75 ? 2.404 -10.883 7.117 1 94.56 75 LYS B C 1
ATOM 3059 O O . LYS B 1 75 ? 1.941 -11.961 7.496 1 94.56 75 LYS B O 1
ATOM 3064 N N . GLN B 1 76 ? 1.939 -9.703 7.512 1 92.12 76 GLN B N 1
ATOM 3065 C CA . GLN B 1 76 ? 0.839 -9.648 8.469 1 92.12 76 GLN B CA 1
ATOM 3066 C C . GLN B 1 76 ? -0.447 -10.195 7.859 1 92.12 76 GLN B C 1
ATOM 3068 O O . GLN B 1 76 ? -1.237 -10.844 8.547 1 92.12 76 GLN B O 1
ATOM 3073 N N . GLY B 1 77 ? -0.681 -9.914 6.641 1 93.38 77 GLY B N 1
ATOM 3074 C CA . GLY B 1 77 ? -1.841 -10.453 5.953 1 93.38 77 GLY B CA 1
ATOM 3075 C C . GLY B 1 77 ? -1.864 -11.969 5.93 1 93.38 77 GLY B C 1
ATOM 3076 O O . GLY B 1 77 ? -2.906 -12.586 6.168 1 93.38 77 GLY B O 1
ATOM 3077 N N . LEU B 1 78 ? -0.727 -12.523 5.637 1 95.44 78 LEU B N 1
ATOM 3078 C CA . LEU B 1 78 ? -0.628 -13.984 5.605 1 95.44 78 LEU B CA 1
ATOM 3079 C C . LEU B 1 78 ? -0.85 -14.57 6.996 1 95.44 78 LEU B C 1
ATOM 3081 O O . LEU B 1 78 ? -1.551 -15.57 7.145 1 95.44 78 LEU B O 1
ATOM 3085 N N . LYS B 1 79 ? -0.284 -13.906 8 1 93.06 79 LYS B N 1
ATOM 3086 C CA . LYS B 1 79 ? -0.448 -14.367 9.375 1 93.06 79 LYS B CA 1
ATOM 3087 C C . LYS B 1 79 ? -1.909 -14.289 9.812 1 93.06 79 LYS B C 1
ATOM 3089 O O . LYS B 1 79 ? -2.389 -15.164 10.539 1 93.06 79 LYS B O 1
ATOM 3094 N N . SER B 1 80 ? -2.533 -13.289 9.344 1 90.75 80 SER B N 1
ATOM 3095 C CA . SER B 1 80 ? -3.916 -13.07 9.758 1 90.75 80 SER B CA 1
ATOM 3096 C C . SER B 1 80 ? -4.82 -14.203 9.281 1 90.75 80 SER B C 1
ATOM 3098 O O . SER B 1 80 ? -5.883 -14.438 9.859 1 90.75 80 SER B O 1
ATOM 3100 N N . ILE B 1 81 ? -4.434 -14.93 8.25 1 89.81 81 ILE B N 1
ATOM 3101 C CA . ILE B 1 81 ? -5.242 -16.047 7.766 1 89.81 81 ILE B CA 1
ATOM 3102 C C . ILE B 1 81 ? -4.598 -17.359 8.18 1 89.81 81 ILE B C 1
ATOM 3104 O O . ILE B 1 81 ? -4.93 -18.422 7.637 1 89.81 81 ILE B O 1
ATOM 3108 N N . SER B 1 82 ? -3.504 -17.328 9.016 1 92.88 82 SER B N 1
ATOM 3109 C CA . SER B 1 82 ? -2.855 -18.453 9.672 1 92.88 82 SER B CA 1
ATOM 3110 C C . SER B 1 82 ? -2.021 -19.266 8.68 1 92.88 82 SER B C 1
ATOM 3112 O O . SER B 1 82 ? -1.924 -20.484 8.797 1 92.88 82 SER B O 1
ATOM 3114 N N . MET B 1 83 ? -1.58 -18.625 7.684 1 94.69 83 MET B N 1
ATOM 3115 C CA . MET B 1 83 ? -0.641 -19.297 6.785 1 94.69 83 MET B CA 1
ATOM 3116 C C . MET B 1 83 ? 0.775 -19.25 7.352 1 94.69 83 MET B C 1
ATOM 3118 O O . MET B 1 83 ? 1.181 -18.25 7.953 1 94.69 83 MET B O 1
ATOM 3122 N N . ASN B 1 84 ? 1.479 -20.312 7.121 1 94.25 84 ASN B N 1
ATOM 3123 C CA . ASN B 1 84 ? 2.877 -20.391 7.527 1 94.25 84 ASN B CA 1
ATOM 3124 C C . ASN B 1 84 ? 3.754 -19.422 6.738 1 94.25 84 ASN B C 1
ATOM 3126 O O . ASN B 1 84 ? 3.676 -19.375 5.508 1 94.25 84 ASN B O 1
ATOM 3130 N N . THR B 1 85 ? 4.566 -18.625 7.449 1 96.56 85 THR B N 1
ATOM 3131 C CA . THR B 1 85 ? 5.387 -17.625 6.773 1 96.56 85 THR B CA 1
ATOM 3132 C C . THR B 1 85 ? 6.871 -17.891 7.012 1 96.56 85 THR B C 1
ATOM 3134 O O . THR B 1 85 ? 7.711 -17.031 6.758 1 96.56 85 THR B O 1
ATOM 3137 N N . GLU B 1 86 ? 7.273 -19.031 7.492 1 96.75 86 GLU B N 1
ATOM 3138 C CA . GLU B 1 86 ? 8.625 -19.312 7.957 1 96.75 86 GLU B CA 1
ATOM 3139 C C . GLU B 1 86 ? 9.641 -19.188 6.816 1 96.75 86 GLU B C 1
ATOM 3141 O O . GLU B 1 86 ? 10.797 -18.859 7.047 1 96.75 86 GLU B O 1
ATOM 3146 N N . TYR B 1 87 ? 9.203 -19.469 5.574 1 98 87 TYR B N 1
ATOM 3147 C CA . TYR B 1 87 ? 10.156 -19.484 4.465 1 98 87 TYR B CA 1
ATOM 3148 C C . TYR B 1 87 ? 9.953 -18.266 3.57 1 98 87 TYR B C 1
ATOM 3150 O O . TYR B 1 87 ? 10.406 -18.234 2.426 1 98 87 TYR B O 1
ATOM 3158 N N . ILE B 1 88 ? 9.258 -17.297 4.078 1 98 88 ILE B N 1
ATOM 3159 C CA . ILE B 1 88 ? 9.203 -16 3.416 1 98 88 ILE B CA 1
ATOM 3160 C C . ILE B 1 88 ? 10.344 -15.117 3.916 1 98 88 ILE B C 1
ATOM 3162 O O . ILE B 1 88 ? 10.281 -14.586 5.027 1 98 88 ILE B O 1
ATOM 3166 N N . GLN B 1 89 ? 11.328 -14.992 3.131 1 97.38 89 GLN B N 1
ATOM 3167 C CA . GLN B 1 89 ? 12.516 -14.258 3.531 1 97.38 89 GLN B CA 1
ATOM 3168 C C . GLN B 1 89 ? 12.344 -12.758 3.301 1 97.38 89 GLN B C 1
ATOM 3170 O O . GLN B 1 89 ? 11.789 -12.344 2.281 1 97.38 89 GLN B O 1
ATOM 3175 N N . THR B 1 90 ? 12.766 -11.953 4.223 1 97.69 90 THR B N 1
ATOM 3176 C CA . THR B 1 90 ? 12.828 -10.508 4.051 1 97.69 90 THR B CA 1
ATOM 3177 C C . THR B 1 90 ? 14.195 -10.078 3.537 1 97.69 90 THR B C 1
ATOM 3179 O O . THR B 1 90 ? 15.219 -10.352 4.172 1 97.69 90 THR B O 1
ATOM 3182 N N . LEU B 1 91 ? 14.227 -9.5 2.395 1 98 91 LEU B N 1
ATOM 3183 C CA . LEU B 1 91 ? 15.484 -9.047 1.813 1 98 91 LEU B CA 1
ATOM 3184 C C . LEU B 1 91 ? 15.727 -7.57 2.131 1 98 91 LEU B C 1
ATOM 3186 O O . LEU B 1 91 ? 14.859 -6.727 1.878 1 98 91 LEU B O 1
ATOM 3190 N N . ALA B 1 92 ? 16.875 -7.27 2.625 1 96.06 92 ALA B N 1
ATOM 3191 C CA . ALA B 1 92 ? 17.234 -5.891 2.93 1 96.06 92 ALA B CA 1
ATOM 3192 C C . ALA B 1 92 ? 17.469 -5.09 1.65 1 96.06 92 ALA B C 1
ATOM 3194 O O . ALA B 1 92 ? 18.016 -5.605 0.674 1 96.06 92 ALA B O 1
ATOM 3195 N N . ASN B 1 93 ? 17.016 -3.834 1.622 1 93.5 93 ASN B N 1
ATOM 3196 C CA . ASN B 1 93 ? 17.266 -2.859 0.564 1 93.5 93 ASN B CA 1
ATOM 3197 C C . ASN B 1 93 ? 16.625 -3.285 -0.752 1 93.5 93 ASN B C 1
ATOM 3199 O O . ASN B 1 93 ? 17.172 -3.047 -1.826 1 93.5 93 ASN B O 1
ATOM 3203 N N . GLN B 1 94 ? 15.633 -4.066 -0.759 1 95.31 94 GLN B N 1
ATOM 3204 C CA . GLN B 1 94 ? 14.828 -4.441 -1.921 1 95.31 94 GLN B CA 1
ATOM 3205 C C . GLN B 1 94 ? 13.359 -4.086 -1.712 1 95.31 94 GLN B C 1
ATOM 3207 O O . GLN B 1 94 ? 12.828 -4.25 -0.612 1 95.31 94 GLN B O 1
ATOM 3212 N N . PRO B 1 95 ? 12.781 -3.557 -2.707 1 96.75 95 PRO B N 1
ATOM 3213 C CA . PRO B 1 95 ? 11.344 -3.297 -2.586 1 96.75 95 PRO B CA 1
ATOM 3214 C C . PRO B 1 95 ? 10.5 -4.562 -2.725 1 96.75 95 PRO B C 1
ATOM 3216 O O . PRO B 1 95 ? 10.812 -5.43 -3.547 1 96.75 95 PRO B O 1
ATOM 3219 N N . THR B 1 96 ? 9.516 -4.684 -1.852 1 98.12 96 THR B N 1
ATOM 3220 C CA . THR B 1 96 ? 8.531 -5.75 -2.008 1 98.12 96 THR B CA 1
ATOM 3221 C C . THR B 1 96 ? 7.828 -5.645 -3.357 1 98.12 96 THR B C 1
ATOM 3223 O O . THR B 1 96 ? 7.617 -4.543 -3.869 1 98.12 96 THR B O 1
ATOM 3226 N N . ALA B 1 97 ? 7.488 -6.793 -3.965 1 98.62 97 ALA B N 1
ATOM 3227 C CA . ALA B 1 97 ? 6.715 -6.801 -5.203 1 98.62 97 ALA B CA 1
ATOM 3228 C C . ALA B 1 97 ? 5.344 -6.156 -4.996 1 98.62 97 ALA B C 1
ATOM 3230 O O . ALA B 1 97 ? 4.613 -6.527 -4.074 1 98.62 97 ALA B O 1
ATOM 3231 N N . VAL B 1 98 ? 4.957 -5.172 -5.855 1 98.56 98 VAL B N 1
ATOM 3232 C CA . VAL B 1 98 ? 3.688 -4.461 -5.77 1 98.56 98 VAL B CA 1
ATOM 3233 C C . VAL B 1 98 ? 3.107 -4.266 -7.168 1 98.56 98 VAL B C 1
ATOM 3235 O O . VAL B 1 98 ? 3.836 -3.947 -8.109 1 98.56 98 VAL B O 1
ATOM 3238 N N . TYR B 1 99 ? 1.904 -4.621 -7.336 1 97.69 99 TYR B N 1
ATOM 3239 C CA . TYR B 1 99 ? 1.108 -4.215 -8.484 1 97.69 99 TYR B CA 1
ATOM 3240 C C . TYR B 1 99 ? 0.181 -3.059 -8.133 1 97.69 99 TYR B C 1
ATOM 3242 O O . TYR B 1 99 ? -0.701 -3.203 -7.281 1 97.69 99 TYR B O 1
ATOM 3250 N N . ASN B 1 100 ? 0.355 -1.901 -8.672 1 98.38 100 ASN B N 1
ATOM 3251 C CA . ASN B 1 100 ? -0.411 -0.693 -8.391 1 98.38 100 ASN B CA 1
ATOM 3252 C C . ASN B 1 100 ? -1.213 -0.238 -9.609 1 98.38 100 ASN B C 1
ATOM 3254 O O . ASN B 1 100 ? -0.644 0.246 -10.586 1 98.38 100 ASN B O 1
ATOM 3258 N N . ALA B 1 101 ? -2.527 -0.346 -9.477 1 97.19 101 ALA B N 1
ATOM 3259 C CA . ALA B 1 101 ? -3.404 -0.016 -10.602 1 97.19 101 ALA B CA 1
ATOM 3260 C C . ALA B 1 101 ? -4.352 1.125 -10.234 1 97.19 101 ALA B C 1
ATOM 3262 O O . ALA B 1 101 ? -4.867 1.181 -9.117 1 97.19 101 ALA B O 1
ATOM 3263 N N . LEU B 1 102 ? -4.535 2.02 -11.133 1 96.94 102 LEU B N 1
ATOM 3264 C CA . LEU B 1 102 ? -5.504 3.104 -11.016 1 96.94 102 LEU B CA 1
ATOM 3265 C C . LEU B 1 102 ? -6.621 2.947 -12.039 1 96.94 102 LEU B C 1
ATOM 3267 O O . LEU B 1 102 ? -6.352 2.779 -13.234 1 96.94 102 LEU B O 1
ATOM 3271 N N . HIS B 1 103 ? -7.832 2.977 -11.578 1 95.56 103 HIS B N 1
ATOM 3272 C CA . HIS B 1 103 ? -9.008 2.775 -12.422 1 95.56 103 HIS B CA 1
ATOM 3273 C C . HIS B 1 103 ? -9.898 4.008 -12.422 1 95.56 103 HIS B C 1
ATOM 3275 O O . HIS B 1 103 ? -9.945 4.75 -11.438 1 95.56 103 HIS B O 1
ATOM 3281 N N . SER B 1 104 ? -10.609 4.188 -13.516 1 93.12 104 SER B N 1
ATOM 3282 C CA . SER B 1 104 ? -11.648 5.207 -13.578 1 93.12 104 SER B CA 1
ATOM 3283 C C . SER B 1 104 ? -12.875 4.793 -12.766 1 93.12 104 SER B C 1
ATOM 3285 O O . SER B 1 104 ? -12.93 3.672 -12.25 1 93.12 104 SER B O 1
ATOM 3287 N N . GLU B 1 105 ? -13.82 5.691 -12.688 1 91.25 105 GLU B N 1
ATOM 3288 C CA . GLU B 1 105 ? -15.023 5.457 -11.898 1 91.25 105 GLU B CA 1
ATOM 3289 C C . GLU B 1 105 ? -15.789 4.238 -12.406 1 91.25 105 GLU B C 1
ATOM 3291 O O . GLU B 1 105 ? -16.375 3.492 -11.625 1 91.25 105 GLU B O 1
ATOM 3296 N N . ASP B 1 106 ? -15.711 3.986 -13.727 1 87.56 106 ASP B N 1
ATOM 3297 C CA . ASP B 1 106 ? -16.453 2.881 -14.328 1 87.56 106 ASP B CA 1
ATOM 3298 C C . ASP B 1 106 ? -15.633 1.591 -14.289 1 87.56 106 ASP B C 1
ATOM 3300 O O . ASP B 1 106 ? -16.031 0.582 -14.875 1 87.56 106 ASP B O 1
ATOM 3304 N N . GLY B 1 107 ? -14.461 1.662 -13.703 1 87.12 107 GLY B N 1
ATOM 3305 C CA . GLY B 1 107 ? -13.688 0.448 -13.477 1 87.12 107 GLY B CA 1
ATOM 3306 C C . GLY B 1 107 ? -12.664 0.19 -14.562 1 87.12 107 GLY B C 1
ATOM 3307 O O . GLY B 1 107 ? -11.992 -0.845 -14.555 1 87.12 107 GLY B O 1
ATOM 3308 N N . GLN B 1 108 ? -12.523 1.062 -15.445 1 89.19 108 GLN B N 1
ATOM 3309 C CA . GLN B 1 108 ? -11.547 0.869 -16.516 1 89.19 108 GLN B CA 1
ATOM 3310 C C . GLN B 1 108 ? -10.141 1.233 -16.047 1 89.19 108 GLN B C 1
ATOM 3312 O O . GLN B 1 108 ? -9.953 2.203 -15.312 1 89.19 108 GLN B O 1
ATOM 3317 N N . LEU B 1 109 ? -9.227 0.503 -16.562 1 92.94 109 LEU B N 1
ATOM 3318 C CA . LEU B 1 109 ? -7.836 0.746 -16.188 1 92.94 109 LEU B CA 1
ATOM 3319 C C . LEU B 1 109 ? -7.332 2.047 -16.812 1 92.94 109 LEU B C 1
ATOM 3321 O O . LEU B 1 109 ? -7.418 2.24 -18.016 1 92.94 109 LEU B O 1
ATOM 3325 N N . ILE B 1 110 ? -6.836 2.891 -16 1 93.31 110 ILE B N 1
ATOM 3326 C CA . ILE B 1 110 ? -6.188 4.105 -16.484 1 93.31 110 ILE B CA 1
ATOM 3327 C C . ILE B 1 110 ? -4.703 3.842 -16.719 1 93.31 110 ILE B C 1
ATOM 3329 O O . ILE B 1 110 ? -4.18 4.098 -17.812 1 93.31 110 ILE B O 1
ATOM 3333 N N . ALA B 1 111 ? -4.055 3.324 -15.758 1 94.38 111 ALA B N 1
ATOM 3334 C CA . ALA B 1 111 ? -2.639 2.971 -15.797 1 94.38 111 ALA B CA 1
ATOM 3335 C C . ALA B 1 111 ? -2.262 2.09 -14.609 1 94.38 111 ALA B C 1
ATOM 3337 O O . ALA B 1 111 ? -2.949 2.09 -13.586 1 94.38 111 ALA B O 1
ATOM 3338 N N . ALA B 1 112 ? -1.23 1.325 -14.82 1 96.19 112 ALA B N 1
ATOM 3339 C CA . ALA B 1 112 ? -0.754 0.475 -13.734 1 96.19 112 ALA B CA 1
ATOM 3340 C C . ALA B 1 112 ? 0.764 0.331 -13.773 1 96.19 112 ALA B C 1
ATOM 3342 O O . ALA B 1 112 ? 1.376 0.44 -14.836 1 96.19 112 ALA B O 1
ATOM 3343 N N . VAL B 1 113 ? 1.383 0.161 -12.664 1 97.31 113 VAL B N 1
ATOM 3344 C CA . VAL B 1 113 ? 2.803 -0.14 -12.523 1 97.31 113 VAL B CA 1
ATOM 3345 C C . VAL B 1 113 ? 2.977 -1.484 -11.82 1 97.31 113 VAL B C 1
ATOM 3347 O O . VAL B 1 113 ? 2.346 -1.74 -10.789 1 97.31 113 VAL B O 1
ATOM 3350 N N . ALA B 1 114 ? 3.758 -2.346 -12.375 1 96.19 114 ALA B N 1
ATOM 3351 C CA . ALA B 1 114 ? 4.121 -3.627 -11.773 1 96.19 114 ALA B CA 1
ATOM 3352 C C . ALA B 1 114 ? 5.59 -3.639 -11.352 1 96.19 114 ALA B C 1
ATOM 3354 O O . ALA B 1 114 ? 6.484 -3.643 -12.203 1 96.19 114 ALA B O 1
ATOM 3355 N N . ASP B 1 115 ? 5.859 -3.543 -10.07 1 97.88 115 ASP B N 1
ATOM 3356 C CA . ASP B 1 115 ? 7.191 -3.707 -9.5 1 97.88 115 ASP B CA 1
ATOM 3357 C C . ASP B 1 115 ? 7.398 -5.133 -8.992 1 97.88 115 ASP B C 1
ATOM 3359 O O . ASP B 1 115 ? 7.047 -5.445 -7.848 1 97.88 115 ASP B O 1
ATOM 3363 N N . MET B 1 116 ? 8.047 -6.023 -9.766 1 96.19 116 MET B N 1
ATOM 3364 C CA . MET B 1 116 ? 8.125 -7.453 -9.477 1 96.19 116 MET B CA 1
ATOM 3365 C C . MET B 1 116 ? 9.578 -7.91 -9.383 1 96.19 116 MET B C 1
ATOM 3367 O O . MET B 1 116 ? 9.844 -9.109 -9.273 1 96.19 116 MET B O 1
ATOM 3371 N N . ASN B 1 117 ? 10.531 -7.055 -9.328 1 95.62 117 ASN B N 1
ATOM 3372 C CA . ASN B 1 117 ? 11.938 -7.363 -9.578 1 95.62 117 ASN B CA 1
ATOM 3373 C C . ASN B 1 117 ? 12.555 -8.133 -8.414 1 95.62 117 ASN B C 1
ATOM 3375 O O . ASN B 1 117 ? 13.609 -8.742 -8.562 1 95.62 117 ASN B O 1
ATOM 3379 N N . ILE B 1 118 ? 11.938 -8.141 -7.312 1 98.25 118 ILE B N 1
ATOM 3380 C CA . ILE B 1 118 ? 12.555 -8.672 -6.105 1 98.25 118 ILE B CA 1
ATOM 3381 C C . ILE B 1 118 ? 12.82 -10.164 -6.277 1 98.25 118 ILE B C 1
ATOM 3383 O O . ILE B 1 118 ? 13.742 -10.719 -5.676 1 98.25 118 ILE B O 1
ATOM 3387 N N . PHE B 1 119 ? 12.094 -10.859 -7.07 1 97.81 119 PHE B N 1
ATOM 3388 C CA . PHE B 1 119 ? 12.188 -12.305 -7.203 1 97.81 119 PHE B CA 1
ATOM 3389 C C . PHE B 1 119 ? 13.5 -12.711 -7.863 1 97.81 119 PHE B C 1
ATOM 3391 O O . PHE B 1 119 ? 13.953 -13.844 -7.703 1 97.81 119 PHE B O 1
ATOM 3398 N N . ASP B 1 120 ? 14.117 -11.805 -8.609 1 96.69 120 ASP B N 1
ATOM 3399 C CA . ASP B 1 120 ? 15.422 -12.055 -9.203 1 96.69 120 ASP B CA 1
ATOM 3400 C C . ASP B 1 120 ? 16.5 -12.172 -8.133 1 96.69 120 ASP B C 1
ATOM 3402 O O . ASP B 1 120 ? 17.578 -12.719 -8.391 1 96.69 120 ASP B O 1
ATOM 3406 N N . ALA B 1 121 ? 16.188 -11.703 -6.922 1 96.56 121 ALA B N 1
ATOM 3407 C CA . ALA B 1 121 ? 17.188 -11.68 -5.848 1 96.56 121 ALA B CA 1
ATOM 3408 C C . ALA B 1 121 ? 17.016 -12.883 -4.926 1 96.56 121 ALA B C 1
ATOM 3410 O O . ALA B 1 121 ? 17.766 -13.047 -3.967 1 96.56 121 ALA B O 1
ATOM 3411 N N . MET B 1 122 ? 16.031 -13.781 -5.203 1 96.69 122 MET B N 1
ATOM 3412 C CA . MET B 1 122 ? 15.836 -14.984 -4.391 1 96.69 122 MET B CA 1
ATOM 3413 C C . MET B 1 122 ? 17.078 -15.867 -4.418 1 96.69 122 MET B C 1
ATOM 3415 O O . MET B 1 122 ? 17.672 -16.062 -5.477 1 96.69 122 MET B O 1
ATOM 3419 N N . ASP B 1 123 ? 17.438 -16.359 -3.266 1 96.06 123 ASP B N 1
ATOM 3420 C CA . ASP B 1 123 ? 18.656 -17.156 -3.105 1 96.06 123 ASP B CA 1
ATOM 3421 C C . ASP B 1 123 ? 18.406 -18.625 -3.467 1 96.06 123 ASP B C 1
ATOM 3423 O O . ASP B 1 123 ? 17.781 -19.359 -2.701 1 96.06 123 ASP B O 1
ATOM 3427 N N . THR B 1 124 ? 19.016 -19.094 -4.531 1 9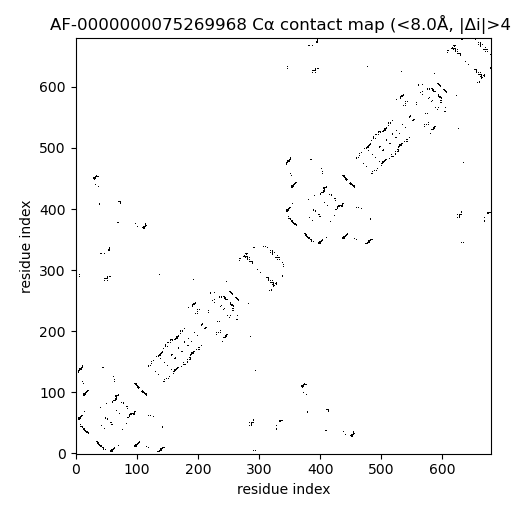6.38 124 THR B N 1
ATOM 3428 C CA . THR B 1 124 ? 18.828 -20.453 -5.027 1 96.38 124 THR B CA 1
ATOM 3429 C C . THR B 1 124 ? 19.359 -21.469 -4.016 1 96.38 124 THR B C 1
ATOM 3431 O O . THR B 1 124 ? 18.734 -22.516 -3.805 1 96.38 124 THR B O 1
ATOM 3434 N N . THR B 1 125 ? 20.453 -21.156 -3.344 1 96.81 125 THR B N 1
ATOM 3435 C CA . THR B 1 125 ? 21.047 -22.062 -2.381 1 96.81 125 THR B CA 1
ATOM 3436 C C . THR B 1 125 ? 20.109 -22.312 -1.208 1 96.81 125 THR B C 1
ATOM 3438 O O . THR B 1 125 ? 20 -23.438 -0.714 1 96.81 125 THR B O 1
ATOM 3441 N N . LYS B 1 126 ? 19.469 -21.297 -0.817 1 96.62 126 LYS B N 1
ATOM 3442 C CA . LYS B 1 126 ? 18.516 -21.422 0.288 1 96.62 126 LYS B CA 1
ATOM 3443 C C . LYS B 1 126 ? 17.328 -22.281 -0.106 1 96.62 126 LYS B C 1
ATOM 3445 O O . LYS B 1 126 ? 16.844 -23.078 0.698 1 96.62 126 LYS B O 1
ATOM 3450 N N . ILE B 1 127 ? 16.859 -22.109 -1.285 1 96.56 127 ILE B N 1
ATOM 3451 C CA . ILE B 1 127 ? 15.711 -22.875 -1.763 1 96.56 127 ILE B CA 1
ATOM 3452 C C . ILE B 1 127 ? 16.062 -24.359 -1.832 1 96.56 127 ILE B C 1
ATOM 3454 O O . ILE B 1 127 ? 15.273 -25.203 -1.423 1 96.56 127 ILE B O 1
ATOM 3458 N N . ILE B 1 128 ? 17.25 -24.672 -2.33 1 97.44 128 ILE B N 1
ATOM 3459 C CA . ILE B 1 128 ? 17.719 -26.047 -2.408 1 97.44 128 ILE B CA 1
ATOM 3460 C C . ILE B 1 128 ? 17.797 -26.641 -1.005 1 97.44 128 ILE B C 1
ATOM 3462 O O . ILE B 1 128 ? 17.375 -27.781 -0.775 1 97.44 128 ILE B O 1
ATOM 3466 N N . SER B 1 129 ? 18.328 -25.844 -0.074 1 98.06 129 SER B N 1
ATOM 3467 C CA . SER B 1 129 ? 18.438 -26.281 1.31 1 98.06 129 SER B CA 1
ATOM 3468 C C . SER B 1 129 ? 17.062 -26.609 1.893 1 98.06 129 SER B C 1
ATOM 3470 O O . SER B 1 129 ? 16.906 -27.594 2.629 1 98.06 129 SER B O 1
ATOM 3472 N N . ILE B 1 130 ? 16.078 -25.812 1.572 1 97.88 130 ILE B N 1
ATOM 3473 C CA . ILE B 1 130 ? 14.719 -26.031 2.059 1 97.88 130 ILE B CA 1
ATOM 3474 C C . ILE B 1 130 ? 14.156 -27.312 1.476 1 97.88 130 ILE B C 1
ATOM 3476 O O . ILE B 1 130 ? 13.547 -28.125 2.191 1 97.88 130 ILE B O 1
ATOM 3480 N N . LEU B 1 131 ? 14.391 -27.547 0.187 1 98 131 LEU B N 1
ATOM 3481 C CA . LEU B 1 131 ? 13.938 -28.766 -0.472 1 98 131 LEU B CA 1
ATOM 3482 C C . LEU B 1 131 ? 14.562 -30 0.172 1 98 131 LEU B C 1
ATOM 3484 O O . LEU B 1 131 ? 13.867 -30.969 0.447 1 98 131 LEU B O 1
ATOM 3488 N N . GLN B 1 132 ? 15.82 -29.922 0.455 1 97.62 132 GLN B N 1
ATOM 3489 C CA . GLN B 1 132 ? 16.562 -31.047 1.031 1 97.62 132 GLN B CA 1
ATOM 3490 C C . GLN B 1 132 ? 16.125 -31.297 2.473 1 97.62 132 GLN B C 1
ATOM 3492 O O . GLN B 1 132 ? 16.109 -32.438 2.924 1 97.62 132 GLN B O 1
ATOM 3497 N N . HIS B 1 133 ? 15.812 -30.234 3.137 1 97.06 133 HIS B N 1
ATOM 3498 C CA . HIS B 1 133 ? 15.422 -30.328 4.535 1 97.06 133 HIS B CA 1
ATOM 3499 C C . HIS B 1 133 ? 13.984 -30.844 4.668 1 97.06 133 HIS B C 1
ATOM 3501 O O . HIS B 1 133 ? 13.719 -31.75 5.461 1 97.06 133 HIS B O 1
ATOM 3507 N N . GLU B 1 134 ? 13.086 -30.297 3.896 1 96.62 134 GLU B N 1
ATOM 3508 C CA . GLU B 1 134 ? 11.664 -30.578 4.039 1 96.62 134 GLU B CA 1
ATOM 3509 C C . GLU B 1 134 ? 11.281 -31.875 3.338 1 96.62 134 GLU B C 1
ATOM 3511 O O . GLU B 1 134 ? 10.344 -32.562 3.754 1 96.62 134 GLU B O 1
ATOM 3516 N N . LYS B 1 135 ? 12.008 -32.219 2.188 1 95.75 135 LYS B N 1
ATOM 3517 C CA . LYS B 1 135 ? 11.695 -33.375 1.358 1 95.75 135 LYS B CA 1
ATOM 3518 C C . LYS B 1 135 ? 10.188 -33.469 1.114 1 95.75 135 LYS B C 1
ATOM 3520 O O . LYS B 1 135 ? 9.578 -34.5 1.414 1 95.75 135 LYS B O 1
ATOM 3525 N N . PRO B 1 136 ? 9.625 -32.406 0.521 1 96.25 136 PRO B N 1
ATOM 3526 C CA . PRO B 1 136 ? 8.188 -32.406 0.28 1 96.25 136 PRO B CA 1
ATOM 3527 C C . PRO B 1 136 ? 7.738 -33.531 -0.647 1 96.25 136 PRO B C 1
ATOM 3529 O O . PRO B 1 136 ? 8.555 -34.094 -1.369 1 96.25 136 PRO B O 1
ATOM 3532 N N . SER B 1 137 ? 6.473 -33.875 -0.549 1 94.81 137 SER B N 1
ATOM 3533 C CA . SER B 1 137 ? 5.949 -34.938 -1.419 1 94.81 137 SER B CA 1
ATOM 3534 C C . SER B 1 137 ? 5.547 -34.375 -2.779 1 94.81 137 SER B C 1
ATOM 3536 O O . SER B 1 137 ? 5.328 -35.125 -3.727 1 94.81 137 SER B O 1
ATOM 3538 N N . PHE B 1 138 ? 5.445 -33.031 -2.865 1 96.56 138 PHE B N 1
ATOM 3539 C CA . PHE B 1 138 ? 5.082 -32.344 -4.102 1 96.56 138 PHE B CA 1
ATOM 3540 C C . PHE B 1 138 ? 5.605 -30.922 -4.102 1 96.56 138 PHE B C 1
ATOM 3542 O O . PHE B 1 138 ? 5.641 -30.266 -3.055 1 96.56 138 PHE B O 1
ATOM 3549 N N . VAL B 1 139 ? 6.051 -30.422 -5.281 1 98.25 139 VAL B N 1
ATOM 3550 C CA . VAL B 1 139 ? 6.555 -29.062 -5.41 1 98.25 139 VAL B CA 1
ATOM 3551 C C . VAL B 1 139 ? 5.809 -28.344 -6.535 1 98.25 139 VAL B C 1
ATOM 3553 O O . VAL B 1 139 ? 5.52 -28.938 -7.578 1 98.25 139 VAL B O 1
ATOM 3556 N N . CYS B 1 140 ? 5.422 -27.172 -6.273 1 98.75 140 CYS B N 1
ATOM 3557 C CA . CYS B 1 140 ? 4.934 -26.281 -7.312 1 98.75 140 CYS B CA 1
ATOM 3558 C C . CYS B 1 140 ? 5.77 -25 -7.371 1 98.75 140 CYS B C 1
ATOM 3560 O O . CYS B 1 140 ? 6.09 -24.422 -6.336 1 98.75 140 CYS B O 1
ATOM 3562 N N . PHE B 1 141 ? 6.199 -24.594 -8.516 1 98.88 141 PHE B N 1
ATOM 3563 C CA . PHE B 1 141 ? 6.883 -23.312 -8.633 1 98.88 141 PHE B CA 1
ATOM 3564 C C . PHE B 1 141 ? 6.34 -22.516 -9.812 1 98.88 141 PHE B C 1
ATOM 3566 O O . PHE B 1 141 ? 5.938 -23.094 -10.828 1 98.88 141 PHE B O 1
ATOM 3573 N N . ASP B 1 142 ? 6.266 -21.188 -9.672 1 98.69 142 ASP B N 1
ATOM 3574 C CA . ASP B 1 142 ? 5.664 -20.359 -10.711 1 98.69 142 ASP B CA 1
ATOM 3575 C C . ASP B 1 142 ? 6.734 -19.656 -11.547 1 98.69 142 ASP B C 1
ATOM 3577 O O . ASP B 1 142 ? 7.93 -19.828 -11.305 1 98.69 142 ASP B O 1
ATOM 3581 N N . GLY B 1 143 ? 6.293 -18.938 -12.531 1 98.25 143 GLY B N 1
ATOM 3582 C CA . GLY B 1 143 ? 7.188 -18.344 -13.508 1 98.25 143 GLY B CA 1
ATOM 3583 C C . GLY B 1 143 ? 7.887 -17.094 -13 1 98.25 143 GLY B C 1
ATOM 3584 O O . GLY B 1 143 ? 8.734 -16.516 -13.695 1 98.25 143 GLY B O 1
ATOM 3585 N N . ASN B 1 144 ? 7.645 -16.656 -11.805 1 97.81 144 ASN B N 1
ATOM 3586 C CA . ASN B 1 144 ? 8.242 -15.43 -11.305 1 97.81 144 ASN B CA 1
ATOM 3587 C C . ASN B 1 144 ? 9.711 -15.625 -10.938 1 97.81 144 ASN B C 1
ATOM 3589 O O . ASN B 1 144 ? 10.477 -14.664 -10.883 1 97.81 144 ASN B O 1
ATOM 3593 N N . ILE B 1 145 ? 10.109 -16.844 -10.641 1 98.12 145 ILE B N 1
ATOM 3594 C CA . ILE B 1 145 ? 11.492 -17.094 -10.227 1 98.12 145 ILE B CA 1
ATOM 3595 C C . ILE B 1 145 ? 12.383 -17.172 -11.461 1 98.12 145 ILE B C 1
ATOM 3597 O O . ILE B 1 145 ? 11.891 -17.266 -12.594 1 98.12 145 ILE B O 1
ATOM 3601 N N . THR B 1 146 ? 13.672 -17.125 -11.305 1 97.94 146 THR B N 1
ATOM 3602 C CA . THR B 1 146 ? 14.625 -17.094 -12.414 1 97.94 146 THR B CA 1
ATOM 3603 C C . THR B 1 146 ? 14.742 -18.469 -13.062 1 97.94 146 THR B C 1
ATOM 3605 O O . THR B 1 146 ? 14.453 -19.484 -12.438 1 97.94 146 THR B O 1
ATOM 3608 N N . ALA B 1 147 ? 15.195 -18.453 -14.297 1 98.06 147 ALA B N 1
ATOM 3609 C CA . ALA B 1 147 ? 15.445 -19.703 -15.016 1 98.06 147 ALA B CA 1
ATOM 3610 C C . ALA B 1 147 ? 16.469 -20.562 -14.289 1 98.06 147 ALA B C 1
ATOM 3612 O O . ALA B 1 147 ? 16.344 -21.781 -14.234 1 98.06 147 ALA B O 1
ATOM 3613 N N . GLN B 1 148 ? 17.453 -19.906 -13.742 1 97.75 148 GLN B N 1
ATOM 3614 C CA . GLN B 1 148 ? 18.484 -20.625 -12.992 1 97.75 148 GLN B CA 1
ATOM 3615 C C . GLN B 1 148 ? 17.891 -21.328 -11.781 1 97.75 148 GLN B C 1
ATOM 3617 O O . GLN B 1 148 ? 18.25 -22.469 -11.484 1 97.75 148 GLN B O 1
ATOM 3622 N N . MET B 1 149 ? 17.031 -20.672 -11.125 1 97.94 149 MET B N 1
ATOM 3623 C CA . MET B 1 149 ? 16.359 -21.281 -9.977 1 97.94 149 MET B CA 1
ATOM 3624 C C . MET B 1 149 ? 15.484 -22.453 -10.406 1 97.94 149 MET B C 1
ATOM 3626 O O . MET B 1 149 ? 15.453 -23.484 -9.734 1 97.94 149 MET B O 1
ATOM 3630 N N . MET B 1 150 ? 14.773 -22.297 -11.508 1 98.5 150 MET B N 1
ATOM 3631 C CA . MET B 1 150 ? 13.953 -23.391 -12.039 1 98.5 150 MET B CA 1
ATOM 3632 C C . MET B 1 150 ? 14.797 -24.625 -12.289 1 98.5 150 MET B C 1
ATOM 3634 O O . MET B 1 150 ? 14.391 -25.734 -11.938 1 98.5 150 MET B O 1
ATOM 3638 N N . LYS B 1 151 ? 15.93 -24.391 -12.883 1 98.38 151 LYS B N 1
ATOM 3639 C CA . LYS B 1 151 ? 16.859 -25.484 -13.141 1 98.38 151 LYS B CA 1
ATOM 3640 C C . LYS B 1 151 ? 17.25 -26.203 -11.852 1 98.38 151 LYS B C 1
ATOM 3642 O O . LYS B 1 151 ? 17.172 -27.422 -11.766 1 98.38 151 LYS B O 1
ATOM 3647 N N . SER B 1 152 ? 17.641 -25.422 -10.898 1 98.5 152 SER B N 1
ATOM 3648 C CA . SER B 1 152 ? 18.094 -25.984 -9.625 1 98.5 152 SER B CA 1
ATOM 3649 C C . SER B 1 152 ? 16.969 -26.75 -8.938 1 98.5 152 SER B C 1
ATOM 3651 O O . SER B 1 152 ? 17.203 -27.812 -8.352 1 98.5 152 SER B O 1
ATOM 3653 N N . ILE B 1 153 ? 15.758 -26.203 -8.961 1 98.62 153 ILE B N 1
ATOM 3654 C CA . ILE B 1 153 ? 14.602 -26.859 -8.367 1 98.62 153 ILE B CA 1
ATOM 3655 C C . ILE B 1 153 ? 14.352 -28.203 -9.07 1 98.62 153 ILE B C 1
ATOM 3657 O O . ILE B 1 153 ? 14.211 -29.234 -8.414 1 98.62 153 ILE B O 1
ATOM 3661 N N . ALA B 1 154 ? 14.32 -28.203 -10.398 1 98.38 154 ALA B N 1
ATOM 3662 C CA . ALA B 1 154 ? 14.055 -29.406 -11.18 1 98.38 154 ALA B CA 1
ATOM 3663 C C . ALA B 1 154 ? 15.086 -30.484 -10.875 1 98.38 154 ALA B C 1
ATOM 3665 O O . ALA B 1 154 ? 14.727 -31.641 -10.641 1 98.38 154 ALA B O 1
ATOM 3666 N N . MET B 1 155 ? 16.328 -30.109 -10.867 1 98.44 155 MET B N 1
ATOM 3667 C CA . MET B 1 155 ? 17.406 -31.062 -10.617 1 98.44 155 MET B CA 1
ATOM 3668 C C . MET B 1 155 ? 17.312 -31.625 -9.203 1 98.44 155 MET B C 1
ATOM 3670 O O . MET B 1 155 ? 17.516 -32.812 -9 1 98.44 155 MET B O 1
ATOM 3674 N N . THR B 1 156 ? 17.062 -30.781 -8.258 1 98.56 156 THR B N 1
ATOM 3675 C CA . THR B 1 156 ? 16.922 -31.234 -6.875 1 98.56 156 THR B CA 1
ATOM 3676 C C . THR B 1 156 ? 15.719 -32.156 -6.727 1 98.56 156 THR B C 1
ATOM 3678 O O . THR B 1 156 ? 15.797 -33.188 -6.039 1 98.56 156 THR B O 1
ATOM 3681 N N . CYS B 1 157 ? 14.602 -31.797 -7.32 1 98.06 157 CYS B N 1
ATOM 3682 C CA . CYS B 1 157 ? 13.406 -32.625 -7.293 1 98.06 157 CYS B CA 1
ATOM 3683 C C . CYS B 1 157 ? 13.68 -34 -7.902 1 98.06 157 CYS B C 1
ATOM 3685 O O . CYS B 1 157 ? 13.211 -35 -7.391 1 98.06 157 CYS B O 1
ATOM 3687 N N . GLN B 1 158 ? 14.422 -34.031 -9.008 1 98.06 158 GLN B N 1
ATOM 3688 C CA . GLN B 1 158 ? 14.812 -35.281 -9.625 1 98.06 158 GLN B CA 1
ATOM 3689 C C . GLN B 1 158 ? 15.617 -36.156 -8.656 1 98.06 158 GLN B C 1
ATOM 3691 O O . GLN B 1 158 ? 15.32 -37.312 -8.477 1 98.06 158 GLN B O 1
ATOM 3696 N N . ALA B 1 159 ? 16.609 -35.562 -8.07 1 97.81 159 ALA B N 1
ATOM 3697 C CA . ALA B 1 159 ? 17.484 -36.25 -7.156 1 97.81 159 ALA B CA 1
ATOM 3698 C C . ALA B 1 159 ? 16.719 -36.844 -5.973 1 97.81 159 ALA B C 1
ATOM 3700 O O . ALA B 1 159 ? 17.062 -37.875 -5.445 1 97.81 159 ALA B O 1
ATOM 3701 N N . LEU B 1 160 ? 15.648 -36.219 -5.605 1 96.62 160 LEU B N 1
ATOM 3702 C CA . LEU B 1 160 ? 14.891 -36.594 -4.426 1 96.62 160 LEU B CA 1
ATOM 3703 C C . LEU B 1 160 ? 13.617 -37.344 -4.82 1 96.62 160 LEU B C 1
ATOM 3705 O O . LEU B 1 160 ? 12.82 -37.719 -3.961 1 96.62 160 LEU B O 1
ATOM 3709 N N . ALA B 1 161 ? 13.383 -37.531 -6.086 1 95.75 161 ALA B N 1
ATOM 3710 C CA . ALA B 1 161 ? 12.211 -38.219 -6.645 1 95.75 161 ALA B CA 1
ATOM 3711 C C . ALA B 1 161 ? 10.922 -37.5 -6.227 1 95.75 161 ALA B C 1
ATOM 3713 O O . ALA B 1 161 ? 9.969 -38.156 -5.781 1 95.75 161 ALA B O 1
ATOM 3714 N N . ILE B 1 162 ? 10.945 -36.219 -6.273 1 95.69 162 ILE B N 1
ATOM 3715 C CA . ILE B 1 162 ? 9.781 -35.406 -5.945 1 95.69 162 ILE B CA 1
ATOM 3716 C C . ILE B 1 162 ? 9.148 -34.875 -7.227 1 95.69 162 ILE B C 1
ATOM 3718 O O . ILE B 1 162 ? 9.82 -34.219 -8.031 1 95.69 162 ILE B O 1
ATOM 3722 N N . PRO B 1 163 ? 7.863 -35.125 -7.48 1 96.31 163 PRO B N 1
ATOM 3723 C CA . PRO B 1 163 ? 7.211 -34.531 -8.648 1 96.31 163 PRO B CA 1
ATOM 3724 C C . PRO B 1 163 ? 6.957 -33.031 -8.484 1 96.31 163 PRO B C 1
ATOM 3726 O O . PRO B 1 163 ? 6.676 -32.562 -7.375 1 96.31 163 PRO B O 1
ATOM 3729 N N . ALA B 1 164 ? 7.027 -32.344 -9.617 1 97.94 164 ALA B N 1
ATOM 3730 C CA . ALA B 1 164 ? 6.836 -30.906 -9.57 1 97.94 164 ALA B CA 1
ATOM 3731 C C . ALA B 1 164 ? 5.816 -30.453 -10.609 1 97.94 164 ALA B C 1
ATOM 3733 O O . ALA B 1 164 ? 5.594 -31.141 -11.609 1 97.94 164 ALA B O 1
ATOM 3734 N N . LEU B 1 165 ? 5.148 -29.375 -10.32 1 98.62 165 LEU B N 1
ATOM 3735 C CA . LEU B 1 165 ? 4.316 -28.656 -11.273 1 98.62 165 LEU B CA 1
ATOM 3736 C C . LEU B 1 165 ? 4.871 -27.266 -11.539 1 98.62 165 LEU B C 1
ATOM 3738 O O . LEU B 1 165 ? 5.223 -26.547 -10.602 1 98.62 165 LEU B O 1
ATOM 3742 N N . PHE B 1 166 ? 4.961 -26.891 -12.805 1 98.88 166 PHE B N 1
ATOM 3743 C CA . PHE B 1 166 ? 5.316 -25.531 -13.211 1 98.88 166 PHE B CA 1
ATOM 3744 C C . PHE B 1 166 ? 4.078 -24.734 -13.586 1 98.88 166 PHE B C 1
ATOM 3746 O O . PHE B 1 166 ? 3.332 -25.109 -14.484 1 98.88 166 PHE B O 1
ATOM 3753 N N . GLU B 1 167 ? 3.855 -23.672 -12.898 1 98.81 167 GLU B N 1
ATOM 3754 C CA . GLU B 1 167 ? 2.816 -22.703 -13.25 1 98.81 167 GLU B CA 1
ATOM 3755 C C . GLU B 1 167 ? 3.387 -21.562 -14.078 1 98.81 167 GLU B C 1
ATOM 3757 O O . GLU B 1 167 ? 4.098 -20.703 -13.555 1 98.81 167 GLU B O 1
ATOM 3762 N N . PRO B 1 168 ? 3.051 -21.453 -15.281 1 98.25 168 PRO B N 1
ATOM 3763 C CA . PRO B 1 168 ? 3.742 -20.578 -16.234 1 98.25 168 PRO B CA 1
ATOM 3764 C C . PRO B 1 168 ? 3.602 -19.094 -15.883 1 98.25 168 PRO B C 1
ATOM 3766 O O . PRO B 1 168 ? 4.543 -18.312 -16.062 1 98.25 168 PRO B O 1
ATOM 3769 N N . THR B 1 169 ? 2.367 -18.594 -15.414 1 95.62 169 THR B N 1
ATOM 3770 C CA . THR B 1 169 ? 2.172 -17.25 -14.859 1 95.62 169 THR B CA 1
ATOM 3771 C C . THR B 1 169 ? 1.916 -16.234 -15.969 1 95.62 169 THR B C 1
ATOM 3773 O O . THR B 1 169 ? 0.964 -15.461 -15.898 1 95.62 169 THR B O 1
ATOM 3776 N N . SER B 1 170 ? 2.719 -16.125 -17.047 1 95.19 170 SER B N 1
ATOM 3777 C CA . SER B 1 170 ? 2.594 -15.266 -18.234 1 95.19 170 SER B CA 1
ATOM 3778 C C . SER B 1 170 ? 3.398 -15.828 -19.406 1 95.19 170 SER B C 1
ATOM 3780 O O . SER B 1 170 ? 4.219 -16.734 -19.219 1 95.19 170 SER B O 1
ATOM 3782 N N . VAL B 1 171 ? 3.152 -15.281 -20.547 1 95.56 171 VAL B N 1
ATOM 3783 C CA . VAL B 1 171 ? 3.818 -15.766 -21.75 1 95.56 171 VAL B CA 1
ATOM 3784 C C . VAL B 1 171 ? 5.328 -15.602 -21.609 1 95.56 171 VAL B C 1
ATOM 3786 O O . VAL B 1 171 ? 6.074 -16.578 -21.688 1 95.56 171 VAL B O 1
ATOM 3789 N N . PRO B 1 172 ? 5.852 -14.445 -21.25 1 95.38 172 PRO B N 1
ATOM 3790 C CA . PRO B 1 172 ? 7.309 -14.328 -21.141 1 95.38 172 PRO B CA 1
ATOM 3791 C C . PRO B 1 172 ? 7.891 -15.203 -20.031 1 95.38 172 PRO B C 1
ATOM 3793 O O . PRO B 1 172 ? 8.977 -15.766 -20.203 1 95.38 172 PRO B O 1
ATOM 3796 N N . LYS B 1 173 ? 7.223 -15.383 -18.984 1 97.06 173 LYS B N 1
ATOM 3797 C CA . LYS B 1 173 ? 7.719 -16.141 -17.844 1 97.06 173 LYS B CA 1
ATOM 3798 C C . LYS B 1 173 ? 7.664 -17.641 -18.109 1 97.06 173 LYS B C 1
ATOM 3800 O O . LYS B 1 173 ? 8.492 -18.406 -17.609 1 97.06 173 LYS B O 1
ATOM 3805 N N . SER B 1 174 ? 6.68 -18.016 -18.875 1 98.25 174 SER B N 1
ATOM 3806 C CA . SER B 1 174 ? 6.523 -19.438 -19.219 1 98.25 174 SER B CA 1
ATOM 3807 C C . SER B 1 174 ? 7.738 -19.969 -19.969 1 98.25 174 SER B C 1
ATOM 3809 O O . SER B 1 174 ? 8.062 -21.156 -19.875 1 98.25 174 SER B O 1
ATOM 3811 N N . LEU B 1 175 ? 8.438 -19.109 -20.641 1 97.81 175 LEU B N 1
ATOM 3812 C CA . LEU B 1 175 ? 9.531 -19.5 -21.516 1 97.81 175 LEU B CA 1
ATOM 3813 C C . LEU B 1 175 ? 10.805 -19.75 -20.703 1 97.81 175 LEU B C 1
ATOM 3815 O O . LEU B 1 175 ? 11.727 -20.422 -21.188 1 97.81 175 LEU B O 1
ATOM 3819 N N . LYS B 1 176 ? 10.859 -19.297 -19.516 1 97.62 176 LYS B N 1
ATOM 3820 C CA . LYS B 1 176 ? 12.031 -19.438 -18.672 1 97.62 176 LYS B CA 1
ATOM 3821 C C . LYS B 1 176 ? 12.344 -20.922 -18.406 1 97.62 176 LYS B C 1
ATOM 3823 O O . LYS B 1 176 ? 13.508 -21.281 -18.219 1 97.62 176 LYS B O 1
ATOM 3828 N N . LEU B 1 177 ? 11.32 -21.719 -18.406 1 97.94 177 LEU B N 1
ATOM 3829 C CA . LEU B 1 177 ? 11.461 -23.141 -18.141 1 97.94 177 LEU B CA 1
ATOM 3830 C C . LEU B 1 177 ? 12.422 -23.797 -19.125 1 97.94 177 LEU B C 1
ATOM 3832 O O . LEU B 1 177 ? 13.039 -24.812 -18.828 1 97.94 177 LEU B O 1
ATOM 3836 N N . PHE B 1 178 ? 12.578 -23.156 -20.297 1 96.81 178 PHE B N 1
ATOM 3837 C CA . PHE B 1 178 ? 13.289 -23.797 -21.406 1 96.81 178 PHE B CA 1
ATOM 3838 C C . PHE B 1 178 ? 14.648 -23.141 -21.609 1 96.81 178 PHE B C 1
ATOM 3840 O O . PHE B 1 178 ? 15.344 -23.453 -22.578 1 96.81 178 PHE B O 1
ATOM 3847 N N . GLN B 1 179 ? 15.023 -22.25 -20.812 1 96.38 179 GLN B N 1
ATOM 3848 C CA . GLN B 1 179 ? 16.25 -21.5 -21.016 1 96.38 179 GLN B CA 1
ATOM 3849 C C . GLN B 1 179 ? 17.484 -22.344 -20.703 1 96.38 179 GLN B C 1
ATOM 3851 O O . GLN B 1 179 ? 18.578 -22.094 -21.219 1 96.38 179 GLN B O 1
ATOM 3856 N N . HIS B 1 180 ? 17.328 -23.328 -19.781 1 96.44 180 HIS B N 1
ATOM 3857 C CA . HIS B 1 180 ? 18.375 -24.312 -19.469 1 96.44 180 HIS B CA 1
ATOM 3858 C C . HIS B 1 180 ? 17.906 -25.719 -19.812 1 96.44 180 HIS B C 1
ATOM 3860 O O . HIS B 1 180 ? 16.922 -26.203 -19.266 1 96.44 180 HIS B O 1
ATOM 3866 N N . ALA B 1 181 ? 18.578 -26.406 -20.578 1 93.81 181 ALA B N 1
ATOM 3867 C CA . ALA B 1 181 ? 18.219 -27.75 -21.031 1 93.81 181 ALA B CA 1
ATOM 3868 C C . ALA B 1 181 ? 18.094 -28.719 -19.859 1 93.81 181 ALA B C 1
ATOM 3870 O O . ALA B 1 181 ? 17.266 -29.625 -19.875 1 93.81 181 ALA B O 1
ATOM 3871 N N . GLU B 1 182 ? 18.938 -28.469 -18.859 1 95.31 182 GLU B N 1
ATOM 3872 C CA . GLU B 1 182 ? 18.969 -29.328 -17.688 1 95.31 182 GLU B CA 1
ATOM 3873 C C . GLU B 1 182 ? 17.609 -29.375 -16.984 1 95.31 182 GLU B C 1
ATOM 3875 O O . GLU B 1 182 ? 17.25 -30.375 -16.375 1 95.31 182 GLU B O 1
ATOM 3880 N N . THR B 1 183 ? 16.891 -28.25 -17.078 1 97.19 183 THR B N 1
ATOM 3881 C CA . THR B 1 183 ? 15.586 -28.172 -16.422 1 97.19 183 THR B CA 1
ATOM 3882 C C . THR B 1 183 ? 14.656 -29.25 -16.969 1 97.19 183 THR B C 1
ATOM 3884 O O . THR B 1 183 ? 14.047 -29.984 -16.188 1 97.19 183 THR B O 1
ATOM 3887 N N . MET B 1 184 ? 14.586 -29.359 -18.266 1 94.38 184 MET B N 1
ATOM 3888 C CA . MET B 1 184 ? 13.703 -30.328 -18.906 1 94.38 184 MET B CA 1
ATOM 3889 C C . MET B 1 184 ? 14.281 -31.734 -18.828 1 94.38 184 MET B C 1
ATOM 3891 O O . MET B 1 184 ? 13.547 -32.719 -18.672 1 94.38 184 MET B O 1
ATOM 3895 N N . MET B 1 185 ? 15.602 -31.828 -18.891 1 94.5 185 MET B N 1
ATOM 3896 C CA . MET B 1 185 ? 16.281 -33.125 -18.875 1 94.5 185 MET B CA 1
ATOM 3897 C C . MET B 1 185 ? 16.094 -33.812 -17.516 1 94.5 185 MET B C 1
ATOM 3899 O O . MET B 1 185 ? 16.125 -35.031 -17.422 1 94.5 185 MET B O 1
ATOM 3903 N N . ALA B 1 186 ? 15.875 -33.031 -16.5 1 96.31 186 ALA B N 1
ATOM 3904 C CA . ALA B 1 186 ? 15.688 -33.562 -15.156 1 96.31 186 ALA B CA 1
ATOM 3905 C C . ALA B 1 186 ? 14.414 -34.406 -15.078 1 96.31 186 ALA B C 1
ATOM 3907 O O . ALA B 1 186 ? 14.297 -35.281 -14.219 1 96.31 186 ALA B O 1
ATOM 3908 N N . GLN B 1 187 ? 13.414 -34.094 -15.914 1 95.81 187 GLN B N 1
ATOM 3909 C CA . GLN B 1 187 ? 12.156 -34.812 -16.031 1 95.81 187 GLN B CA 1
ATOM 3910 C C . GLN B 1 187 ? 11.406 -34.844 -14.711 1 95.81 187 GLN B C 1
ATOM 3912 O O . GLN B 1 187 ? 10.672 -35.812 -14.43 1 95.81 187 GLN B O 1
ATOM 3917 N N . ALA B 1 188 ? 11.75 -33.875 -13.867 1 97.19 188 ALA B N 1
ATOM 3918 C CA . ALA B 1 188 ? 11.078 -33.781 -12.578 1 97.19 188 ALA B CA 1
ATOM 3919 C C . ALA B 1 188 ? 9.766 -33.031 -12.688 1 97.19 188 ALA B C 1
ATOM 3921 O O . ALA B 1 188 ? 8.852 -33.219 -11.875 1 97.19 188 ALA B O 1
ATOM 3922 N N . VAL B 1 189 ? 9.664 -32.094 -13.633 1 97.94 189 VAL B N 1
ATOM 3923 C CA . VAL B 1 189 ? 8.43 -31.375 -13.891 1 97.94 189 VAL B CA 1
ATOM 3924 C C . VAL B 1 189 ? 7.422 -32.281 -14.578 1 97.94 189 VAL B C 1
ATOM 3926 O O . VAL B 1 189 ? 7.508 -32.531 -15.789 1 97.94 189 VAL B O 1
ATOM 3929 N N . LYS B 1 190 ? 6.461 -32.719 -13.781 1 96.56 190 LYS B N 1
ATOM 3930 C CA . LYS B 1 190 ? 5.516 -33.75 -14.258 1 96.56 190 LYS B CA 1
ATOM 3931 C C . LYS B 1 190 ? 4.227 -33.094 -14.75 1 96.56 190 LYS B C 1
ATOM 3933 O O . LYS B 1 190 ? 3.465 -33.688 -15.5 1 96.56 190 LYS B O 1
ATOM 3938 N N . TYR B 1 191 ? 3.998 -31.859 -14.297 1 97.38 191 TYR B N 1
ATOM 3939 C CA . TYR B 1 191 ? 2.752 -31.172 -14.609 1 97.38 191 TYR B CA 1
ATOM 3940 C C . TYR B 1 191 ? 3.014 -29.719 -15.008 1 97.38 191 TYR B C 1
ATOM 3942 O O . TYR B 1 191 ? 3.957 -29.094 -14.516 1 97.38 191 TYR B O 1
ATOM 3950 N N . THR B 1 192 ? 2.193 -29.141 -15.852 1 98.62 192 THR B N 1
ATOM 3951 C CA . THR B 1 192 ? 2.135 -27.703 -16.125 1 98.62 192 THR B CA 1
ATOM 3952 C C . THR B 1 192 ? 0.709 -27.281 -16.469 1 98.62 192 THR B C 1
ATOM 3954 O O . THR B 1 192 ? -0.114 -28.109 -16.859 1 98.62 192 THR B O 1
ATOM 3957 N N . SER B 1 193 ? 0.442 -26 -16.234 1 98.62 193 SER B N 1
ATOM 3958 C CA . SER B 1 193 ? -0.932 -25.531 -16.359 1 98.62 193 SER B CA 1
ATOM 3959 C C . SER B 1 193 ? -1.001 -24.25 -17.188 1 98.62 193 SER B C 1
ATOM 3961 O O . SER B 1 193 ? -1.604 -23.266 -16.766 1 98.62 193 SER B O 1
ATOM 3963 N N . PRO B 1 194 ? -0.567 -24.234 -18.406 1 98.44 194 PRO B N 1
ATOM 3964 C CA . PRO B 1 194 ? -0.593 -23.031 -19.234 1 98.44 194 PRO B CA 1
ATOM 3965 C C . PRO B 1 194 ? -2.002 -22.672 -19.703 1 98.44 194 PRO B C 1
ATOM 3967 O O . PRO B 1 194 ? -2.883 -23.531 -19.75 1 98.44 194 PRO B O 1
ATOM 3970 N N . ASN B 1 195 ? -2.189 -21.344 -19.938 1 96.69 195 ASN B N 1
ATOM 3971 C CA . ASN B 1 195 ? -3.311 -20.984 -20.797 1 96.69 195 ASN B CA 1
ATOM 3972 C C . ASN B 1 195 ? -2.959 -21.141 -22.281 1 96.69 195 ASN B C 1
ATOM 3974 O O . ASN B 1 195 ? -1.864 -21.594 -22.609 1 96.69 195 ASN B O 1
ATOM 3978 N N . GLN B 1 196 ? -3.889 -20.828 -23.141 1 95.12 196 GLN B N 1
ATOM 3979 C CA . GLN B 1 196 ? -3.705 -21.109 -24.562 1 95.12 196 GLN B CA 1
ATOM 3980 C C . GLN B 1 196 ? -2.525 -20.312 -25.125 1 95.12 196 GLN B C 1
ATOM 3982 O O . GLN B 1 196 ? -1.77 -20.828 -25.953 1 95.12 196 GLN B O 1
ATOM 3987 N N . PHE B 1 197 ? -2.332 -19.031 -24.719 1 95.31 197 PHE B N 1
ATOM 3988 C CA . PHE B 1 197 ? -1.256 -18.188 -25.234 1 95.31 197 PHE B CA 1
ATOM 3989 C C . PHE B 1 197 ? 0.096 -18.656 -24.719 1 95.31 197 PHE B C 1
ATOM 3991 O O . PHE B 1 197 ? 1.077 -18.688 -25.453 1 95.31 197 PHE B O 1
ATOM 3998 N N . GLU B 1 198 ? 0.107 -19.016 -23.469 1 97.25 198 GLU B N 1
ATOM 3999 C CA . GLU B 1 198 ? 1.32 -19.578 -22.875 1 97.25 198 GLU B CA 1
ATOM 4000 C C . GLU B 1 198 ? 1.707 -20.891 -23.531 1 97.25 198 GLU B C 1
ATOM 4002 O O . GLU B 1 198 ? 2.875 -21.109 -23.859 1 97.25 198 GLU B O 1
ATOM 4007 N N . LEU B 1 199 ? 0.727 -21.75 -23.703 1 97.69 199 LEU B N 1
ATOM 4008 C CA . LEU B 1 199 ? 0.944 -23.031 -24.344 1 97.69 199 LEU B CA 1
ATOM 4009 C C . LEU B 1 199 ? 1.573 -22.859 -25.719 1 97.69 199 LEU B C 1
ATOM 4011 O O . LEU B 1 199 ? 2.572 -23.516 -26.047 1 97.69 199 LEU B O 1
ATOM 4015 N N . GLU B 1 200 ? 0.952 -21.984 -26.469 1 96.06 200 GLU B N 1
ATOM 4016 C CA . GLU B 1 200 ? 1.459 -21.719 -27.812 1 96.06 200 GLU B CA 1
ATOM 4017 C C . GLU B 1 200 ? 2.898 -21.219 -27.781 1 96.06 200 GLU B C 1
ATOM 4019 O O . GLU B 1 200 ? 3.752 -21.688 -28.531 1 96.06 200 GLU B O 1
ATOM 4024 N N . ALA B 1 201 ? 3.203 -20.328 -26.953 1 96.62 201 ALA B N 1
ATOM 4025 C CA . ALA B 1 201 ? 4.539 -19.75 -26.828 1 96.62 201 ALA B CA 1
ATOM 4026 C C . ALA B 1 201 ? 5.551 -20.797 -26.375 1 96.62 201 ALA B C 1
ATOM 4028 O O . ALA B 1 201 ? 6.68 -20.844 -26.859 1 96.62 201 ALA B O 1
ATOM 4029 N N . MET B 1 202 ? 5.176 -21.578 -25.406 1 97.06 202 MET B N 1
ATOM 4030 C CA . MET B 1 202 ? 6.043 -22.641 -24.906 1 97.06 202 MET B CA 1
ATOM 4031 C C . MET B 1 202 ? 6.406 -23.625 -26.016 1 97.06 202 MET B C 1
ATOM 4033 O O . MET B 1 202 ? 7.574 -23.969 -26.188 1 97.06 202 MET B O 1
ATOM 4037 N N . CYS B 1 203 ? 5.434 -24.016 -26.766 1 95.44 203 CYS B N 1
ATOM 4038 C CA . CYS B 1 203 ? 5.66 -24.938 -27.875 1 95.44 203 CYS B CA 1
ATOM 4039 C C . CYS B 1 203 ? 6.566 -24.328 -28.938 1 95.44 203 CYS B C 1
ATOM 4041 O O . CYS B 1 203 ? 7.508 -24.969 -29.406 1 95.44 203 CYS B O 1
ATOM 4043 N N . ASP B 1 204 ? 6.258 -23.109 -29.25 1 94.12 204 ASP B N 1
ATOM 4044 C CA . ASP B 1 204 ? 7.074 -22.406 -30.234 1 94.12 204 ASP B CA 1
ATOM 4045 C C . ASP B 1 204 ? 8.531 -22.328 -29.797 1 94.12 204 ASP B C 1
ATOM 4047 O O . ASP B 1 204 ? 9.445 -22.484 -30.609 1 94.12 204 ASP B O 1
ATOM 4051 N N . THR B 1 205 ? 8.75 -22.109 -28.609 1 93.75 205 THR B N 1
ATOM 4052 C CA . THR B 1 205 ? 10.094 -22.016 -28.047 1 93.75 205 THR B CA 1
ATOM 4053 C C . THR B 1 205 ? 10.828 -23.344 -28.172 1 93.75 205 THR B C 1
ATOM 4055 O O . THR B 1 205 ? 11.992 -23.391 -28.562 1 93.75 205 THR B O 1
ATOM 4058 N N . ILE B 1 206 ? 10.203 -24.453 -27.828 1 91.44 206 ILE B N 1
ATOM 4059 C CA . ILE B 1 206 ? 10.812 -25.781 -27.938 1 91.44 206 ILE B CA 1
ATOM 4060 C C . ILE B 1 206 ? 11.117 -26.094 -29.391 1 91.44 206 ILE B C 1
ATOM 4062 O O . ILE B 1 206 ? 12.203 -26.594 -29.703 1 91.44 206 ILE B O 1
ATOM 4066 N N . ARG B 1 207 ? 10.203 -25.844 -30.281 1 89.25 207 ARG B N 1
ATOM 4067 C CA . ARG B 1 207 ? 10.359 -26.141 -31.703 1 89.25 207 ARG B CA 1
ATOM 4068 C C . ARG B 1 207 ? 11.523 -25.375 -32.312 1 89.25 207 ARG B C 1
ATOM 4070 O O . ARG B 1 207 ? 12.172 -25.844 -33.25 1 89.25 207 ARG B O 1
ATOM 4077 N N . SER B 1 208 ? 11.641 -24.25 -31.844 1 85.12 208 SER B N 1
ATOM 4078 C CA . SER B 1 208 ? 12.727 -23.422 -32.344 1 85.12 208 SER B CA 1
ATOM 4079 C C . SER B 1 208 ? 14.086 -23.922 -31.906 1 85.12 208 SER B C 1
ATOM 4081 O O . SER B 1 208 ? 15.117 -23.547 -32.438 1 85.12 208 SER B O 1
ATOM 4083 N N . ASN B 1 209 ? 13.984 -24.703 -30.859 1 73.5 209 ASN B N 1
ATOM 4084 C CA . ASN B 1 209 ? 15.211 -25.359 -30.391 1 73.5 209 ASN B CA 1
ATOM 4085 C C . ASN B 1 209 ? 15.414 -26.719 -31.062 1 73.5 209 ASN B C 1
ATOM 4087 O O . ASN B 1 209 ? 14.539 -27.594 -30.969 1 73.5 209 ASN B O 1
ATOM 4091 N N . PRO B 1 210 ? 16.172 -26.953 -32.062 1 57.41 210 PRO B N 1
ATOM 4092 C CA . PRO B 1 210 ? 16.344 -28.141 -32.875 1 57.41 210 PRO B CA 1
ATOM 4093 C C . PRO B 1 210 ? 16.297 -29.438 -32.094 1 57.41 210 PRO B C 1
ATOM 4095 O O . PRO B 1 210 ? 16.25 -30.531 -32.656 1 57.41 210 PRO B O 1
ATOM 4098 N N . VAL B 1 211 ? 16.391 -29.531 -30.844 1 49.69 211 VAL B N 1
ATOM 4099 C CA . VAL B 1 211 ? 16.531 -30.797 -30.141 1 49.69 211 VAL B CA 1
ATOM 4100 C C . VAL B 1 211 ? 15.18 -31.5 -30.047 1 49.69 211 VAL B C 1
ATOM 4102 O O . VAL B 1 211 ? 15.109 -32.688 -29.781 1 49.69 211 VAL B O 1
ATOM 4105 N N . PHE B 1 212 ? 13.984 -30.844 -30.203 1 51.69 212 PHE B N 1
ATOM 4106 C CA . PHE B 1 212 ? 12.727 -31.484 -29.812 1 51.69 212 PHE B CA 1
ATOM 4107 C C . PHE B 1 212 ? 11.891 -31.828 -31.031 1 51.69 212 PHE B C 1
ATOM 4109 O O . PHE B 1 212 ? 11.586 -30.969 -31.859 1 51.69 212 PHE B O 1
ATOM 4116 N N . SER B 1 213 ? 11.766 -33.031 -31.609 1 47.91 213 SER B N 1
ATOM 4117 C CA . SER B 1 213 ? 11.102 -33.562 -32.781 1 47.91 213 SER B CA 1
ATOM 4118 C C . SER B 1 213 ? 9.602 -33.688 -32.594 1 47.91 213 SER B C 1
ATOM 4120 O O . SER B 1 213 ? 9.141 -34 -31.484 1 47.91 213 SER B O 1
ATOM 4122 N N . ASP B 1 214 ? 8.727 -33.062 -33.312 1 51.5 214 ASP B N 1
ATOM 4123 C CA . ASP B 1 214 ? 7.285 -32.812 -33.344 1 51.5 214 ASP B CA 1
ATOM 4124 C C . ASP B 1 214 ? 6.523 -34.125 -33.562 1 51.5 214 ASP B C 1
ATOM 4126 O O . ASP B 1 214 ? 6.801 -34.875 -34.5 1 51.5 214 ASP B O 1
ATOM 4130 N N . LYS B 1 215 ? 5.984 -35 -32.562 1 49.56 215 LYS B N 1
ATOM 4131 C CA . LYS B 1 215 ? 5.086 -36.094 -32.875 1 49.56 215 LYS B CA 1
ATOM 4132 C C . LYS B 1 215 ? 3.643 -35.625 -33 1 49.56 215 LYS B C 1
ATOM 4134 O O . LYS B 1 215 ? 3.229 -34.688 -32.281 1 49.56 215 LYS B O 1
ATOM 4139 N N . ALA B 1 216 ? 2.795 -35.969 -33.938 1 47.12 216 ALA B N 1
ATOM 4140 C CA . ALA B 1 216 ? 1.459 -35.625 -34.438 1 47.12 216 ALA B CA 1
ATOM 4141 C C . ALA B 1 216 ? 0.386 -36.062 -33.438 1 47.12 216 ALA B C 1
ATOM 4143 O O . ALA B 1 216 ? 0.432 -37.156 -32.906 1 47.12 216 ALA B O 1
ATOM 4144 N N . ALA B 1 217 ? -0.622 -35.094 -32.844 1 55.31 217 ALA B N 1
ATOM 4145 C CA . ALA B 1 217 ? -1.629 -35.219 -31.797 1 55.31 217 ALA B CA 1
ATOM 4146 C C . ALA B 1 217 ? -2.957 -35.719 -32.375 1 55.31 217 ALA B C 1
ATOM 4148 O O . ALA B 1 217 ? -3.293 -35.438 -33.5 1 55.31 217 ALA B O 1
ATOM 4149 N N . ALA B 1 218 ? -3.84 -36.688 -31.6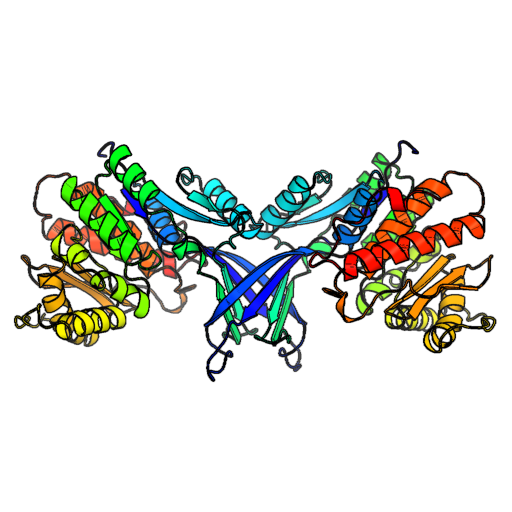56 1 52.72 218 ALA B N 1
ATOM 4150 C CA . ALA B 1 218 ? -5.168 -37.219 -31.906 1 52.72 218 ALA B CA 1
ATOM 4151 C C . ALA B 1 218 ? -6.254 -36.188 -31.656 1 52.72 218 ALA B C 1
ATOM 4153 O O . ALA B 1 218 ? -6.129 -35.375 -30.734 1 52.72 218 ALA B O 1
ATOM 4154 N N . LYS B 1 219 ? -7.352 -35.812 -32.469 1 53.62 219 LYS B N 1
ATOM 4155 C CA . LYS B 1 219 ? -8.508 -34.906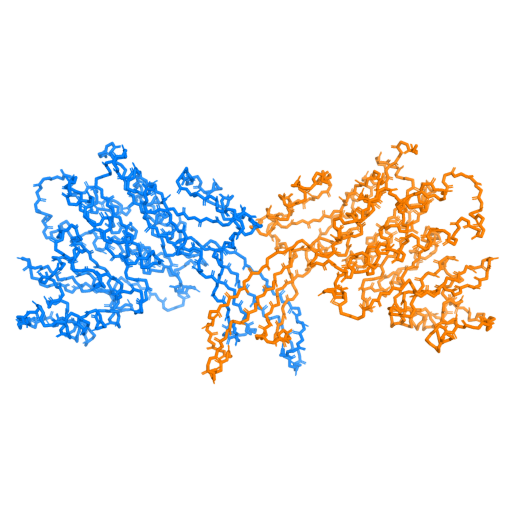 -32.375 1 53.62 219 LYS B CA 1
ATOM 4156 C C . LYS B 1 219 ? -9.5 -35.406 -31.328 1 53.62 219 LYS B C 1
ATOM 4158 O O . LYS B 1 219 ? -9.805 -36.594 -31.266 1 53.62 219 LYS B O 1
ATOM 4163 N N . GLN B 1 220 ? -9.969 -34.594 -30.25 1 60.56 220 GLN B N 1
ATOM 4164 C CA . GLN B 1 220 ? -10.938 -34.906 -29.219 1 60.56 220 GLN B CA 1
ATOM 4165 C C . GLN B 1 220 ? -12.367 -34.625 -29.688 1 60.56 220 GLN B C 1
ATOM 4167 O O . GLN B 1 220 ? -12.633 -33.562 -30.266 1 60.56 220 GLN B O 1
ATOM 4172 N N . GLN B 1 221 ? -13.352 -35.531 -29.516 1 65.31 221 GLN B N 1
ATOM 4173 C CA . GLN B 1 221 ? -14.766 -35.375 -29.828 1 65.31 221 GLN B CA 1
ATOM 4174 C C . GLN B 1 221 ? -15.461 -34.5 -28.781 1 65.31 221 GLN B C 1
ATOM 4176 O O . GLN B 1 221 ? -15.219 -34.656 -27.578 1 65.31 221 GLN B O 1
ATOM 4181 N N . ASN B 1 222 ? -16.266 -33.375 -29.094 1 70.5 222 ASN B N 1
ATOM 4182 C CA . ASN B 1 222 ? -17.172 -32.531 -28.297 1 70.5 222 ASN B CA 1
ATOM 4183 C C . ASN B 1 222 ? -16.406 -31.484 -27.5 1 70.5 222 ASN B C 1
ATOM 4185 O O . ASN B 1 222 ? -16.656 -31.297 -26.312 1 70.5 222 ASN B O 1
ATOM 4189 N N . ALA B 1 223 ? -15.383 -31.016 -28 1 74.31 223 ALA B N 1
ATOM 4190 C CA . ALA B 1 223 ? -14.617 -29.938 -27.391 1 74.31 223 ALA B CA 1
ATOM 4191 C C . ALA B 1 223 ? -14.82 -28.625 -28.156 1 74.31 223 ALA B C 1
ATOM 4193 O O . ALA B 1 223 ? -15.078 -28.625 -29.359 1 74.31 223 ALA B O 1
ATOM 4194 N N . PRO B 1 224 ? -14.93 -27.547 -27.406 1 81.12 224 PRO B N 1
ATOM 4195 C CA . PRO B 1 224 ? -15.016 -26.266 -28.109 1 81.12 224 PRO B CA 1
ATOM 4196 C C . PRO B 1 224 ? -13.812 -26 -29.016 1 81.12 224 PRO B C 1
ATOM 4198 O O . PRO B 1 224 ? -12.82 -26.719 -28.953 1 81.12 224 PRO B O 1
ATOM 4201 N N . THR B 1 225 ? -14.008 -24.953 -29.844 1 81 225 THR B N 1
ATOM 4202 C CA . THR B 1 225 ? -13.008 -24.609 -30.844 1 81 225 THR B CA 1
ATOM 4203 C C . THR B 1 225 ? -11.656 -24.344 -30.188 1 81 225 THR B C 1
ATOM 4205 O O . THR B 1 225 ? -10.617 -24.797 -30.688 1 81 225 THR B O 1
ATOM 4208 N N . LEU B 1 226 ? -11.656 -23.75 -29.047 1 84.31 226 LEU B N 1
ATOM 4209 C CA . LEU B 1 226 ? -10.406 -23.406 -28.375 1 84.31 226 LEU B CA 1
ATOM 4210 C C . LEU B 1 226 ? -9.68 -24.672 -27.922 1 84.31 226 LEU B C 1
ATOM 4212 O O . LEU B 1 226 ? -8.453 -24.734 -27.984 1 84.31 226 LEU B O 1
ATOM 4216 N N . ALA B 1 227 ? -10.391 -25.625 -27.469 1 84.44 227 ALA B N 1
ATOM 4217 C CA . ALA B 1 227 ? -9.789 -26.891 -27.047 1 84.44 227 ALA B CA 1
ATOM 4218 C C . ALA B 1 227 ? -9.156 -27.609 -28.234 1 84.44 227 ALA B C 1
ATOM 4220 O O . ALA B 1 227 ? -8.062 -28.172 -28.125 1 84.44 227 ALA B O 1
ATOM 4221 N N . HIS B 1 228 ? -9.875 -27.594 -29.328 1 86.38 228 HIS B N 1
ATOM 4222 C CA . HIS B 1 228 ? -9.344 -28.219 -30.531 1 86.38 228 HIS B CA 1
ATOM 4223 C C . HIS B 1 228 ? -8.07 -27.531 -31 1 86.38 228 HIS B C 1
ATOM 4225 O O . HIS B 1 228 ? -7.125 -28.188 -31.438 1 86.38 228 HIS B O 1
ATOM 4231 N N . LEU B 1 229 ? -8.094 -26.25 -30.859 1 86.56 229 LEU B N 1
ATOM 4232 C CA . LEU B 1 229 ? -6.938 -25.469 -31.281 1 86.56 229 LEU B CA 1
ATOM 4233 C C . LEU B 1 229 ? -5.746 -25.719 -30.359 1 86.56 229 LEU B C 1
ATOM 4235 O O . LEU B 1 229 ? -4.598 -25.703 -30.812 1 86.56 229 LEU B O 1
ATOM 4239 N N . ALA B 1 230 ? -6.02 -25.984 -29.109 1 92.69 230 ALA B N 1
ATOM 4240 C CA . ALA B 1 230 ? -4.957 -26.141 -28.109 1 92.69 230 ALA B CA 1
ATOM 4241 C C . ALA B 1 230 ? -4.402 -27.562 -28.141 1 92.69 230 ALA B C 1
ATOM 4243 O O . ALA B 1 230 ? -3.264 -27.797 -27.719 1 92.69 230 ALA B O 1
ATOM 4244 N N . LEU B 1 231 ? -5.152 -28.547 -28.594 1 93.19 231 LEU B N 1
ATOM 4245 C CA . LEU B 1 231 ? -4.879 -29.969 -28.453 1 93.19 231 LEU B CA 1
ATOM 4246 C C . LEU B 1 231 ? -3.535 -30.328 -29.078 1 93.19 231 LEU B C 1
ATOM 4248 O O . LEU B 1 231 ? -2.699 -30.969 -28.453 1 93.19 231 LEU B O 1
ATOM 4252 N N . PRO B 1 232 ? -3.225 -29.891 -30.359 1 91.75 232 PRO B N 1
ATOM 4253 C CA . PRO B 1 232 ? -1.939 -30.266 -30.938 1 91.75 232 PRO B CA 1
ATOM 4254 C C . PRO B 1 232 ? -0.747 -29.781 -30.125 1 91.75 232 PRO B C 1
ATOM 4256 O O . PRO B 1 232 ? 0.209 -30.531 -29.906 1 91.75 232 PRO B O 1
ATOM 4259 N N . ASN B 1 233 ? -0.859 -28.516 -29.734 1 94.44 233 ASN B N 1
ATOM 4260 C CA . ASN B 1 233 ? 0.222 -27.969 -28.938 1 94.44 233 ASN B CA 1
ATOM 4261 C C . ASN B 1 233 ? 0.329 -28.672 -27.578 1 94.44 233 ASN B C 1
ATOM 4263 O O . ASN B 1 233 ? 1.432 -28.922 -27.094 1 94.44 233 ASN B O 1
ATOM 4267 N N . ALA B 1 234 ? -0.804 -28.953 -26.953 1 96.12 234 ALA B N 1
ATOM 4268 C CA . ALA B 1 234 ? -0.801 -29.656 -25.672 1 96.12 234 ALA B CA 1
ATOM 4269 C C . ALA B 1 234 ? -0.2 -31.047 -25.812 1 96.12 234 ALA B C 1
ATOM 4271 O O . ALA B 1 234 ? 0.562 -31.484 -24.953 1 96.12 234 ALA B O 1
ATOM 4272 N N . CYS B 1 235 ? -0.534 -31.734 -26.859 1 94.12 235 CYS B N 1
ATOM 4273 C CA . CYS B 1 235 ? 0.03 -33.062 -27.141 1 94.12 235 CYS B CA 1
ATOM 4274 C C . CYS B 1 235 ? 1.539 -32.969 -27.328 1 94.12 235 CYS B C 1
ATOM 4276 O O . CYS B 1 235 ? 2.283 -33.781 -26.797 1 94.12 235 CYS B O 1
ATOM 4278 N N . PHE B 1 236 ? 1.948 -31.984 -28.078 1 92.94 236 PHE B N 1
ATOM 4279 C CA . PHE B 1 236 ? 3.373 -31.781 -28.297 1 92.94 236 PHE B CA 1
ATOM 4280 C C . PHE B 1 236 ? 4.102 -31.516 -26.984 1 92.94 236 PHE B C 1
ATOM 4282 O O . PHE B 1 236 ? 5.113 -32.156 -26.703 1 92.94 236 PHE B O 1
ATOM 4289 N N . LEU B 1 237 ? 3.574 -30.594 -26.203 1 95.88 237 LEU B N 1
ATOM 4290 C CA . LEU B 1 237 ? 4.207 -30.234 -24.938 1 95.88 237 LEU B CA 1
ATOM 4291 C C . LEU B 1 237 ? 4.234 -31.422 -23.984 1 95.88 237 LEU B C 1
ATOM 4293 O O . LEU B 1 237 ? 5.172 -31.578 -23.203 1 95.88 237 LEU B O 1
ATOM 4297 N N . SER B 1 238 ? 3.242 -32.344 -24.047 1 95.12 238 SER B N 1
ATOM 4298 C CA . SER B 1 238 ? 3.119 -33.5 -23.141 1 95.12 238 SER B CA 1
ATOM 4299 C C . SER B 1 238 ? 4.277 -34.469 -23.328 1 95.12 238 SER B C 1
ATOM 4301 O O . SER B 1 238 ? 4.539 -35.312 -22.453 1 95.12 238 SER B O 1
ATOM 4303 N N . GLN B 1 239 ? 4.953 -34.406 -24.469 1 92.81 239 GLN B N 1
ATOM 4304 C CA . GLN B 1 239 ? 6.129 -35.25 -24.688 1 92.81 239 GLN B CA 1
ATOM 4305 C C . GLN B 1 239 ? 7.289 -34.812 -23.797 1 92.81 239 GLN B C 1
ATOM 4307 O O . GLN B 1 239 ? 8.219 -35.594 -23.562 1 92.81 239 GLN B O 1
ATOM 4312 N N . PHE B 1 240 ? 7.277 -33.594 -23.359 1 93.69 240 PHE B N 1
ATOM 4313 C CA . PHE B 1 240 ? 8.344 -33.031 -22.547 1 93.69 240 PHE B CA 1
ATOM 4314 C C . PHE B 1 240 ? 7.906 -32.906 -21.094 1 93.69 240 PHE B C 1
ATOM 4316 O O . PHE B 1 240 ? 8.703 -33.125 -20.172 1 93.69 240 PHE B O 1
ATOM 4323 N N . ILE B 1 241 ? 6.699 -32.562 -20.844 1 96.5 241 ILE B N 1
ATOM 4324 C CA . ILE B 1 241 ? 6.043 -32.531 -19.547 1 96.5 241 ILE B CA 1
ATOM 4325 C C . ILE B 1 241 ? 4.82 -33.469 -19.562 1 96.5 241 ILE B C 1
ATOM 4327 O O . ILE B 1 241 ? 3.789 -33.125 -20.141 1 96.5 241 ILE B O 1
ATOM 4331 N N . PRO B 1 242 ? 4.875 -34.5 -18.938 1 95.31 242 PRO B N 1
ATOM 4332 C CA . PRO B 1 242 ? 3.965 -35.625 -19.172 1 95.31 242 PRO B CA 1
ATOM 4333 C C . PRO B 1 242 ? 2.5 -35.25 -18.969 1 95.31 242 PRO B C 1
ATOM 4335 O O . PRO B 1 242 ? 1.612 -35.906 -19.562 1 95.31 242 PRO B O 1
ATOM 4338 N N . ASN B 1 243 ? 2.18 -34.344 -18.078 1 95.88 243 ASN B N 1
ATOM 4339 C CA . ASN B 1 243 ? 0.802 -33.938 -17.812 1 95.88 243 ASN B CA 1
ATOM 4340 C C . ASN B 1 243 ? 0.597 -32.438 -18.062 1 95.88 243 ASN B C 1
ATOM 4342 O O . ASN B 1 243 ? 1.12 -31.594 -17.328 1 95.88 243 ASN B O 1
ATOM 4346 N N . VAL B 1 244 ? -0.201 -32.094 -19.109 1 97.38 244 VAL B N 1
ATOM 4347 C CA . VAL B 1 244 ? -0.468 -30.703 -19.5 1 97.38 244 VAL B CA 1
ATOM 4348 C C . VAL B 1 244 ? -1.941 -30.375 -19.266 1 97.38 244 VAL B C 1
ATOM 4350 O O . VAL B 1 244 ? -2.82 -30.984 -19.891 1 97.38 244 VAL B O 1
ATOM 4353 N N . ILE B 1 245 ? -2.184 -29.516 -18.328 1 97.81 245 ILE B N 1
ATOM 4354 C CA . ILE B 1 245 ? -3.537 -29.031 -18.078 1 97.81 245 ILE B CA 1
ATOM 4355 C C . ILE B 1 245 ? -3.699 -27.625 -18.625 1 97.81 245 ILE B C 1
ATOM 4357 O O . ILE B 1 245 ? -3.336 -26.641 -17.953 1 97.81 245 ILE B O 1
ATOM 4361 N N . THR B 1 246 ? -4.289 -27.469 -19.781 1 97.81 246 THR B N 1
ATOM 4362 C CA . THR B 1 246 ? -4.457 -26.172 -20.422 1 97.81 246 THR B CA 1
ATOM 4363 C C . THR B 1 246 ? -5.746 -25.5 -19.953 1 97.81 246 THR B C 1
ATOM 4365 O O . THR B 1 246 ? -6.84 -26.016 -20.172 1 97.81 246 THR B O 1
ATOM 4368 N N . LYS B 1 247 ? -5.578 -24.359 -19.281 1 96.81 247 LYS B N 1
ATOM 4369 C CA . LYS B 1 247 ? -6.723 -23.562 -18.859 1 96.81 247 LYS B CA 1
ATOM 4370 C C . LYS B 1 247 ? -7.293 -22.75 -20.016 1 96.81 247 LYS B C 1
ATOM 4372 O O . LYS B 1 247 ? -6.57 -21.984 -20.656 1 96.81 247 LYS B O 1
ATOM 4377 N N . LEU B 1 248 ? -8.578 -22.875 -20.266 1 95.5 248 LEU B N 1
ATOM 4378 C CA . LEU B 1 248 ? -9.211 -22.25 -21.438 1 95.5 248 LEU B CA 1
ATOM 4379 C C . LEU B 1 248 ? -10.219 -21.188 -21 1 95.5 248 LEU B C 1
ATOM 4381 O O . LEU B 1 248 ? -11.242 -21 -21.656 1 95.5 248 LEU B O 1
ATOM 4385 N N . GLY B 1 249 ? -9.977 -20.594 -19.859 1 92.25 249 GLY B N 1
ATOM 4386 C CA . GLY B 1 249 ? -10.875 -19.562 -19.359 1 92.25 249 GLY B CA 1
ATOM 4387 C C . GLY B 1 249 ? -12.305 -20.062 -19.188 1 92.25 249 GLY B C 1
ATOM 4388 O O . GLY B 1 249 ? -12.531 -21.062 -18.516 1 92.25 249 GLY B O 1
ATOM 4389 N N . GLU B 1 250 ? -13.227 -19.359 -19.828 1 91.75 250 GLU B N 1
ATOM 4390 C CA . GLU B 1 250 ? -14.648 -19.672 -19.688 1 91.75 250 GLU B CA 1
ATOM 4391 C C . GLU B 1 250 ? -15.008 -20.969 -20.391 1 91.75 250 GLU B C 1
ATOM 4393 O O . GLU B 1 250 ? -16.094 -21.5 -20.203 1 91.75 250 GLU B O 1
ATOM 4398 N N . GLU B 1 251 ? -14.109 -21.547 -21.078 1 93 251 GLU B N 1
ATOM 4399 C CA . GLU B 1 251 ? -14.383 -22.781 -21.812 1 93 251 GLU B CA 1
ATOM 4400 C C . GLU B 1 251 ? -13.852 -24 -21.078 1 93 251 GLU B C 1
ATOM 4402 O O . GLU B 1 251 ? -13.789 -25.094 -21.641 1 93 251 GLU B O 1
ATOM 4407 N N . GLY B 1 252 ? -13.398 -23.859 -19.859 1 94.88 252 GLY B N 1
ATOM 4408 C CA . GLY B 1 252 ? -12.953 -24.984 -19.062 1 94.88 252 GLY B CA 1
ATOM 4409 C C . GLY B 1 252 ? -11.469 -25.266 -19.203 1 94.88 252 GLY B C 1
ATOM 4410 O O . GLY B 1 252 ? -10.648 -24.359 -19.109 1 94.88 252 GLY B O 1
ATOM 4411 N N . CYS B 1 253 ? -11.133 -26.625 -19.297 1 95.88 253 CYS B N 1
ATOM 4412 C CA . CYS B 1 253 ? -9.719 -26.953 -19.438 1 95.88 253 CYS B CA 1
ATOM 4413 C C . CYS B 1 253 ? -9.539 -28.25 -20.234 1 95.88 253 CYS B C 1
ATOM 4415 O O . CYS B 1 253 ? -10.5 -29 -20.422 1 95.88 253 CYS B O 1
ATOM 4417 N N . LEU B 1 254 ? -8.414 -28.375 -20.797 1 95.62 254 LEU B N 1
ATOM 4418 C CA . LEU B 1 254 ? -7.984 -29.531 -21.562 1 95.62 254 LEU B CA 1
ATOM 4419 C C . LEU B 1 254 ? -6.832 -30.25 -20.875 1 95.62 254 LEU B C 1
ATOM 4421 O O . LEU B 1 254 ? -5.836 -29.625 -20.5 1 95.62 254 LEU B O 1
ATOM 4425 N N . TYR B 1 255 ? -7.02 -31.531 -20.562 1 95.88 255 TYR B N 1
ATOM 4426 C CA . TYR B 1 255 ? -5.961 -32.344 -19.984 1 95.88 255 TYR B CA 1
ATOM 4427 C C . TYR B 1 255 ? -5.363 -33.281 -21.047 1 95.88 255 TYR B C 1
ATOM 4429 O O . TYR B 1 255 ? -6.09 -34 -21.75 1 95.88 255 TYR B O 1
ATOM 4437 N N . VAL B 1 256 ? -4.07 -33.188 -21.188 1 94.25 256 VAL B N 1
ATOM 4438 C CA . VAL B 1 256 ? -3.355 -34.094 -22.078 1 94.25 256 VAL B CA 1
ATOM 4439 C C . VAL B 1 256 ? -2.24 -34.812 -21.312 1 94.25 256 VAL B C 1
ATOM 4441 O O . VAL B 1 256 ? -1.427 -34.156 -20.656 1 94.25 256 VAL B O 1
ATOM 4444 N N . SER B 1 257 ? -2.264 -36.062 -21.312 1 93.25 257 SER B N 1
ATOM 4445 C CA . SER B 1 257 ? -1.213 -36.906 -20.734 1 93.25 257 SER B CA 1
ATOM 4446 C C . SER B 1 257 ? -0.401 -37.594 -21.812 1 93.25 257 SER B C 1
ATOM 4448 O O . SER B 1 257 ? -0.958 -38.062 -22.797 1 93.25 257 SER B O 1
ATOM 4450 N N . LYS B 1 258 ? 0.845 -37.625 -21.578 1 88.81 258 LYS B N 1
ATOM 4451 C CA . LYS B 1 258 ? 1.713 -38.344 -22.5 1 88.81 258 LYS B CA 1
ATOM 4452 C C . LYS B 1 258 ? 1.245 -39.781 -22.703 1 88.81 258 LYS B C 1
ATOM 4454 O O . LYS B 1 258 ? 1.276 -40.281 -23.812 1 88.81 258 LYS B O 1
ATOM 4459 N N . ASN B 1 259 ? 0.717 -40.406 -21.641 1 83 259 ASN B N 1
ATOM 4460 C CA . ASN B 1 259 ? 0.444 -41.812 -21.688 1 83 259 ASN B CA 1
ATOM 4461 C C . ASN B 1 259 ? -1.055 -42.125 -21.672 1 83 259 ASN B C 1
ATOM 4463 O O . ASN B 1 259 ? -1.478 -43.25 -21.938 1 83 259 ASN B O 1
ATOM 4467 N N . ALA B 1 260 ? -1.876 -41.188 -21.281 1 78.75 260 ALA B N 1
ATOM 4468 C CA . ALA B 1 260 ? -3.285 -41.5 -21.047 1 78.75 260 ALA B CA 1
ATOM 4469 C C . ALA B 1 260 ? -4.176 -40.781 -22.047 1 78.75 260 ALA B C 1
ATOM 4471 O O . ALA B 1 260 ? -5.402 -40.906 -22 1 78.75 260 ALA B O 1
ATOM 4472 N N . GLY B 1 261 ? -3.607 -40.031 -22.969 1 85.94 261 GLY B N 1
ATOM 4473 C CA . GLY B 1 261 ? -4.402 -39.375 -23.984 1 85.94 261 GLY B CA 1
ATOM 4474 C C . GLY B 1 261 ? -4.898 -38 -23.547 1 85.94 261 GLY B C 1
ATOM 4475 O O . GLY B 1 261 ? -4.262 -37.312 -22.734 1 85.94 261 GLY B O 1
ATOM 4476 N N . ALA B 1 262 ? -5.996 -37.531 -24.234 1 92.19 262 ALA B N 1
ATOM 4477 C CA . ALA B 1 262 ? -6.516 -36.188 -24.047 1 92.19 262 ALA B CA 1
ATOM 4478 C C . ALA B 1 262 ? -7.977 -36.219 -23.594 1 92.19 262 ALA B C 1
ATOM 4480 O O . ALA B 1 262 ? -8.75 -37.062 -24.047 1 92.19 262 ALA B O 1
ATOM 4481 N N . GLU B 1 263 ? -8.305 -35.344 -22.703 1 93.5 263 GLU B N 1
ATOM 4482 C CA . GLU B 1 263 ? -9.68 -35.219 -22.25 1 93.5 263 GLU B CA 1
ATOM 4483 C C . GLU B 1 263 ? -10.039 -33.75 -22.031 1 93.5 263 GLU B C 1
ATOM 4485 O O . GLU B 1 263 ? -9.266 -33 -21.422 1 93.5 263 GLU B O 1
ATOM 4490 N N . TYR B 1 264 ? -11.141 -33.375 -22.578 1 94.5 264 TYR B N 1
ATOM 4491 C CA . TYR B 1 264 ? -11.688 -32.031 -22.375 1 94.5 264 TYR B CA 1
ATOM 4492 C C . TYR B 1 264 ? -12.641 -32 -21.172 1 94.5 264 TYR B C 1
ATOM 4494 O O . TYR B 1 264 ? -13.453 -32.906 -21 1 94.5 264 TYR B O 1
ATOM 4502 N N . PHE B 1 265 ? -12.5 -31 -20.375 1 94.62 265 PHE B N 1
ATOM 4503 C CA . PHE B 1 265 ? -13.383 -30.781 -19.234 1 94.62 265 PHE B CA 1
ATOM 4504 C C . PHE B 1 265 ? -14.172 -29.484 -19.406 1 94.62 265 PHE B C 1
ATOM 4506 O O . PHE B 1 265 ? -13.602 -28.391 -19.375 1 94.62 265 PHE B O 1
ATOM 4513 N N . ALA B 1 266 ? -15.453 -29.578 -19.562 1 93.38 266 ALA B N 1
ATOM 4514 C CA . ALA B 1 266 ? -16.328 -28.422 -19.672 1 93.38 266 ALA B CA 1
ATOM 4515 C C . ALA B 1 266 ? -16.312 -27.609 -18.375 1 93.38 266 ALA B C 1
ATOM 4517 O O . ALA B 1 266 ? -16.172 -28.172 -17.281 1 93.38 266 ALA B O 1
ATOM 4518 N N . PRO B 1 267 ? -16.453 -26.266 -18.578 1 90.19 267 PRO B N 1
ATOM 4519 C CA . PRO B 1 267 ? -16.453 -25.438 -17.375 1 90.19 267 PRO B CA 1
ATOM 4520 C C . PRO B 1 267 ? -17.656 -25.703 -16.469 1 90.19 267 PRO B C 1
ATOM 4522 O O . PRO B 1 267 ? -18.75 -26.016 -16.969 1 90.19 267 PRO B O 1
ATOM 4525 N N . GLU B 1 268 ? -17.391 -25.609 -15.172 1 88.31 268 GLU B N 1
ATOM 4526 C CA . GLU B 1 268 ? -18.531 -25.594 -14.258 1 88.31 268 GLU B CA 1
ATOM 4527 C C . GLU B 1 268 ? -19.406 -24.375 -14.508 1 88.31 268 GLU B C 1
ATOM 4529 O O . GLU B 1 268 ? -18.938 -23.328 -14.961 1 88.31 268 GLU B O 1
ATOM 4534 N N . SER B 1 269 ? -20.609 -24.516 -14.195 1 88.62 269 SER B N 1
ATOM 4535 C CA . SER B 1 269 ? -21.594 -23.5 -14.523 1 88.62 269 SER B CA 1
ATOM 4536 C C . SER B 1 269 ? -21.469 -22.281 -13.609 1 88.62 269 SER B C 1
ATOM 4538 O O . SER B 1 269 ? -21.25 -22.438 -12.406 1 88.62 269 SER B O 1
ATOM 4540 N N . ILE B 1 270 ? -21.469 -21.094 -14.234 1 90.44 270 ILE B N 1
ATOM 4541 C CA . ILE B 1 270 ? -21.531 -19.828 -13.508 1 90.44 270 ILE B CA 1
ATOM 4542 C C . ILE B 1 270 ? -22.297 -18.797 -14.328 1 90.44 270 ILE B C 1
ATOM 4544 O O . ILE B 1 270 ? -22.109 -18.703 -15.539 1 90.44 270 ILE B O 1
ATOM 4548 N N . GLU B 1 271 ? -23.188 -18.047 -13.703 1 91.25 271 GLU B N 1
ATOM 4549 C CA . GLU B 1 271 ? -23.891 -16.969 -14.391 1 91.25 271 GLU B CA 1
ATOM 4550 C C . GLU B 1 271 ? -23 -15.734 -14.508 1 91.25 271 GLU B C 1
ATOM 4552 O O . GLU B 1 271 ? -22.25 -15.406 -13.586 1 91.25 271 GLU B O 1
ATOM 4557 N N . PRO B 1 272 ? -23.156 -15.078 -15.617 1 89.31 272 PRO B N 1
ATOM 4558 C CA . PRO B 1 272 ? -22.328 -13.883 -15.812 1 89.31 272 PRO B CA 1
ATOM 4559 C C . PRO B 1 272 ? -22.484 -12.867 -14.688 1 89.31 272 PRO B C 1
ATOM 4561 O O . PRO B 1 272 ? -21.5 -12.227 -14.289 1 89.31 272 PRO B O 1
ATOM 4564 N N . ASN B 1 273 ? -23.578 -12.656 -14.164 1 91.56 273 ASN B N 1
ATOM 4565 C CA . ASN B 1 273 ? -23.844 -11.664 -13.133 1 91.56 273 ASN B CA 1
ATOM 4566 C C . ASN B 1 273 ? -23.25 -12.062 -11.797 1 91.56 273 ASN B C 1
ATOM 4568 O O . ASN B 1 273 ? -23.172 -11.258 -10.867 1 91.56 273 ASN B O 1
ATOM 4572 N N . GLU B 1 274 ? -22.766 -13.344 -11.719 1 93.06 274 GLU B N 1
ATOM 4573 C CA . GLU B 1 274 ? -22.156 -13.836 -10.484 1 93.06 274 GLU B CA 1
ATOM 4574 C C . GLU B 1 274 ? -20.656 -13.539 -10.461 1 93.06 274 GLU B C 1
ATOM 4576 O O . GLU B 1 274 ? -20.016 -13.633 -9.414 1 93.06 274 GLU B O 1
ATOM 4581 N N . ILE B 1 275 ? -20.141 -13.266 -11.586 1 92.25 275 ILE B N 1
ATOM 4582 C CA . ILE B 1 275 ? -18.703 -13.008 -11.68 1 92.25 275 ILE B CA 1
ATOM 4583 C C . ILE B 1 275 ? -18.391 -11.641 -11.086 1 92.25 275 ILE B C 1
ATOM 4585 O O . ILE B 1 275 ? -18.875 -10.617 -11.57 1 92.25 275 ILE B O 1
ATOM 4589 N N . VAL B 1 276 ? -17.594 -11.641 -10.094 1 89.69 276 VAL B N 1
ATOM 4590 C CA . VAL B 1 276 ? -17.234 -10.422 -9.383 1 89.69 276 VAL B CA 1
ATOM 4591 C C . VAL B 1 276 ? -15.82 -9.992 -9.766 1 89.69 276 VAL B C 1
ATOM 4593 O O . VAL B 1 276 ? -15.555 -8.805 -9.953 1 89.69 276 VAL B O 1
ATOM 4596 N N . ASN B 1 277 ? -14.938 -10.953 -9.898 1 87.31 277 ASN B N 1
ATOM 4597 C CA . ASN B 1 277 ? -13.516 -10.727 -10.156 1 87.31 277 ASN B CA 1
ATOM 4598 C C . ASN B 1 277 ? -12.867 -11.945 -10.812 1 87.31 277 ASN B C 1
ATOM 4600 O O . ASN B 1 277 ? -13.133 -13.086 -10.414 1 87.31 277 ASN B O 1
ATOM 4604 N N . VAL B 1 278 ? -12.047 -11.633 -11.797 1 87.69 278 VAL B N 1
ATOM 4605 C CA . VAL B 1 278 ? -11.477 -12.758 -12.523 1 87.69 278 VAL B CA 1
ATOM 4606 C C . VAL B 1 278 ? -10.055 -13.023 -12.031 1 87.69 278 VAL B C 1
ATOM 4608 O O . VAL B 1 278 ? -9.445 -14.039 -12.383 1 87.69 278 VAL B O 1
ATOM 4611 N N . THR B 1 279 ? -9.547 -12.133 -11.242 1 87.75 279 THR B N 1
ATOM 4612 C CA . THR B 1 279 ? -8.172 -12.25 -10.758 1 87.75 279 THR B CA 1
ATOM 4613 C C . THR B 1 279 ? -8.023 -13.469 -9.844 1 87.75 279 THR B C 1
ATOM 4615 O O . THR B 1 279 ? -8.852 -13.688 -8.961 1 87.75 279 THR B O 1
ATOM 4618 N N . GLY B 1 280 ? -7.055 -14.312 -10.102 1 94.94 280 GLY B N 1
ATOM 4619 C CA . GLY B 1 280 ? -6.699 -15.406 -9.203 1 94.94 280 GLY B CA 1
ATOM 4620 C C . GLY B 1 280 ? -7.43 -16.703 -9.516 1 94.94 280 GLY B C 1
ATOM 4621 O O . GLY B 1 280 ? -7.094 -17.75 -8.977 1 94.94 280 GLY B O 1
ATOM 4622 N N . ALA B 1 281 ? -8.406 -16.688 -10.461 1 96.31 281 ALA B N 1
ATOM 4623 C CA . ALA B 1 281 ? -9.188 -17.875 -10.758 1 96.31 281 ALA B CA 1
ATOM 4624 C C . ALA B 1 281 ? -8.297 -19.016 -11.234 1 96.31 281 ALA B C 1
ATOM 4626 O O . ALA B 1 281 ? -8.453 -20.156 -10.797 1 96.31 281 ALA B O 1
ATOM 4627 N N . GLY B 1 282 ? -7.41 -18.703 -12.141 1 97.38 282 GLY B N 1
ATOM 4628 C CA . GLY B 1 282 ? -6.473 -19.719 -12.617 1 97.38 282 GLY B CA 1
ATOM 4629 C C . GLY B 1 282 ? -5.543 -20.234 -11.531 1 97.38 282 GLY B C 1
ATOM 4630 O O . GLY B 1 282 ? -5.254 -21.422 -11.477 1 97.38 282 GLY B O 1
ATOM 4631 N N . ASP B 1 283 ? -5.086 -19.344 -10.672 1 98.31 283 ASP B N 1
ATOM 4632 C CA . ASP B 1 283 ? -4.203 -19.734 -9.578 1 98.31 283 ASP B CA 1
ATOM 4633 C C . ASP B 1 283 ? -4.914 -20.688 -8.609 1 98.31 283 ASP B C 1
ATOM 4635 O O . ASP B 1 283 ? -4.316 -21.641 -8.117 1 98.31 283 ASP B O 1
ATOM 4639 N N . CYS B 1 284 ? -6.18 -20.344 -8.32 1 98.56 284 CYS B N 1
ATOM 4640 C CA . CYS B 1 284 ? -6.945 -21.172 -7.395 1 98.56 284 CYS B CA 1
ATOM 4641 C C . CYS B 1 284 ? -7.227 -22.547 -7.992 1 98.56 284 CYS B C 1
ATOM 4643 O O . CYS B 1 284 ? -7.273 -23.547 -7.27 1 98.56 284 CYS B O 1
ATOM 4645 N N . PHE B 1 285 ? -7.434 -22.578 -9.312 1 98.44 285 PHE B N 1
ATOM 4646 C CA . PHE B 1 285 ? -7.488 -23.859 -10.008 1 98.44 285 PHE B CA 1
ATOM 4647 C C . PHE B 1 285 ? -6.242 -24.688 -9.711 1 98.44 285 PHE B C 1
ATOM 4649 O O . PHE B 1 285 ? -6.348 -25.844 -9.273 1 98.44 285 PHE B O 1
ATOM 4656 N N . VAL B 1 286 ? -5.121 -24.125 -9.867 1 98.69 286 VAL B N 1
ATOM 4657 C CA . VAL B 1 286 ? -3.846 -24.812 -9.727 1 98.69 286 VAL B CA 1
ATOM 4658 C C . VAL B 1 286 ? -3.641 -25.219 -8.266 1 98.69 286 VAL B C 1
ATOM 4660 O O . VAL B 1 286 ? -3.197 -26.328 -7.984 1 98.69 286 VAL B O 1
ATOM 4663 N N . GLY B 1 287 ? -3.904 -24.297 -7.344 1 98.75 287 GLY B N 1
ATOM 4664 C CA . GLY B 1 287 ? -3.756 -24.609 -5.934 1 98.75 287 GLY B CA 1
ATOM 4665 C C . GLY B 1 287 ? -4.562 -25.812 -5.504 1 98.75 287 GLY B C 1
ATOM 4666 O O . GLY B 1 287 ? -4.047 -26.703 -4.824 1 98.75 287 GLY B O 1
ATOM 4667 N N . THR B 1 288 ? -5.789 -25.844 -5.898 1 98.31 288 THR B N 1
ATOM 4668 C CA . THR B 1 288 ? -6.66 -26.953 -5.566 1 98.31 288 THR B CA 1
ATOM 4669 C C . THR B 1 288 ? -6.215 -28.234 -6.289 1 98.31 288 THR B C 1
ATOM 4671 O O . THR B 1 288 ? -6.262 -29.328 -5.723 1 98.31 288 THR B O 1
ATOM 4674 N N . LEU B 1 289 ? -5.777 -28.094 -7.5 1 97.69 289 LEU B N 1
ATOM 4675 C CA . LEU B 1 289 ? -5.254 -29.203 -8.289 1 97.69 289 LEU B CA 1
ATOM 4676 C C . LEU B 1 289 ? -4.09 -29.875 -7.566 1 97.69 289 LEU B C 1
ATOM 4678 O O . LEU B 1 289 ? -4.109 -31.094 -7.348 1 97.69 289 LEU B O 1
ATOM 4682 N N . ILE B 1 290 ? -3.109 -29.109 -7.133 1 97.44 290 ILE B N 1
ATOM 4683 C CA . ILE B 1 290 ? -1.894 -29.688 -6.574 1 97.44 290 ILE B CA 1
ATOM 4684 C C . ILE B 1 290 ? -2.184 -30.25 -5.188 1 97.44 290 ILE B C 1
ATOM 4686 O O . ILE B 1 290 ? -1.575 -31.25 -4.777 1 97.44 290 ILE B O 1
ATOM 4690 N N . ALA B 1 291 ? -3.082 -29.641 -4.441 1 96.75 291 ALA B N 1
ATOM 4691 C CA . ALA B 1 291 ? -3.492 -30.219 -3.166 1 96.75 291 ALA B CA 1
ATOM 4692 C C . ALA B 1 291 ? -4.051 -31.625 -3.355 1 96.75 291 ALA B C 1
ATOM 4694 O O . ALA B 1 291 ? -3.719 -32.531 -2.6 1 96.75 291 ALA B O 1
ATOM 4695 N N . ASN B 1 292 ? -4.906 -31.797 -4.367 1 95.94 292 ASN B N 1
ATOM 4696 C CA . ASN B 1 292 ? -5.516 -33.094 -4.645 1 95.94 292 ASN B CA 1
ATOM 4697 C C . ASN B 1 292 ? -4.496 -34.094 -5.199 1 95.94 292 ASN B C 1
ATOM 4699 O O . ASN B 1 292 ? -4.496 -35.25 -4.824 1 95.94 292 ASN B O 1
ATOM 4703 N N . LEU B 1 293 ? -3.643 -33.625 -6.133 1 94.44 293 LEU B N 1
ATOM 4704 C CA . LEU B 1 293 ? -2.613 -34.5 -6.684 1 94.44 293 LEU B CA 1
ATOM 4705 C C . LEU B 1 293 ? -1.706 -35.031 -5.578 1 94.44 293 LEU B C 1
ATOM 4707 O O . LEU B 1 293 ? -1.362 -36.219 -5.57 1 94.44 293 LEU B O 1
ATOM 4711 N N . GLN B 1 294 ? -1.277 -34.125 -4.746 1 93.12 294 GLN B N 1
ATOM 4712 C CA . GLN B 1 294 ? -0.417 -34.5 -3.633 1 93.12 294 GLN B CA 1
ATOM 4713 C C . GLN B 1 294 ? -1.087 -35.562 -2.768 1 93.12 294 GLN B C 1
ATOM 4715 O O . GLN B 1 294 ? -0.446 -36.531 -2.357 1 93.12 294 GLN B O 1
ATOM 4720 N N . LYS B 1 295 ? -2.295 -35.375 -2.453 1 90.25 295 LYS B N 1
ATOM 4721 C CA . LYS B 1 295 ? -3.035 -36.281 -1.584 1 90.25 295 LYS B CA 1
ATOM 4722 C C . LYS B 1 295 ? -3.189 -37.656 -2.229 1 90.25 295 LYS B C 1
ATOM 4724 O O . LYS B 1 295 ? -3.096 -38.688 -1.55 1 90.25 295 LYS B O 1
ATOM 4729 N N . HIS B 1 296 ? -3.359 -37.719 -3.52 1 82.94 296 HIS B N 1
ATOM 4730 C CA . HIS B 1 296 ? -3.736 -38.969 -4.168 1 82.94 296 HIS B CA 1
ATOM 4731 C C . HIS B 1 296 ? -2.549 -39.594 -4.898 1 82.94 296 HIS B C 1
ATOM 4733 O O . HIS B 1 296 ? -2.641 -40.719 -5.398 1 82.94 296 HIS B O 1
ATOM 4739 N N . ALA B 1 297 ? -1.582 -38.812 -5.176 1 70.12 297 ALA B N 1
ATOM 4740 C CA . ALA B 1 297 ? -0.38 -39.406 -5.77 1 70.12 297 ALA B CA 1
ATOM 4741 C C . ALA B 1 297 ? 0.275 -40.406 -4.816 1 70.12 297 ALA B C 1
ATOM 4743 O O . ALA B 1 297 ? 0.91 -41.375 -5.254 1 70.12 297 ALA B O 1
ATOM 4744 N N . ASN B 1 298 ? 0.367 -40.062 -3.504 1 54.75 298 ASN B N 1
ATOM 4745 C CA . ASN B 1 298 ? 1.019 -40.969 -2.566 1 54.75 298 ASN B CA 1
ATOM 4746 C C . ASN B 1 298 ? 0.485 -42.375 -2.697 1 54.75 298 ASN B C 1
ATOM 4748 O O . ASN B 1 298 ? 1.006 -43.312 -2.07 1 54.75 298 ASN B O 1
ATOM 4752 N N . ALA B 1 299 ? -0.687 -42.5 -3.357 1 46.12 299 ALA B N 1
ATOM 4753 C CA . ALA B 1 299 ? -1.142 -43.875 -3.398 1 46.12 299 ALA B CA 1
ATOM 4754 C C . ALA B 1 299 ? -0.464 -44.625 -4.531 1 46.12 299 ALA B C 1
ATOM 4756 O O . ALA B 1 299 ? -0.864 -45.75 -4.859 1 46.12 299 ALA B O 1
ATOM 4757 N N . ASN B 1 300 ? 0.892 -44.656 -4.625 1 46.19 300 ASN B N 1
ATOM 4758 C CA . ASN B 1 300 ? 1.787 -45.406 -5.5 1 46.19 300 ASN B CA 1
ATOM 4759 C C . ASN B 1 300 ? 1.081 -45.844 -6.781 1 46.19 300 ASN B C 1
ATOM 4761 O O . ASN B 1 300 ? 1.61 -46.656 -7.539 1 46.19 300 ASN B O 1
ATOM 4765 N N . MET B 1 301 ? -0.169 -45.5 -7.051 1 48.16 301 MET B N 1
ATOM 4766 C CA . MET B 1 301 ? -0.919 -46.031 -8.188 1 48.16 301 MET B CA 1
ATOM 4767 C C . MET B 1 301 ? -1.246 -44.938 -9.188 1 48.16 301 MET B C 1
ATOM 4769 O O . MET B 1 301 ? -1.428 -43.781 -8.812 1 48.16 301 MET B O 1
ATOM 4773 N N . LEU B 1 302 ? -0.798 -45.062 -10.555 1 59.38 302 LEU B N 1
ATOM 4774 C CA . LEU B 1 302 ? -1.35 -44.281 -11.648 1 59.38 302 LEU B CA 1
ATOM 4775 C C . LEU B 1 302 ? -2.752 -43.781 -11.312 1 59.38 302 LEU B C 1
ATOM 4777 O O . LEU B 1 302 ? -3.6 -44.562 -10.875 1 59.38 302 LEU B O 1
ATOM 4781 N N . LEU B 1 303 ? -2.824 -42.438 -11.148 1 75.75 303 LEU B N 1
ATOM 4782 C CA . LEU B 1 303 ? -4.145 -41.875 -10.891 1 75.75 303 LEU B CA 1
ATOM 4783 C C . LEU B 1 303 ? -5.172 -42.438 -11.867 1 75.75 303 LEU B C 1
ATOM 4785 O O . LEU B 1 303 ? -4.949 -42.438 -13.078 1 75.75 303 LEU B O 1
ATOM 4789 N N . SER B 1 304 ? -6.086 -43.188 -11.344 1 80 304 SER B N 1
ATOM 4790 C CA . SER B 1 304 ? -7.164 -43.625 -12.219 1 80 304 SER B CA 1
ATOM 4791 C C . SER B 1 304 ? -7.828 -42.469 -12.93 1 80 304 SER B C 1
ATOM 4793 O O . SER B 1 304 ? -7.746 -41.312 -12.469 1 80 304 SER B O 1
ATOM 4795 N N . SER B 1 305 ? -8.367 -42.719 -14.031 1 84.38 305 SER B N 1
ATOM 4796 C CA . SER B 1 305 ? -9.055 -41.719 -14.82 1 84.38 305 SER B CA 1
ATOM 4797 C C . SER B 1 305 ? -10.164 -41.031 -14.023 1 84.38 305 SER B C 1
ATOM 4799 O O . SER B 1 305 ? -10.359 -39.844 -14.125 1 84.38 305 SER B O 1
ATOM 4801 N N . ASN B 1 306 ? -10.805 -41.844 -13.188 1 88.06 306 ASN B N 1
ATOM 4802 C CA . ASN B 1 306 ? -11.898 -41.312 -12.391 1 88.06 306 ASN B CA 1
ATOM 4803 C C . ASN B 1 306 ? -11.391 -40.344 -11.328 1 88.06 306 ASN B C 1
ATOM 4805 O O . ASN B 1 306 ? -12.023 -39.312 -11.07 1 88.06 306 ASN B O 1
ATOM 4809 N N . VAL B 1 307 ? -10.32 -40.688 -10.758 1 90.31 307 VAL B N 1
ATOM 4810 C CA . VAL B 1 307 ? -9.734 -39.844 -9.734 1 90.31 307 VAL B CA 1
ATOM 4811 C C . VAL B 1 307 ? -9.25 -38.531 -10.359 1 90.31 307 VAL B C 1
ATOM 4813 O O . VAL B 1 307 ? -9.492 -37.438 -9.812 1 90.31 307 VAL B O 1
ATOM 4816 N N . LEU B 1 308 ? -8.648 -38.625 -11.469 1 90.38 308 LEU B N 1
ATOM 4817 C CA . LEU B 1 308 ? -8.156 -37.438 -12.164 1 90.38 308 LEU B CA 1
ATOM 4818 C C . LEU B 1 308 ? -9.312 -36.5 -12.539 1 90.38 308 LEU B C 1
ATOM 4820 O O . LEU B 1 308 ? -9.203 -35.281 -12.414 1 90.38 308 LEU B O 1
ATOM 4824 N N . ARG B 1 309 ? -10.414 -37.094 -12.984 1 92.69 309 ARG B N 1
ATOM 4825 C CA . ARG B 1 309 ? -11.594 -36.312 -13.352 1 92.69 309 ARG B CA 1
ATOM 4826 C C . ARG B 1 309 ? -12.141 -35.562 -12.148 1 92.69 309 ARG B C 1
ATOM 4828 O O . ARG B 1 309 ? -12.508 -34.375 -12.258 1 92.69 309 ARG B O 1
ATOM 4835 N N . SER B 1 310 ? -12.148 -36.25 -11.047 1 94.19 310 SER B N 1
ATOM 4836 C CA . SER B 1 310 ? -12.625 -35.625 -9.828 1 94.19 310 SER B CA 1
ATOM 4837 C C . SER B 1 310 ? -11.703 -34.469 -9.398 1 94.19 310 SER B C 1
ATOM 4839 O O . SER B 1 310 ? -12.172 -33.438 -8.938 1 94.19 310 SER B O 1
ATOM 4841 N N . ILE B 1 311 ? -10.422 -34.688 -9.523 1 95.38 311 ILE B N 1
ATOM 4842 C CA . ILE B 1 311 ? -9.422 -33.688 -9.156 1 95.38 311 ILE B CA 1
ATOM 4843 C C . ILE B 1 311 ? -9.625 -32.406 -10 1 95.38 311 ILE B C 1
ATOM 4845 O O . ILE B 1 311 ? -9.656 -31.297 -9.469 1 95.38 311 ILE B O 1
ATOM 4849 N N . ILE B 1 312 ? -9.844 -32.562 -11.273 1 95.69 312 ILE B N 1
ATOM 4850 C CA . ILE B 1 312 ? -10 -31.438 -12.188 1 95.69 312 ILE B CA 1
ATOM 4851 C C . ILE B 1 312 ? -11.32 -30.719 -11.914 1 95.69 312 ILE B C 1
ATOM 4853 O O . ILE B 1 312 ? -11.391 -29.484 -11.938 1 95.69 312 ILE B O 1
ATOM 4857 N N . ARG B 1 313 ? -12.336 -31.484 -11.625 1 95.56 313 ARG B N 1
ATOM 4858 C CA . ARG B 1 313 ? -13.625 -30.891 -11.281 1 95.56 313 ARG B CA 1
ATOM 4859 C C . ARG B 1 313 ? -13.508 -30.031 -10.039 1 95.56 313 ARG B C 1
ATOM 4861 O O . ARG B 1 313 ? -14.055 -28.922 -9.984 1 95.56 313 ARG B O 1
ATOM 4868 N N . ASN B 1 314 ? -12.859 -30.578 -9 1 96.94 314 ASN B N 1
ATOM 4869 C CA . ASN B 1 314 ? -12.641 -29.812 -7.785 1 96.94 314 ASN B CA 1
ATOM 4870 C C . ASN B 1 314 ? -11.852 -28.547 -8.062 1 96.94 314 ASN B C 1
ATOM 4872 O O . ASN B 1 314 ? -12.156 -27.484 -7.504 1 96.94 314 ASN B O 1
ATOM 4876 N N . ALA B 1 315 ? -10.812 -28.641 -8.922 1 98 315 ALA B N 1
ATOM 4877 C CA . ALA B 1 315 ? -10.023 -27.484 -9.312 1 98 315 ALA B CA 1
ATOM 4878 C C . ALA B 1 315 ? -10.883 -26.438 -10.008 1 98 315 ALA B C 1
ATOM 4880 O O . ALA B 1 315 ? -10.781 -25.234 -9.727 1 98 315 ALA B O 1
ATOM 4881 N N . GLN B 1 316 ? -11.773 -26.844 -10.883 1 97.44 316 GLN B N 1
ATOM 4882 C CA . GLN B 1 316 ? -12.672 -25.938 -11.578 1 97.44 316 GLN B CA 1
ATOM 4883 C C . GLN B 1 316 ? -13.648 -25.266 -10.609 1 97.44 316 GLN B C 1
ATOM 4885 O O . GLN B 1 316 ? -13.969 -24.094 -10.742 1 97.44 316 GLN B O 1
ATOM 4890 N N . THR B 1 317 ? -14.094 -26.078 -9.664 1 97.12 317 THR B N 1
ATOM 4891 C CA . THR B 1 317 ? -15 -25.531 -8.656 1 97.12 317 THR B CA 1
ATOM 4892 C C . THR B 1 317 ? -14.312 -24.422 -7.859 1 97.12 317 THR B C 1
ATOM 4894 O O . THR B 1 317 ? -14.93 -23.406 -7.555 1 97.12 317 THR B O 1
ATOM 4897 N N . ALA B 1 318 ? -13.062 -24.625 -7.508 1 97.81 318 ALA B N 1
ATOM 4898 C CA . ALA B 1 318 ? -12.297 -23.594 -6.809 1 97.81 318 ALA B CA 1
ATOM 4899 C C . ALA B 1 318 ? -12.227 -22.312 -7.637 1 97.81 318 ALA B C 1
ATOM 4901 O O . ALA B 1 318 ? -12.352 -21.203 -7.098 1 97.81 318 ALA B O 1
ATOM 4902 N N . SER B 1 319 ? -12.055 -22.422 -8.938 1 97.56 319 SER B N 1
ATOM 4903 C CA . SER B 1 319 ? -12.039 -21.281 -9.836 1 97.56 319 SER B CA 1
ATOM 4904 C C . SER B 1 319 ? -13.375 -20.531 -9.805 1 97.56 319 SER B C 1
ATOM 4906 O O . SER B 1 319 ? -13.406 -19.312 -9.734 1 97.56 319 SER B O 1
ATOM 4908 N N . ILE B 1 320 ? -14.398 -21.297 -9.844 1 96.56 320 ILE B N 1
ATOM 4909 C CA . ILE B 1 320 ? -15.742 -20.719 -9.859 1 96.56 320 ILE B CA 1
ATOM 4910 C C . ILE B 1 320 ? -15.992 -19.953 -8.562 1 96.56 320 ILE B C 1
ATOM 4912 O O . ILE B 1 320 ? -16.484 -18.828 -8.578 1 96.56 320 ILE B O 1
ATOM 4916 N N . ARG B 1 321 ? -15.641 -20.594 -7.461 1 97.38 321 ARG B N 1
ATOM 4917 C CA . ARG B 1 321 ? -15.812 -19.922 -6.172 1 97.38 321 ARG B CA 1
ATOM 4918 C C . ARG B 1 321 ? -15.008 -18.641 -6.113 1 97.38 321 ARG B C 1
ATOM 4920 O O . ARG B 1 321 ? -15.461 -17.641 -5.539 1 97.38 321 ARG B O 1
ATOM 4927 N N . THR B 1 322 ? -13.852 -18.609 -6.719 1 96.88 322 THR B N 1
ATOM 4928 C CA . THR B 1 322 ? -12.992 -17.438 -6.738 1 96.88 322 THR B CA 1
ATOM 4929 C C . THR B 1 322 ? -13.578 -16.359 -7.641 1 96.88 322 THR B C 1
ATOM 4931 O O . THR B 1 322 ? -13.531 -15.172 -7.305 1 96.88 322 THR B O 1
ATOM 4934 N N . LEU B 1 323 ? -14.141 -16.75 -8.773 1 95.69 323 LEU B N 1
ATOM 4935 C CA . LEU B 1 323 ? -14.773 -15.805 -9.688 1 95.69 323 LEU B CA 1
ATOM 4936 C C . LEU B 1 323 ? -15.898 -15.039 -8.984 1 95.69 323 LEU B C 1
ATOM 4938 O O . LEU B 1 323 ? -16.203 -13.906 -9.359 1 95.69 323 LEU B O 1
ATOM 4942 N N . LYS B 1 324 ? -16.453 -15.656 -7.984 1 95.81 324 LYS B N 1
ATOM 4943 C CA . LYS B 1 324 ? -17.578 -15.07 -7.262 1 95.81 324 LYS B CA 1
ATOM 4944 C C . LYS B 1 324 ? -17.094 -14.25 -6.07 1 95.81 324 LYS B C 1
ATOM 4946 O O . LYS B 1 324 ? -17.906 -13.75 -5.285 1 95.81 324 LYS B O 1
ATOM 4951 N N . SER B 1 325 ? -15.828 -14.148 -5.914 1 94.5 325 SER B N 1
ATOM 4952 C CA . SER B 1 325 ? -15.219 -13.469 -4.781 1 94.5 325 SER B CA 1
ATOM 4953 C C . SER B 1 325 ? -14.531 -12.18 -5.219 1 94.5 325 SER B C 1
ATOM 4955 O O . SER B 1 325 ? -14.055 -12.078 -6.352 1 94.5 325 SER B O 1
ATOM 4957 N N . ASN B 1 326 ? -14.445 -11.172 -4.316 1 90.06 326 ASN B N 1
ATOM 4958 C CA . ASN B 1 326 ? -13.672 -9.961 -4.57 1 90.06 326 ASN B CA 1
ATOM 4959 C C . ASN B 1 326 ? -12.188 -10.172 -4.281 1 90.06 326 ASN B C 1
ATOM 4961 O O . ASN B 1 326 ? -11.375 -9.281 -4.531 1 90.06 326 ASN B O 1
ATOM 4965 N N . ARG B 1 327 ? -11.867 -11.375 -3.777 1 91.88 327 ARG B N 1
ATOM 4966 C CA . ARG B 1 327 ? -10.492 -11.703 -3.434 1 91.88 327 ARG B CA 1
ATOM 4967 C C . ARG B 1 327 ? -9.859 -12.594 -4.496 1 91.88 327 ARG B C 1
ATOM 4969 O O . ARG B 1 327 ? -10.562 -13.328 -5.195 1 91.88 327 ARG B O 1
ATOM 4976 N N . ALA B 1 328 ? -8.547 -12.484 -4.57 1 93.25 328 ALA B N 1
ATOM 4977 C CA . ALA B 1 328 ? -7.836 -13.336 -5.52 1 93.25 328 ALA B CA 1
ATOM 4978 C C . ALA B 1 328 ? -7.953 -14.812 -5.133 1 93.25 328 ALA B C 1
ATOM 4980 O O . ALA B 1 328 ? -7.75 -15.695 -5.969 1 93.25 328 ALA B O 1
ATOM 4981 N N . VAL B 1 329 ? -8.172 -15.078 -3.861 1 97.62 329 VAL B N 1
ATOM 4982 C CA . VAL B 1 329 ? -8.461 -16.422 -3.361 1 97.62 329 VAL B CA 1
ATOM 4983 C C . VAL B 1 329 ? -9.719 -16.391 -2.496 1 97.62 329 VAL B C 1
ATOM 4985 O O . VAL B 1 329 ? -9.727 -15.789 -1.421 1 97.62 329 VAL B O 1
ATOM 4988 N N . SER B 1 330 ? -10.734 -17.094 -2.932 1 96.5 330 SER B N 1
ATOM 4989 C CA . SER B 1 330 ? -12.023 -17.062 -2.248 1 96.5 330 SER B CA 1
ATOM 4990 C C . SER B 1 330 ? -11.922 -17.719 -0.871 1 96.5 330 SER B C 1
ATOM 4992 O O . SER B 1 330 ? -11.258 -18.734 -0.706 1 96.5 330 SER B O 1
ATOM 4994 N N . ASP B 1 331 ? -12.625 -17.188 0.062 1 94.62 331 ASP B N 1
ATOM 4995 C CA . ASP B 1 331 ? -12.727 -17.781 1.388 1 94.62 331 ASP B CA 1
ATOM 4996 C C . ASP B 1 331 ? -13.656 -19 1.376 1 94.62 331 ASP B C 1
ATOM 4998 O O . ASP B 1 331 ? -13.758 -19.719 2.371 1 94.62 331 ASP B O 1
ATOM 5002 N N . GLU B 1 332 ? -14.297 -19.219 0.201 1 95.81 332 GLU B N 1
ATOM 5003 C CA . GLU B 1 332 ? -15.211 -20.359 0.084 1 95.81 332 GLU B CA 1
ATOM 5004 C C . GLU B 1 332 ? -14.477 -21.609 -0.364 1 95.81 332 GLU B C 1
ATOM 5006 O O . GLU B 1 332 ? -15.062 -22.688 -0.437 1 95.81 332 GLU B O 1
ATOM 5011 N N . ILE B 1 333 ? -13.258 -21.453 -0.75 1 97.75 333 ILE B N 1
ATOM 5012 C CA . ILE B 1 333 ? -12.445 -22.656 -0.954 1 97.75 333 ILE B CA 1
ATOM 5013 C C . ILE B 1 333 ? -12.219 -23.359 0.382 1 97.75 333 ILE B C 1
ATOM 5015 O O . ILE B 1 333 ? -11.789 -22.734 1.354 1 97.75 333 ILE B O 1
ATOM 5019 N N . SER B 1 334 ? -12.562 -24.625 0.419 1 96.88 334 SER B N 1
ATOM 5020 C CA . SER B 1 334 ? -12.555 -25.375 1.676 1 96.88 334 SER B CA 1
ATOM 5021 C C . SER B 1 334 ? -12.219 -26.844 1.447 1 96.88 334 SER B C 1
ATOM 5023 O O . SER B 1 334 ? -12.102 -27.281 0.304 1 96.88 334 SER B O 1
ATOM 5025 N N . PRO B 1 335 ? -12.047 -27.594 2.514 1 96 335 PRO B N 1
ATOM 5026 C CA . PRO B 1 335 ? -11.57 -28.984 2.416 1 96 335 PRO B CA 1
ATOM 5027 C C . PRO B 1 335 ? -12.562 -29.906 1.703 1 96 335 PRO B C 1
ATOM 5029 O O . PRO B 1 335 ? -12.211 -31.031 1.341 1 96 335 PRO B O 1
ATOM 5032 N N . ASP B 1 336 ? -13.789 -29.406 1.454 1 96 336 ASP B N 1
ATOM 5033 C CA . ASP B 1 336 ? -14.734 -30.203 0.671 1 96 336 ASP B CA 1
ATOM 5034 C C . ASP B 1 336 ? -14.195 -30.469 -0.733 1 96 336 ASP B C 1
ATOM 5036 O O . ASP B 1 336 ? -14.594 -31.438 -1.382 1 96 336 ASP B O 1
ATOM 5040 N N . LEU B 1 337 ? -13.281 -29.672 -1.181 1 96.12 337 LEU B N 1
ATOM 5041 C CA . LEU B 1 337 ? -12.711 -29.781 -2.518 1 96.12 337 LEU B CA 1
ATOM 5042 C C . LEU B 1 337 ? -11.547 -30.766 -2.521 1 96.12 337 LEU B C 1
ATOM 5044 O O . LEU B 1 337 ? -10.867 -30.938 -3.539 1 96.12 337 LEU B O 1
ATOM 5048 N N . LEU B 1 338 ? -11.258 -31.344 -1.399 1 92.75 338 LEU B N 1
ATOM 5049 C CA . LEU B 1 338 ? -10.219 -32.375 -1.303 1 92.75 338 LEU B CA 1
ATOM 5050 C C . LEU B 1 338 ? -10.828 -33.75 -1.249 1 92.75 338 LEU B C 1
ATOM 5052 O O . LEU B 1 338 ? -10.109 -34.75 -1.309 1 92.75 338 LEU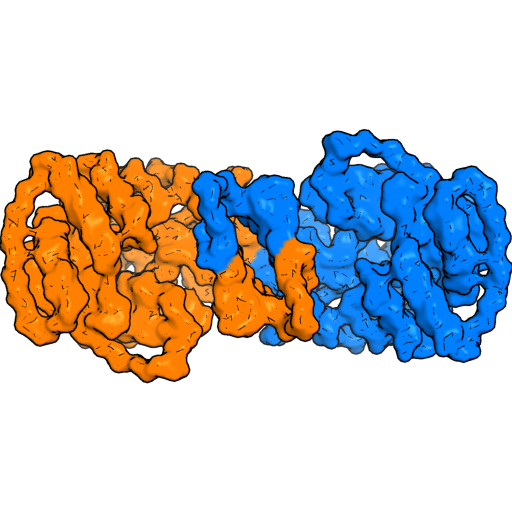 B O 1
ATOM 5056 N N . GLN B 1 339 ? -12.156 -33.812 -1.196 1 83.19 339 GLN B N 1
ATOM 5057 C CA . GLN B 1 339 ? -12.867 -35.094 -1.118 1 83.19 339 GLN B CA 1
ATOM 5058 C C . GLN B 1 339 ? -13.219 -35.625 -2.51 1 83.19 339 GLN B C 1
ATOM 5060 O O . GLN B 1 339 ? -13.562 -34.844 -3.402 1 83.19 339 GLN B O 1
ATOM 5065 N N . LEU B 1 340 ? -12.773 -36.906 -2.766 1 77.62 340 LEU B N 1
ATOM 5066 C CA . LEU B 1 340 ? -13.125 -37.531 -4.039 1 77.62 340 LEU B CA 1
ATOM 5067 C C . LEU B 1 340 ? -14.438 -38.281 -3.924 1 77.62 340 LEU B C 1
ATOM 5069 O O . LEU B 1 340 ? -14.75 -38.844 -2.861 1 77.62 340 LEU B O 1
#

Organism: NCBI:txid747725

Foldseek 3Di:
DPPFAEEFEFAKEKEKEWEADDDDPDDVPPDPGDTDMDIFIDTLSVLLQVLLVQLPGRYDYAEEAEPDPRSVVNVVVCVVVPHDCPRYYYDYPDHGWYKHFYAYNVGHTPDIDTDLCCLAVDDLVVVLVCCVVRVHQEYEYELSHALVSLLSVLQSCLVSVHAYEYEQNDQVSVQSCPPDVSNLVSLRHQEYEEEQNNLVSNLVSVVVVVPQDQDAADADPPADPSQRVSRSSQQSVCVRHQWYWYQHPQQAIWIAGPPPGIDGDGADDDDPVQFDDQAQLSSSLNSQLRSQCSVPVVVVDDQPPVSNNLSNNLSRVQSRQCRNDPHSGHSPSHNVSNDD/DPPFAEEFEFAKEKEKEWEADDDPPDDVPPDPGDTDMDIFIDTLSVLLQVLLVQLPGRYDYAEEAEPDPRSVVNVVRCVVVPHDCPRYYYDYPDHGWYKHFYAYNVGHTPDIDTDLCCQAVDDLVVVLVCCVVRVHQEYEYELSHALVSLLSVLQSCLVSVHAYEYEQNDQVSVQSCPPDVSNLVSLRHQEYEEAQNNLVSNLVSVVVVVPQDQDAADADPPADPSQRVSRSSQQSVCVRHQWYWYQHPQQAIKIAGPPPGIDGDGADDDDPVLFDDQAQLSSSLNSQLRSLCSVPVVVVDDQPPVSNNLSNNLSRVQSRQCRNDPHSGHSPSHNVSNDD

Solvent-accessible surface area (backbone atoms only — not comparable to full-atom values): 34269 Å² total; per-residue (Å²): 123,78,91,48,34,38,36,29,37,23,35,46,26,41,33,35,44,30,33,33,35,95,62,89,82,58,77,60,62,62,36,75,34,57,29,46,60,48,67,44,76,32,34,64,26,41,32,19,38,48,30,13,35,39,23,62,40,57,54,42,43,36,37,57,30,10,72,44,52,62,24,51,24,49,53,49,54,42,48,73,73,69,46,65,59,88,49,47,42,70,38,78,95,37,60,32,26,32,39,43,35,36,24,38,67,88,64,44,62,45,33,27,28,40,18,62,69,46,44,72,69,60,58,56,68,58,53,52,51,48,47,70,70,59,55,37,64,27,38,34,36,34,27,61,46,45,47,68,45,50,29,52,51,19,41,51,25,36,76,66,73,23,48,26,33,42,37,26,88,43,56,79,35,35,45,34,62,66,73,44,67,60,22,56,70,36,61,12,42,41,31,34,50,29,37,64,67,30,39,51,50,42,42,51,54,45,59,71,38,85,85,54,82,87,66,91,55,87,90,77,86,96,53,58,71,66,50,60,66,39,41,46,49,37,42,41,44,7,76,68,26,41,30,27,38,34,41,49,72,90,62,18,34,36,39,22,31,60,86,79,46,73,46,76,40,76,48,72,90,76,59,75,90,52,56,67,29,73,56,37,20,69,31,19,21,50,10,29,33,52,36,37,47,51,67,50,48,75,59,86,44,81,73,47,71,67,55,48,51,46,36,52,50,33,8,45,48,34,18,51,48,7,21,54,18,93,36,40,59,30,86,77,45,34,49,74,52,56,61,125,124,77,93,47,34,38,38,28,37,22,35,46,25,41,33,34,43,29,33,33,36,95,60,89,82,58,77,59,62,62,36,76,34,58,30,47,60,46,69,45,77,31,36,62,25,42,33,19,38,48,28,12,34,40,23,62,40,58,52,42,44,37,36,60,30,11,71,44,50,63,23,51,23,49,54,50,54,40,47,74,73,70,47,64,57,86,48,46,42,68,38,78,94,37,61,32,24,33,39,42,36,36,23,39,67,90,65,46,63,45,32,26,29,39,18,61,69,48,44,72,70,61,58,53,69,59,52,50,51,49,48,69,70,59,55,37,64,27,39,36,36,35,28,61,45,44,44,69,42,49,28,53,51,20,42,51,25,36,76,68,72,22,48,26,32,41,38,26,90,44,55,77,34,35,46,33,61,67,74,43,68,62,22,54,70,36,59,12,43,41,30,36,50,29,37,63,67,28,40,50,50,41,43,52,54,46,58,72,37,84,86,56,81,87,66,93,57,87,90,74,89,94,52,56,72,67,51,61,67,40,41,49,49,37,43,44,45,7,75,65,26,39,30,28,39,35,40,50,70,88,62,18,33,36,38,22,31,59,86,78,46,70,47,75,41,76,47,74,89,76,58,76,90,52,55,65,29,74,55,37,19,69,32,19,20,49,10,29,33,50,35,36,47,50,67,51,49,74,59,84,44,83,73,46,70,69,56,50,52,46,37,52,50,33,9,43,48,35,18,53,48,8,21,54,17,93,37,41,56,30,86,78,44,34,48,74,53,55,62,124

Radius of gyration: 30.35 Å; Cα contacts (8 Å, |Δi|>4): 1593; chains: 2; bounding box: 45×94×67 Å